Protein 5ZB9 (pdb70)

InterPro domains:
  IPR013178 Histone acetyltransferase Rtt109/CBP [PF08214] (8-359)
  IPR013178 Histone acetyltransferase Rtt109/CBP [SM01250] (8-331)
  IPR016849 Histone acetyltransferase Rtt109 [PS51728] (7-451)
  IPR051236 Histone acetyltransferase RTT109-like [PTHR31571] (3-543)

Structure (mmCIF, N/CA/C/O backbone):
data_5ZB9
#
_entry.id   5ZB9
#
_cell.length_a   81.185
_cell.length_b   92.019
_cell.length_c   98.370
_cell.angle_alpha   90.000
_cell.angle_beta   90.000
_cell.angle_gamma   90.000
#
_symmetry.space_group_name_H-M   'P 21 21 21'
#
loop_
_entity.id
_entity.type
_entity.pdbx_description
1 polymer 'DNA damage response protein Rtt109, putative'
2 non-polymer GLYCEROL
3 water water
#
loop_
_atom_site.group_PDB
_atom_site.id
_atom_site.type_symbol
_atom_site.label_atom_id
_atom_site.label_alt_id
_atom_site.label_comp_id
_atom_site.label_asym_id
_atom_site.label_entity_id
_atom_site.label_seq_id
_atom_site.pdbx_PDB_ins_code
_atom_site.Cartn_x
_atom_site.Cartn_y
_atom_site.Cartn_z
_atom_site.occupancy
_atom_site.B_iso_or_equiv
_atom_site.auth_seq_id
_atom_site.auth_comp_id
_atom_site.auth_asym_id
_atom_site.auth_atom_id
_atom_site.pdbx_PDB_model_num
ATOM 1 N N . VAL A 1 7 ? 70.098 75.069 43.468 1.00 63.20 6 VAL A N 1
ATOM 2 C CA . VAL A 1 7 ? 68.935 75.184 44.342 1.00 56.45 6 VAL A CA 1
ATOM 3 C C . VAL A 1 7 ? 68.873 74.013 45.328 1.00 52.03 6 VAL A C 1
ATOM 4 O O . VAL A 1 7 ? 69.212 72.877 44.988 1.00 53.46 6 VAL A O 1
ATOM 8 N N . ASP A 1 8 ? 68.456 74.309 46.554 1.00 43.77 7 ASP A N 1
ATOM 9 C CA . ASP A 1 8 ? 68.379 73.320 47.621 1.00 42.32 7 ASP A CA 1
ATOM 10 C C . ASP A 1 8 ? 66.921 73.099 48.031 1.00 41.14 7 ASP A C 1
ATOM 11 O O . ASP A 1 8 ? 66.191 74.057 48.294 1.00 39.30 7 ASP A O 1
ATOM 16 N N . LEU A 1 9 ? 66.497 71.840 48.088 1.00 35.62 8 LEU A N 1
ATOM 17 C CA . LEU A 1 9 ? 65.111 71.534 48.415 1.00 31.08 8 LEU A CA 1
ATOM 18 C C . LEU A 1 9 ? 64.775 71.935 49.847 1.00 33.94 8 LEU A C 1
ATOM 19 O O . LEU A 1 9 ? 63.775 72.615 50.084 1.00 32.82 8 LEU A O 1
ATOM 24 N N . GLY A 1 10 ? 65.611 71.523 50.796 1.00 36.33 9 GLY A N 1
ATOM 25 C CA . GLY A 1 10 ? 65.359 71.805 52.201 1.00 35.34 9 GLY A CA 1
ATOM 26 C C . GLY A 1 10 ? 65.302 73.295 52.482 1.00 34.99 9 GLY A C 1
ATOM 27 O O . GLY A 1 10 ? 64.519 73.760 53.308 1.00 36.49 9 GLY A O 1
ATOM 28 N N . ASP A 1 11 ? 66.128 74.053 51.777 1.00 34.43 10 ASP A N 1
ATOM 29 C CA . ASP A 1 11 ? 66.144 75.494 51.945 1.00 40.45 10 ASP A CA 1
ATOM 30 C C . ASP A 1 11 ? 64.922 76.159 51.317 1.00 40.76 10 ASP A C 1
ATOM 31 O O . ASP A 1 11 ? 64.357 77.093 51.888 1.00 39.07 10 ASP A O 1
ATOM 36 N N . SER A 1 12 ? 64.527 75.686 50.138 1.00 36.75 11 SER A N 1
ATOM 37 C CA . SER A 1 12 ? 63.326 76.194 49.481 1.00 38.24 11 SER A CA 1
ATOM 38 C C . SER A 1 12 ? 62.124 76.001 50.381 1.00 33.60 11 SER A C 1
ATOM 39 O O . SER A 1 12 ? 61.305 76.905 50.567 1.00 37.37 11 SER A O 1
ATOM 42 N N . LEU A 1 13 ? 62.052 74.803 50.947 1.00 30.84 12 LEU A N 1
ATOM 43 C CA . LEU A 1 13 ? 60.956 74.385 51.802 1.00 32.12 12 LEU A CA 1
ATOM 44 C C . LEU A 1 13 ? 60.914 75.197 53.088 1.00 30.39 12 LEU A C 1
ATOM 45 O O . LEU A 1 13 ? 59.839 75.518 53.597 1.00 35.41 12 LEU A O 1
ATOM 50 N N . ALA A 1 14 ? 62.091 75.525 53.607 1.00 29.08 13 ALA A N 1
ATOM 51 C CA . ALA A 1 14 ? 62.209 76.288 54.847 1.00 35.19 13 ALA A CA 1
ATOM 52 C C . ALA A 1 14 ? 61.633 77.685 54.688 1.00 33.77 13 ALA A C 1
ATOM 53 O O . ALA A 1 14 ? 61.028 78.232 55.609 1.00 33.58 13 ALA A O 1
ATOM 55 N N . LYS A 1 15 ? 61.824 78.255 53.505 1.00 33.78 14 LYS A N 1
ATOM 56 C CA . LYS A 1 15 ? 61.339 79.597 53.213 1.00 39.83 14 LYS A CA 1
ATOM 57 C C . LYS A 1 15 ? 59.809 79.704 53.148 1.00 41.53 14 LYS A C 1
ATOM 58 O O . LYS A 1 15 ? 59.262 80.781 53.370 1.00 41.96 14 LYS A O 1
ATOM 64 N N . VAL A 1 16 ? 59.117 78.608 52.834 1.00 39.01 15 VAL A N 1
ATOM 65 C CA . VAL A 1 16 ? 57.661 78.674 52.698 1.00 35.00 15 VAL A CA 1
ATOM 66 C C . VAL A 1 16 ? 56.931 78.170 53.940 1.00 32.08 15 VAL A C 1
ATOM 67 O O . VAL A 1 16 ? 55.778 78.529 54.170 1.00 36.65 15 VAL A O 1
ATOM 71 N N . LEU A 1 17 ? 57.594 77.350 54.747 1.00 36.42 16 LEU A N 1
ATOM 72 C CA . LEU A 1 17 ? 56.948 76.818 55.951 1.00 36.45 16 LEU A CA 1
ATOM 73 C C . LEU A 1 17 ? 56.873 77.888 57.027 1.00 34.27 16 LEU A C 1
ATOM 74 O O . LEU A 1 17 ? 57.776 78.707 57.155 1.00 39.48 16 LEU A O 1
ATOM 79 N N . PRO A 1 18 ? 55.779 77.898 57.797 1.00 41.82 17 PRO A N 1
ATOM 80 C CA . PRO A 1 18 ? 55.649 78.871 58.887 1.00 35.06 17 PRO A CA 1
ATOM 81 C C . PRO A 1 18 ? 56.790 78.773 59.897 1.00 41.07 17 PRO A C 1
ATOM 82 O O . PRO A 1 18 ? 57.262 77.676 60.199 1.00 38.97 17 PRO A O 1
ATOM 86 N N . THR A 1 19 ? 57.222 79.927 60.395 1.00 42.85 18 THR A N 1
ATOM 87 C CA . THR A 1 19 ? 58.244 80.021 61.426 1.00 42.90 18 THR A CA 1
ATOM 88 C C . THR A 1 19 ? 58.004 79.044 62.571 1.00 40.85 18 THR A C 1
ATOM 89 O O . THR A 1 19 ? 56.925 79.008 63.150 1.00 37.02 18 THR A O 1
ATOM 93 N N . GLY A 1 20 ? 59.014 78.236 62.874 1.00 43.14 19 GLY A N 1
ATOM 94 C CA . GLY A 1 20 ? 58.925 77.311 63.983 1.00 41.92 19 GLY A CA 1
ATOM 95 C C . GLY A 1 20 ? 58.376 75.947 63.621 1.00 41.28 19 GLY A C 1
ATOM 96 O O . GLY A 1 20 ? 58.397 75.034 64.444 1.00 43.58 19 GLY A O 1
ATOM 97 N N . VAL A 1 21 ? 57.869 75.795 62.402 1.00 34.83 20 VAL A N 1
ATOM 98 C CA . VAL A 1 21 ? 57.447 74.473 61.955 1.00 33.92 20 VAL A CA 1
ATOM 99 C C . VAL A 1 21 ? 58.685 73.653 61.616 1.00 35.03 20 VAL A C 1
ATOM 100 O O . VAL A 1 21 ? 59.485 74.042 60.764 1.00 34.39 20 VAL A O 1
ATOM 104 N N . LYS A 1 22 ? 58.846 72.524 62.295 1.00 31.96 21 LYS A N 1
ATOM 105 C CA . LYS A 1 22 ? 60.011 71.679 62.086 1.00 31.20 21 LYS A CA 1
ATOM 106 C C . LYS A 1 22 ? 59.618 70.343 61.483 1.00 28.50 21 LYS A C 1
ATOM 107 O O . LYS A 1 22 ? 58.807 69.613 62.044 1.00 31.42 21 LYS A O 1
ATOM 113 N N . VAL A 1 23 ? 60.196 70.022 60.335 1.00 22.31 22 VAL A N 1
ATOM 114 C CA . VAL A 1 23 ? 59.981 68.712 59.735 1.00 28.12 22 VAL A CA 1
ATOM 115 C C . VAL A 1 23 ? 61.304 68.130 59.266 1.00 25.39 22 VAL A C 1
ATOM 116 O O . VAL A 1 23 ? 62.308 68.834 59.180 1.00 28.75 22 VAL A O 1
ATOM 120 N N . THR A 1 24 ? 61.301 66.842 58.957 1.00 26.31 23 THR A N 1
ATOM 121 C CA . THR A 1 24 ? 62.474 66.183 58.400 1.00 23.37 23 THR A CA 1
ATOM 122 C C . THR A 1 24 ? 62.115 65.685 57.009 1.00 23.66 23 THR A C 1
ATOM 123 O O . THR A 1 24 ? 61.025 65.153 56.807 1.00 23.10 23 THR A O 1
ATOM 127 N N . ILE A 1 25 ? 63.018 65.864 56.049 1.00 23.05 24 ILE A N 1
ATOM 128 C CA . ILE A 1 25 ? 62.743 65.429 54.689 1.00 24.14 24 ILE A CA 1
ATOM 129 C C . ILE A 1 25 ? 63.756 64.410 54.185 1.00 25.23 24 ILE A C 1
ATOM 130 O O . ILE A 1 25 ? 64.952 64.481 54.484 1.00 25.72 24 ILE A O 1
ATOM 135 N N . ARG A 1 26 ? 63.254 63.448 53.425 1.00 21.36 25 ARG A N 1
ATOM 136 C CA . ARG A 1 26 ? 64.106 62.507 52.729 1.00 22.67 25 ARG A CA 1
ATOM 137 C C . ARG A 1 26 ? 63.640 62.446 51.281 1.00 28.51 25 ARG A C 1
ATOM 138 O O . ARG A 1 26 ? 62.533 62.005 50.968 1.00 27.99 25 ARG A O 1
ATOM 146 N N . HIS A 1 27 ? 64.494 62.941 50.405 1.00 22.27 26 HIS A N 1
ATOM 147 C CA . HIS A 1 27 ? 64.225 62.976 48.994 1.00 19.15 26 HIS A CA 1
ATOM 148 C C . HIS A 1 27 ? 65.112 61.931 48.323 1.00 27.58 26 HIS A C 1
ATOM 149 O O . HIS A 1 27 ? 66.333 62.054 48.317 1.00 25.10 26 HIS A O 1
ATOM 156 N N . ILE A 1 28 ? 64.515 60.879 47.784 1.00 21.59 27 ILE A N 1
ATOM 157 C CA . ILE A 1 28 ? 65.327 59.909 47.077 1.00 26.45 27 ILE A CA 1
ATOM 158 C C . ILE A 1 28 ? 64.929 59.928 45.616 1.00 26.16 27 ILE A C 1
ATOM 159 O O . ILE A 1 28 ? 63.784 60.207 45.282 1.00 27.13 27 ILE A O 1
ATOM 164 N N . SER A 1 29 ? 65.889 59.672 44.740 1.00 25.18 28 SER A N 1
ATOM 165 C CA . SER A 1 29 ? 65.609 59.679 43.315 1.00 30.11 28 SER A CA 1
ATOM 166 C C . SER A 1 29 ? 66.372 58.578 42.601 1.00 31.23 28 SER A C 1
ATOM 167 O O . SER A 1 29 ? 67.236 57.927 43.187 1.00 32.48 28 SER A O 1
ATOM 170 N N . SER A 1 30 ? 66.035 58.360 41.337 1.00 27.16 29 SER A N 1
ATOM 171 C CA . SER A 1 30 ? 66.769 57.411 40.511 1.00 30.79 29 SER A CA 1
ATOM 172 C C . SER A 1 30 ? 67.327 58.152 39.304 1.00 30.58 29 SER A C 1
ATOM 173 O O . SER A 1 30 ? 66.824 59.210 38.935 1.00 33.85 29 SER A O 1
ATOM 176 N N . ALA A 1 31 ? 68.379 57.622 38.697 1.00 35.45 30 ALA A N 1
ATOM 177 C CA . ALA A 1 31 ? 68.980 58.314 37.564 1.00 32.05 30 ALA A CA 1
ATOM 178 C C . ALA A 1 31 ? 68.074 58.117 36.372 1.00 33.02 30 ALA A C 1
ATOM 179 O O . ALA A 1 31 ? 67.350 57.120 36.317 1.00 40.52 30 ALA A O 1
ATOM 181 N N . PRO A 1 32 ? 68.089 59.068 35.427 1.00 30.38 31 PRO A N 1
ATOM 182 C CA . PRO A 1 32 ? 67.256 58.935 34.229 1.00 32.51 31 PRO A CA 1
ATOM 183 C C . PRO A 1 32 ? 67.550 57.631 33.507 1.00 37.92 31 PRO A C 1
ATOM 184 O O . PRO A 1 32 ? 68.712 57.310 33.271 1.00 35.63 31 PRO A O 1
ATOM 188 N N . SER A 1 33 ? 66.511 56.875 33.187 1.00 37.31 32 SER A N 1
ATOM 189 C CA . SER A 1 33 ? 66.682 55.648 32.435 1.00 39.67 32 SER A CA 1
ATOM 190 C C . SER A 1 33 ? 65.609 55.588 31.361 1.00 39.96 32 SER A C 1
ATOM 191 O O . SER A 1 33 ? 64.555 56.203 31.511 1.00 40.16 32 SER A O 1
ATOM 194 N N . PRO A 1 34 ? 65.883 54.866 30.264 1.00 41.26 33 PRO A N 1
ATOM 195 C CA . PRO A 1 34 ? 64.941 54.816 29.146 1.00 36.59 33 PRO A CA 1
ATOM 196 C C . PRO A 1 34 ? 63.597 54.283 29.578 1.00 35.78 33 PRO A C 1
ATOM 197 O O . PRO A 1 34 ? 63.545 53.412 30.439 1.00 38.21 33 PRO A O 1
ATOM 201 N N . CYS A 1 35 ? 62.525 54.808 28.999 1.00 35.48 34 CYS A N 1
ATOM 202 C CA . CYS A 1 35 ? 61.195 54.326 29.328 1.00 29.91 34 CYS A CA 1
ATOM 203 C C . CYS A 1 35 ? 60.317 54.360 28.095 1.00 27.50 34 CYS A C 1
ATOM 204 O O . CYS A 1 35 ? 60.710 54.887 27.055 1.00 28.65 34 CYS A O 1
ATOM 207 N N . VAL A 1 36 ? 59.128 53.783 28.219 1.00 31.97 35 VAL A N 1
ATOM 208 C CA . VAL A 1 36 ? 58.144 53.826 27.152 1.00 29.42 35 VAL A CA 1
ATOM 209 C C . VAL A 1 36 ? 57.689 55.266 26.975 1.00 31.20 35 VAL A C 1
ATOM 210 O O . VAL A 1 36 ? 57.528 55.990 27.958 1.00 31.04 35 VAL A O 1
ATOM 214 N N . ALA A 1 37 ? 57.503 55.682 25.726 1.00 29.03 36 ALA A N 1
ATOM 215 C CA . ALA A 1 37 ? 57.037 57.028 25.416 1.00 29.94 36 ALA A CA 1
ATOM 216 C C . ALA A 1 37 ? 55.686 57.344 26.070 1.00 30.40 36 ALA A C 1
ATOM 217 O O . ALA A 1 37 ? 54.852 56.456 26.273 1.00 26.85 36 ALA A O 1
ATOM 219 N N . LEU A 1 38 ? 55.484 58.616 26.394 1.00 24.55 37 LEU A N 1
ATOM 220 C CA . LEU A 1 38 ? 54.204 59.086 26.903 1.00 30.35 37 LEU A CA 1
ATOM 221 C C . LEU A 1 38 ? 53.128 59.056 25.820 1.00 27.69 37 LEU A C 1
ATOM 222 O O . LEU A 1 38 ? 51.962 58.778 26.095 1.00 29.37 37 LEU A O 1
ATOM 227 N N . PHE A 1 39 ? 53.521 59.353 24.589 1.00 24.77 38 PHE A N 1
ATOM 228 C CA . PHE A 1 39 ? 52.581 59.326 23.474 1.00 30.51 38 PHE A CA 1
ATOM 229 C C . PHE A 1 39 ? 52.839 58.144 22.547 1.00 31.93 38 PHE A C 1
ATOM 230 O O . PHE A 1 39 ? 53.983 57.863 22.193 1.00 35.30 38 PHE A O 1
ATOM 238 N N . ALA A 1 40 ? 51.774 57.452 22.164 1.00 29.11 39 ALA A N 1
ATOM 239 C CA . ALA A 1 40 ? 51.873 56.399 21.159 1.00 31.53 39 ALA A CA 1
ATOM 240 C C . ALA A 1 40 ? 52.267 56.992 19.803 1.00 33.38 39 ALA A C 1
ATOM 241 O O . ALA A 1 40 ? 51.823 58.090 19.438 1.00 27.09 39 ALA A O 1
ATOM 243 N N . ALA A 1 41 ? 53.110 56.267 19.069 1.00 29.99 40 ALA A N 1
ATOM 244 C CA . ALA A 1 41 ? 53.548 56.697 17.742 1.00 32.70 40 ALA A CA 1
ATOM 245 C C . ALA A 1 41 ? 52.430 56.559 16.727 1.00 29.54 40 ALA A C 1
ATOM 246 O O . ALA A 1 41 ? 51.651 55.607 16.782 1.00 32.82 40 ALA A O 1
ATOM 248 N N . PRO A 1 42 ? 52.341 57.515 15.796 1.00 30.50 41 PRO A N 1
ATOM 249 C CA . PRO A 1 42 ? 51.396 57.412 14.681 1.00 34.09 41 PRO A CA 1
ATOM 250 C C . PRO A 1 42 ? 51.836 56.296 13.741 1.00 39.36 41 PRO A C 1
ATOM 251 O O . PRO A 1 42 ? 52.993 55.875 13.820 1.00 38.93 41 PRO A O 1
ATOM 255 N N . PRO A 1 43 ? 50.937 55.817 12.868 1.00 46.83 42 PRO A N 1
ATOM 256 C CA . PRO A 1 43 ? 51.339 54.764 11.924 1.00 44.13 42 PRO A CA 1
ATOM 257 C C . PRO A 1 43 ? 52.537 55.181 11.069 1.00 42.58 42 PRO A C 1
ATOM 258 O O . PRO A 1 43 ? 52.563 56.298 10.550 1.00 42.00 42 PRO A O 1
ATOM 262 N N . GLY A 1 44 ? 53.529 54.303 10.962 1.00 38.61 43 GLY A N 1
ATOM 263 C CA . GLY A 1 44 ? 54.677 54.559 10.114 1.00 48.84 43 GLY A CA 1
ATOM 264 C C . GLY A 1 44 ? 55.847 55.261 10.780 1.00 59.62 43 GLY A C 1
ATOM 265 O O . GLY A 1 44 ? 56.863 55.530 10.136 1.00 59.60 43 GLY A O 1
ATOM 266 N N . GLU A 1 45 ? 55.713 55.566 12.066 1.00 55.19 44 GLU A N 1
ATOM 267 C CA . GLU A 1 45 ? 56.783 56.242 12.785 1.00 45.50 44 GLU A CA 1
ATOM 268 C C . GLU A 1 45 ? 57.171 55.469 14.034 1.00 49.42 44 GLU A C 1
ATOM 269 O O . GLU A 1 45 ? 56.416 54.628 14.521 1.00 50.99 44 GLU A O 1
ATOM 275 N N . GLU A 1 46 ? 58.366 55.741 14.540 1.00 48.50 45 GLU A N 1
ATOM 276 C CA . GLU A 1 46 ? 58.802 55.154 15.795 1.00 47.07 45 GLU A CA 1
ATOM 277 C C . GLU A 1 46 ? 58.424 56.081 16.949 1.00 45.38 45 GLU A C 1
ATOM 278 O O . GLU A 1 46 ? 58.225 57.281 16.744 1.00 44.78 45 GLU A O 1
ATOM 284 N N . PRO A 1 47 ? 58.297 55.523 18.163 1.00 41.04 46 PRO A N 1
ATOM 285 C CA . PRO A 1 47 ? 58.026 56.330 19.358 1.00 38.57 46 PRO A CA 1
ATOM 286 C C . PRO A 1 47 ? 59.174 57.286 19.664 1.00 41.18 46 PRO A C 1
ATOM 287 O O . PRO A 1 47 ? 60.316 56.995 19.310 1.00 42.92 46 PRO A O 1
ATOM 291 N N . GLU A 1 48 ? 58.881 58.405 20.316 1.00 39.27 47 GLU A N 1
ATOM 292 C CA . GLU A 1 48 ? 59.934 59.330 20.700 1.00 37.62 47 GLU A CA 1
ATOM 293 C C . GLU A 1 48 ? 60.805 58.702 21.769 1.00 36.83 47 GLU A C 1
ATOM 294 O O . GLU A 1 48 ? 60.308 58.034 22.673 1.00 38.85 47 GLU A O 1
ATOM 300 N N . SER A 1 49 ? 62.111 58.893 21.637 1.00 37.78 48 SER A N 1
ATOM 301 C CA . SER A 1 49 ? 63.053 58.452 22.649 1.00 37.24 48 SER A CA 1
ATOM 302 C C . SER A 1 49 ? 62.776 59.187 23.958 1.00 36.39 48 SER A C 1
ATOM 303 O O . SER A 1 49 ? 62.792 60.419 24.003 1.00 33.41 48 SER A O 1
ATOM 306 N N . THR A 1 50 ? 62.522 58.431 25.019 1.00 35.90 49 THR A N 1
ATOM 307 C CA . THR A 1 50 ? 62.061 59.017 26.273 1.00 31.81 49 THR A CA 1
ATOM 308 C C . THR A 1 50 ? 62.814 58.451 27.475 1.00 31.82 49 THR A C 1
ATOM 309 O O . THR A 1 50 ? 63.041 57.241 27.575 1.00 34.43 49 THR A O 1
ATOM 313 N N . PHE A 1 51 ? 63.206 59.329 28.389 1.00 32.98 50 PHE A N 1
ATOM 314 C CA . PHE A 1 51 ? 63.835 58.886 29.627 1.00 33.46 50 PHE A CA 1
ATOM 315 C C . PHE A 1 51 ? 62.970 59.279 30.812 1.00 34.72 50 PHE A C 1
ATOM 316 O O . PHE A 1 51 ? 62.245 60.271 30.753 1.00 32.58 50 PHE A O 1
ATOM 324 N N . CYS A 1 52 ? 63.028 58.497 31.882 1.00 37.04 51 CYS A N 1
ATOM 325 C CA . CYS A 1 52 ? 62.276 58.837 33.078 1.00 32.46 51 CYS A CA 1
ATOM 326 C C . CYS A 1 52 ? 63.162 58.845 34.311 1.00 32.13 51 CYS A C 1
ATOM 327 O O . CYS A 1 52 ? 64.082 58.041 34.436 1.00 36.88 51 CYS A O 1
ATOM 330 N N . GLU A 1 53 ? 62.863 59.766 35.218 1.00 30.95 52 GLU A N 1
ATOM 331 C CA . GLU A 1 53 ? 63.592 59.921 36.467 1.00 32.08 52 GLU A CA 1
ATOM 332 C C . GLU A 1 53 ? 62.583 59.895 37.612 1.00 29.73 52 GLU A C 1
ATOM 333 O O . GLU A 1 53 ? 61.660 60.701 37.632 1.00 28.68 52 GLU A O 1
ATOM 339 N N . ASN A 1 54 ? 62.734 58.957 38.544 1.00 27.34 53 ASN A N 1
ATOM 340 C CA . ASN A 1 54 ? 61.835 58.887 39.694 1.00 26.45 53 ASN A CA 1
ATOM 341 C C . ASN A 1 54 ? 62.272 59.791 40.834 1.00 29.43 53 ASN A C 1
ATOM 342 O O . ASN A 1 54 ? 63.459 59.893 41.129 1.00 30.34 53 ASN A O 1
ATOM 347 N N . HIS A 1 55 ? 61.304 60.437 41.476 1.00 27.86 54 HIS A N 1
ATOM 348 C CA . HIS A 1 55 ? 61.553 61.228 42.676 1.00 24.39 54 HIS A CA 1
ATOM 349 C C . HIS A 1 55 ? 60.537 60.899 43.746 1.00 24.66 54 HIS A C 1
ATOM 350 O O . HIS A 1 55 ? 59.340 60.825 43.470 1.00 26.15 54 HIS A O 1
ATOM 357 N N . PHE A 1 56 ? 61.009 60.722 44.972 1.00 22.50 55 PHE A N 1
ATOM 358 C CA . PHE A 1 56 ? 60.103 60.509 46.085 1.00 24.94 55 PHE A CA 1
ATOM 359 C C . PHE A 1 56 ? 60.522 61.328 47.296 1.00 26.10 55 PHE A C 1
ATOM 360 O O . PHE A 1 56 ? 61.675 61.303 47.709 1.00 28.90 55 PHE A O 1
ATOM 368 N N . LEU A 1 57 ? 59.573 62.062 47.858 1.00 23.55 56 LEU A N 1
ATOM 369 C CA . LEU A 1 57 ? 59.830 62.859 49.038 1.00 20.02 56 LEU A CA 1
ATOM 370 C C . LEU A 1 57 ? 58.983 62.357 50.188 1.00 24.12 56 LEU A C 1
ATOM 371 O O . LEU A 1 57 ? 57.753 62.353 50.100 1.00 23.38 56 LEU A O 1
ATOM 376 N N . ALA A 1 58 ? 59.641 61.925 51.259 1.00 22.58 57 ALA A N 1
ATOM 377 C CA . ALA A 1 58 ? 58.950 61.603 52.501 1.00 19.79 57 ALA A CA 1
ATOM 378 C C . ALA A 1 58 ? 59.196 62.705 53.514 1.00 24.46 57 ALA A C 1
ATOM 379 O O . ALA A 1 58 ? 60.330 63.170 53.697 1.00 23.19 57 ALA A O 1
ATOM 381 N N . VAL A 1 59 ? 58.126 63.136 54.164 1.00 20.61 58 VAL A N 1
ATOM 382 C CA . VAL A 1 59 ? 58.231 64.198 55.143 1.00 24.59 58 VAL A CA 1
ATOM 383 C C . VAL A 1 59 ? 57.765 63.670 56.485 1.00 26.12 58 VAL A C 1
ATOM 384 O O . VAL A 1 59 ? 56.703 63.063 56.588 1.00 25.79 58 VAL A O 1
ATOM 388 N N . SER A 1 60 ? 58.577 63.887 57.510 1.00 24.91 59 SER A N 1
ATOM 389 C CA . SER A 1 60 ? 58.242 63.396 58.834 1.00 28.26 59 SER A CA 1
ATOM 390 C C . SER A 1 60 ? 58.389 64.495 59.868 1.00 27.61 59 SER A C 1
ATOM 391 O O . SER A 1 60 ? 58.997 65.536 59.613 1.00 27.57 59 SER A O 1
ATOM 394 N N . ILE A 1 61 ? 57.795 64.254 61.028 1.00 25.01 60 ILE A N 1
ATOM 395 C CA . ILE A 1 61 ? 57.938 65.132 62.167 1.00 32.96 60 ILE A CA 1
ATOM 396 C C . ILE A 1 61 ? 58.416 64.333 63.369 1.00 32.44 60 ILE A C 1
ATOM 397 O O . ILE A 1 61 ? 58.250 63.116 63.418 1.00 39.12 60 ILE A O 1
ATOM 402 N N . SER A 1 62 ? 59.016 65.024 64.328 1.00 39.86 61 SER A N 1
ATOM 403 C CA . SER A 1 62 ? 59.393 64.417 65.602 1.00 51.23 61 SER A CA 1
ATOM 404 C C . SER A 1 62 ? 58.413 64.853 66.691 1.00 55.04 61 SER A C 1
ATOM 405 O O . SER A 1 62 ? 58.440 66.010 67.111 1.00 59.74 61 SER A O 1
ATOM 408 N N . PRO A 1 63 ? 57.543 63.933 67.148 1.00 55.25 62 PRO A N 1
ATOM 409 C CA . PRO A 1 63 ? 56.558 64.259 68.192 1.00 64.21 62 PRO A CA 1
ATOM 410 C C . PRO A 1 63 ? 57.221 64.791 69.471 1.00 72.15 62 PRO A C 1
ATOM 411 O O . PRO A 1 63 ? 56.619 65.575 70.208 1.00 74.48 62 PRO A O 1
ATOM 415 N N . ASN A 1 64 ? 58.453 64.361 69.722 1.00 67.28 63 ASN A N 1
ATOM 416 C CA . ASN A 1 64 ? 59.273 64.949 70.773 1.00 73.05 63 ASN A CA 1
ATOM 417 C C . ASN A 1 64 ? 60.674 65.239 70.258 1.00 76.50 63 ASN A C 1
ATOM 418 O O . ASN A 1 64 ? 61.380 64.332 69.808 1.00 77.68 63 ASN A O 1
ATOM 423 N N . GLU A 1 65 ? 61.065 66.508 70.316 1.00 76.80 64 GLU A N 1
ATOM 424 C CA . GLU A 1 65 ? 62.385 66.928 69.860 1.00 86.97 64 GLU A CA 1
ATOM 425 C C . GLU A 1 65 ? 63.480 66.313 70.736 1.00 92.06 64 GLU A C 1
ATOM 426 O O . GLU A 1 65 ? 63.221 65.908 71.874 1.00 93.80 64 GLU A O 1
ATOM 432 N N . ASN A 1 66 ? 64.695 66.245 70.194 1.00 90.60 65 ASN A N 1
ATOM 433 C CA . ASN A 1 66 ? 65.815 65.540 70.825 1.00 95.29 65 ASN A CA 1
ATOM 434 C C . ASN A 1 66 ? 65.476 64.082 71.151 1.00 92.68 65 ASN A C 1
ATOM 435 O O . ASN A 1 66 ? 65.910 63.536 72.167 1.00 95.89 65 ASN A O 1
ATOM 440 N N . GLU A 1 67 ? 64.687 63.468 70.275 1.00 89.03 66 GLU A N 1
ATOM 441 C CA . GLU A 1 67 ? 64.397 62.043 70.333 1.00 76.12 66 GLU A CA 1
ATOM 442 C C . GLU A 1 67 ? 64.446 61.491 68.921 1.00 71.75 66 GLU A C 1
ATOM 443 O O . GLU A 1 67 ? 64.016 62.153 67.974 1.00 78.09 66 GLU A O 1
ATOM 449 N N . GLU A 1 68 ? 64.958 60.274 68.781 1.00 66.53 67 GLU A N 1
ATOM 450 C CA . GLU A 1 68 ? 65.081 59.634 67.476 1.00 64.18 67 GLU A CA 1
ATOM 451 C C . GLU A 1 68 ? 63.710 59.452 66.829 1.00 65.05 67 GLU A C 1
ATOM 452 O O . GLU A 1 68 ? 63.607 59.221 65.621 1.00 62.55 67 GLU A O 1
ATOM 458 N N . SER A 1 69 ? 62.667 59.573 67.649 1.00 59.28 68 SER A N 1
ATOM 459 C CA . SER A 1 69 ? 61.288 59.352 67.225 1.00 55.43 68 SER A CA 1
ATOM 460 C C . SER A 1 69 ? 60.857 60.269 66.079 1.00 48.04 68 SER A C 1
ATOM 461 O O . SER A 1 69 ? 60.702 61.478 66.254 1.00 46.33 68 SER A O 1
ATOM 464 N N . GLU A 1 70 ? 60.682 59.678 64.904 1.00 36.49 69 GLU A N 1
ATOM 465 C CA . GLU A 1 70 ? 60.080 60.369 63.776 1.00 38.60 69 GLU A CA 1
ATOM 466 C C . GLU A 1 70 ? 58.790 59.668 63.383 1.00 37.90 69 GLU A C 1
ATOM 467 O O . GLU A 1 70 ? 58.679 58.449 63.521 1.00 35.24 69 GLU A O 1
ATOM 473 N N . VAL A 1 71 ? 57.811 60.421 62.890 1.00 34.93 70 VAL A N 1
ATOM 474 C CA . VAL A 1 71 ? 56.711 59.779 62.177 1.00 27.18 70 VAL A CA 1
ATOM 475 C C . VAL A 1 71 ? 56.456 60.475 60.840 1.00 28.96 70 VAL A C 1
ATOM 476 O O . VAL A 1 71 ? 56.324 61.700 60.761 1.00 29.18 70 VAL A O 1
ATOM 480 N N . ILE A 1 72 ? 56.419 59.678 59.781 1.00 24.17 71 ILE A N 1
ATOM 481 C CA . ILE A 1 72 ? 56.116 60.184 58.452 1.00 27.16 71 ILE A CA 1
ATOM 482 C C . ILE A 1 72 ? 54.706 60.765 58.403 1.00 27.55 71 ILE A C 1
ATOM 483 O O . ILE A 1 72 ? 53.753 60.130 58.843 1.00 27.36 71 ILE A O 1
ATOM 488 N N . ILE A 1 73 ? 54.572 61.972 57.867 1.00 27.60 72 ILE A N 1
ATOM 489 C CA . ILE A 1 73 ? 53.257 62.588 57.747 1.00 29.16 72 ILE A CA 1
ATOM 490 C C . ILE A 1 73 ? 52.782 62.712 56.301 1.00 30.07 72 ILE A C 1
ATOM 491 O O . ILE A 1 73 ? 51.596 62.918 56.050 1.00 32.03 72 ILE A O 1
ATOM 496 N N . PHE A 1 74 ? 53.697 62.580 55.349 1.00 26.89 73 PHE A N 1
ATOM 497 C CA . PHE A 1 74 ? 53.351 62.837 53.963 1.00 23.13 73 PHE A CA 1
ATOM 498 C C . PHE A 1 74 ? 54.342 62.191 53.019 1.00 22.62 73 PHE A C 1
ATOM 499 O O . PHE A 1 74 ? 55.535 62.155 53.293 1.00 23.89 73 PHE A O 1
ATOM 507 N N . GLY A 1 75 ? 53.840 61.676 51.906 1.00 22.26 74 GLY A N 1
ATOM 508 C CA . GLY A 1 75 ? 54.696 61.106 50.887 1.00 23.20 74 GLY A CA 1
ATOM 509 C C . GLY A 1 75 ? 54.228 61.525 49.507 1.00 28.32 74 GLY A C 1
ATOM 510 O O . GLY A 1 75 ? 53.031 61.475 49.205 1.00 27.79 74 GLY A O 1
ATOM 511 N N . ILE A 1 76 ? 55.159 61.951 48.663 1.00 21.45 75 ILE A N 1
ATOM 512 C CA . ILE A 1 76 ? 54.786 62.326 47.309 1.00 22.70 75 ILE A CA 1
ATOM 513 C C . ILE A 1 76 ? 55.805 61.807 46.307 1.00 24.65 75 ILE A C 1
ATOM 514 O O . ILE A 1 76 ? 57.013 62.034 46.452 1.00 23.63 75 ILE A O 1
ATOM 519 N N . GLU A 1 77 ? 55.315 61.066 45.313 1.00 22.94 76 GLU A N 1
ATOM 520 C CA . GLU A 1 77 ? 56.174 60.586 44.241 1.00 22.24 76 GLU A CA 1
ATOM 521 C C . GLU A 1 77 ? 55.930 61.395 42.983 1.00 22.23 76 GLU A C 1
ATOM 522 O O . GLU A 1 77 ? 54.789 61.649 42.606 1.00 22.96 76 GLU A O 1
ATOM 528 N N . VAL A 1 78 ? 57.015 61.804 42.340 1.00 24.32 77 VAL A N 1
ATOM 529 C CA . VAL A 1 78 ? 56.928 62.565 41.107 1.00 23.00 77 VAL A CA 1
ATOM 530 C C . VAL A 1 78 ? 57.823 61.954 40.042 1.00 26.32 77 VAL A C 1
ATOM 531 O O . VAL A 1 78 ? 58.998 61.715 40.294 1.00 26.45 77 VAL A O 1
ATOM 535 N N . LEU A 1 79 ? 57.265 61.697 38.861 1.00 22.22 78 LEU A N 1
ATOM 536 C CA . LEU A 1 79 ? 58.041 61.164 37.750 1.00 20.14 78 LEU A CA 1
ATOM 537 C C . LEU A 1 79 ? 58.386 62.269 36.761 1.00 25.41 78 LEU A C 1
ATOM 538 O O . LEU A 1 79 ? 57.501 63.001 36.302 1.00 27.11 78 LEU A O 1
ATOM 543 N N . VAL A 1 80 ? 59.669 62.399 36.435 1.00 23.91 79 VAL A N 1
ATOM 544 C CA . VAL A 1 80 ? 60.098 63.380 35.445 1.00 25.70 79 VAL A CA 1
ATOM 545 C C . VAL A 1 80 ? 60.454 62.673 34.149 1.00 25.99 79 VAL A C 1
ATOM 546 O O . VAL A 1 80 ? 61.376 61.864 34.112 1.00 28.74 79 VAL A O 1
ATOM 550 N N . TYR A 1 81 ? 59.699 62.966 33.095 1.00 27.29 80 TYR A N 1
ATOM 551 C CA . TYR A 1 81 ? 59.965 62.427 31.764 1.00 26.11 80 TYR A CA 1
ATOM 552 C C . TYR A 1 81 ? 60.687 63.458 30.912 1.00 29.39 80 TYR A C 1
ATOM 553 O O . TYR A 1 81 ? 60.441 64.656 31.036 1.00 30.01 80 TYR A O 1
ATOM 562 N N . GLY A 1 82 ? 61.574 62.989 30.044 1.00 29.01 81 GLY A N 1
ATOM 563 C CA . GLY A 1 82 ? 62.249 63.865 29.108 1.00 23.85 81 GLY A CA 1
ATOM 564 C C . GLY A 1 82 ? 62.282 63.300 27.703 1.00 27.69 81 GLY A C 1
ATOM 565 O O . GLY A 1 82 ? 62.613 62.136 27.497 1.00 32.02 81 GLY A O 1
ATOM 566 N N . THR A 1 83 ? 61.894 64.124 26.739 1.00 31.09 82 THR A N 1
ATOM 567 C CA . THR A 1 83 ? 62.179 63.873 25.331 1.00 38.15 82 THR A CA 1
ATOM 568 C C . THR A 1 83 ? 63.004 65.046 24.810 1.00 39.89 82 THR A C 1
ATOM 569 O O . THR A 1 83 ? 63.370 65.943 25.570 1.00 35.29 82 THR A O 1
ATOM 573 N N . ALA A 1 84 ? 63.288 65.053 23.516 1.00 39.99 83 ALA A N 1
ATOM 574 C CA . ALA A 1 84 ? 64.064 66.140 22.954 1.00 36.56 83 ALA A CA 1
ATOM 575 C C . ALA A 1 84 ? 63.286 67.447 23.042 1.00 39.31 83 ALA A C 1
ATOM 576 O O . ALA A 1 84 ? 63.885 68.513 23.159 1.00 42.68 83 ALA A O 1
ATOM 578 N N . HIS A 1 85 ? 61.955 67.369 23.018 1.00 36.93 84 HIS A N 1
ATOM 579 C CA . HIS A 1 85 ? 61.145 68.589 22.928 1.00 42.19 84 HIS A CA 1
ATOM 580 C C . HIS A 1 85 ? 60.182 68.856 24.091 1.00 34.62 84 HIS A C 1
ATOM 581 O O . HIS A 1 85 ? 59.506 69.888 24.109 1.00 33.56 84 HIS A O 1
ATOM 588 N N . LEU A 1 86 ? 60.130 67.955 25.066 1.00 32.94 85 LEU A N 1
ATOM 589 C CA . LEU A 1 86 ? 59.232 68.145 26.201 1.00 28.91 85 LEU A CA 1
ATOM 590 C C . LEU A 1 86 ? 59.790 67.569 27.496 1.00 30.61 85 LEU A C 1
ATOM 591 O O . LEU A 1 86 ? 60.284 66.439 27.517 1.00 27.76 85 LEU A O 1
ATOM 596 N N . THR A 1 87 ? 59.723 68.363 28.566 1.00 28.39 86 THR A N 1
ATOM 597 C CA . THR A 1 87 ? 59.912 67.857 29.923 1.00 26.77 86 THR A CA 1
ATOM 598 C C . THR A 1 87 ? 58.546 67.725 30.586 1.00 26.63 86 THR A C 1
ATOM 599 O O . THR A 1 87 ? 57.754 68.670 30.588 1.00 23.71 86 THR A O 1
ATOM 603 N N . THR A 1 88 ? 58.270 66.555 31.149 1.00 26.98 87 THR A N 1
ATOM 604 C CA . THR A 1 88 ? 57.004 66.343 31.833 1.00 25.15 87 THR A CA 1
ATOM 605 C C . THR A 1 88 ? 57.220 65.958 33.280 1.00 22.08 87 THR A C 1
ATOM 606 O O . THR A 1 88 ? 57.839 64.942 33.577 1.00 24.41 87 THR A O 1
ATOM 610 N N . ILE A 1 89 ? 56.699 66.783 34.177 1.00 18.16 88 ILE A N 1
ATOM 611 C CA . ILE A 1 89 ? 56.732 66.486 35.594 1.00 18.38 88 ILE A CA 1
ATOM 612 C C . ILE A 1 89 ? 55.364 65.963 36.058 1.00 21.92 88 ILE A C 1
ATOM 613 O O . ILE A 1 89 ? 54.388 66.713 36.149 1.00 19.03 88 ILE A O 1
ATOM 618 N N . PHE A 1 90 ? 55.302 64.661 36.330 1.00 19.96 89 PHE A N 1
ATOM 619 C CA . PHE A 1 90 ? 54.038 64.001 36.626 1.00 19.58 89 PHE A CA 1
ATOM 620 C C . PHE A 1 90 ? 53.974 63.499 38.056 1.00 19.55 89 PHE A C 1
ATOM 621 O O . PHE A 1 90 ? 54.873 62.790 38.510 1.00 20.34 89 PHE A O 1
ATOM 629 N N . VAL A 1 91 ? 52.907 63.865 38.761 1.00 16.58 90 VAL A N 1
ATOM 630 C CA . VAL A 1 91 ? 52.688 63.384 40.122 1.00 18.27 90 VAL A CA 1
ATOM 631 C C . VAL A 1 91 ? 52.036 62.006 40.065 1.00 22.63 90 VAL A C 1
ATOM 632 O O . VAL A 1 91 ? 50.936 61.865 39.534 1.00 21.04 90 VAL A O 1
ATOM 636 N N . SER A 1 92 ? 52.708 60.990 40.593 1.00 19.74 91 SER A N 1
ATOM 637 C CA . SER A 1 92 ? 52.173 59.641 40.513 1.00 23.46 91 SER A CA 1
ATOM 638 C C . SER A 1 92 ? 51.517 59.219 41.815 1.00 27.44 91 SER A C 1
ATOM 639 O O . SER A 1 92 ? 50.563 58.448 41.807 1.00 34.85 91 SER A O 1
ATOM 642 N N . LYS A 1 93 ? 52.017 59.739 42.931 1.00 26.49 92 LYS A N 1
ATOM 643 C CA . LYS A 1 93 ? 51.525 59.352 44.254 1.00 28.97 92 LYS A CA 1
ATOM 644 C C . LYS A 1 93 ? 51.583 60.520 45.226 1.00 26.94 92 LYS A C 1
ATOM 645 O O . LYS A 1 93 ? 52.520 61.321 45.200 1.00 30.71 92 LYS A O 1
ATOM 651 N N . ALA A 1 94 ? 50.591 60.603 46.099 1.00 28.67 93 ALA A N 1
ATOM 652 C CA . ALA A 1 94 ? 50.591 61.599 47.160 1.00 22.48 93 ALA A CA 1
ATOM 653 C C . ALA A 1 94 ? 49.615 61.170 48.234 1.00 31.01 93 ALA A C 1
ATOM 654 O O . ALA A 1 94 ? 48.415 61.102 47.993 1.00 33.08 93 ALA A O 1
ATOM 656 N N . ASP A 1 95 ? 50.133 60.860 49.416 1.00 32.41 94 ASP A N 1
ATOM 657 C CA . ASP A 1 95 ? 49.285 60.431 50.515 1.00 29.78 94 ASP A CA 1
ATOM 658 C C . ASP A 1 95 ? 49.781 61.012 51.821 1.00 26.46 94 ASP A C 1
ATOM 659 O O . ASP A 1 95 ? 50.941 61.402 51.933 1.00 27.55 94 ASP A O 1
ATOM 664 N N . SER A 1 96 ? 48.893 61.084 52.803 1.00 28.90 95 SER A N 1
ATOM 665 C CA . SER A 1 96 ? 49.273 61.476 54.153 1.00 30.85 95 SER A CA 1
ATOM 666 C C . SER A 1 96 ? 49.059 60.283 55.059 1.00 33.63 95 SER A C 1
ATOM 667 O O . SER A 1 96 ? 48.473 59.289 54.644 1.00 30.08 95 SER A O 1
ATOM 670 N N . THR A 1 97 ? 49.533 60.374 56.293 1.00 37.25 96 THR A N 1
ATOM 671 C CA . THR A 1 97 ? 49.387 59.262 57.221 1.00 34.30 96 THR A CA 1
ATOM 672 C C . THR A 1 97 ? 48.328 59.586 58.261 1.00 37.37 96 THR A C 1
ATOM 673 O O . THR A 1 97 ? 47.689 58.696 58.809 1.00 42.30 96 THR A O 1
ATOM 677 N N . GLY A 1 98 ? 48.145 60.873 58.521 1.00 37.96 97 GLY A N 1
ATOM 678 C CA . GLY A 1 98 ? 47.157 61.315 59.479 1.00 38.20 97 GLY A CA 1
ATOM 679 C C . GLY A 1 98 ? 47.765 61.658 60.821 1.00 43.49 97 GLY A C 1
ATOM 680 O O . GLY A 1 98 ? 47.040 61.922 61.778 1.00 47.27 97 GLY A O 1
ATOM 681 N N . TYR A 1 99 ? 49.096 61.667 60.894 1.00 44.91 98 TYR A N 1
ATOM 682 C CA . TYR A 1 99 ? 49.785 61.907 62.165 1.00 41.20 98 TYR A CA 1
ATOM 683 C C . TYR A 1 99 ? 50.360 63.311 62.285 1.00 39.65 98 TYR A C 1
ATOM 684 O O . TYR A 1 99 ? 51.081 63.613 63.233 1.00 41.53 98 TYR A O 1
ATOM 693 N N . LEU A 1 100 ? 50.014 64.173 61.336 1.00 40.25 99 LEU A N 1
ATOM 694 C CA . LEU A 1 100 ? 50.471 65.555 61.357 1.00 43.65 99 LEU A CA 1
ATOM 695 C C . LEU A 1 100 ? 50.031 66.279 62.629 1.00 47.78 99 LEU A C 1
ATOM 696 O O . LEU A 1 100 ? 50.695 67.219 63.075 1.00 48.25 99 LEU A O 1
ATOM 701 N N . HIS A 1 101 ? 48.922 65.833 63.218 1.00 47.04 100 HIS A N 1
ATOM 702 C CA . HIS A 1 101 ? 48.391 66.471 64.425 1.00 46.86 100 HIS A CA 1
ATOM 703 C C . HIS A 1 101 ? 49.336 66.343 65.629 1.00 48.86 100 HIS A C 1
ATOM 704 O O . HIS A 1 101 ? 49.254 67.128 66.573 1.00 48.84 100 HIS A O 1
ATOM 711 N N . LEU A 1 102 ? 50.243 65.370 65.584 1.00 46.95 101 LEU A N 1
ATOM 712 C CA . LEU A 1 102 ? 51.227 65.189 66.650 1.00 42.67 101 LEU A CA 1
ATOM 713 C C . LEU A 1 102 ? 52.307 66.265 66.636 1.00 52.25 101 LEU A C 1
ATOM 714 O O . LEU A 1 102 ? 53.241 66.232 67.442 1.00 54.93 101 LEU A O 1
ATOM 719 N N . LEU A 1 103 ? 52.187 67.212 65.712 1.00 54.09 102 LEU A N 1
ATOM 720 C CA . LEU A 1 103 ? 53.159 68.284 65.611 1.00 53.75 102 LEU A CA 1
ATOM 721 C C . LEU A 1 103 ? 52.737 69.445 66.484 1.00 62.68 102 LEU A C 1
ATOM 722 O O . LEU A 1 103 ? 51.767 70.141 66.177 1.00 66.58 102 LEU A O 1
ATOM 727 N N . LYS A 1 104 ? 53.472 69.642 67.575 1.00 66.73 103 LYS A N 1
ATOM 728 C CA . LYS A 1 104 ? 53.197 70.721 68.516 1.00 74.74 103 LYS A CA 1
ATOM 729 C C . LYS A 1 104 ? 53.179 72.085 67.820 1.00 80.66 103 LYS A C 1
ATOM 730 O O . LYS A 1 104 ? 54.135 72.451 67.130 1.00 73.62 103 LYS A O 1
ATOM 736 N N . ASN A 1 105 ? 52.077 72.815 68.005 1.00 80.91 104 ASN A N 1
ATOM 737 C CA . ASN A 1 105 ? 51.873 74.130 67.393 1.00 85.54 104 ASN A CA 1
ATOM 738 C C . ASN A 1 105 ? 51.981 74.103 65.871 1.00 90.13 104 ASN A C 1
ATOM 739 O O . ASN A 1 105 ? 52.868 74.738 65.298 1.00 92.29 104 ASN A O 1
ATOM 744 N N . ALA A 1 106 ? 51.080 73.372 65.221 1.00 86.94 105 ALA A N 1
ATOM 745 C CA . ALA A 1 106 ? 51.079 73.276 63.762 1.00 89.99 105 ALA A CA 1
ATOM 746 C C . ALA A 1 106 ? 50.028 74.199 63.156 1.00 93.52 105 ALA A C 1
ATOM 747 O O . ALA A 1 106 ? 48.836 73.902 63.223 1.00 94.44 105 ALA A O 1
ATOM 749 N N . PRO A 1 107 ? 50.472 75.322 62.560 1.00 95.71 106 PRO A N 1
ATOM 750 C CA . PRO A 1 107 ? 49.595 76.353 61.987 1.00 96.38 106 PRO A CA 1
ATOM 751 C C . PRO A 1 107 ? 48.547 75.820 61.005 1.00 92.84 106 PRO A C 1
ATOM 752 O O . PRO A 1 107 ? 48.616 74.667 60.558 1.00 79.56 106 PRO A O 1
ATOM 756 N N . LYS A 1 108 ? 47.593 76.687 60.671 1.00 92.42 107 LYS A N 1
ATOM 757 C CA . LYS A 1 108 ? 46.355 76.285 60.013 1.00 93.88 107 LYS A CA 1
ATOM 758 C C . LYS A 1 108 ? 46.454 76.112 58.493 1.00 93.49 107 LYS A C 1
ATOM 759 O O . LYS A 1 108 ? 45.657 75.371 57.907 1.00 84.70 107 LYS A O 1
ATOM 765 N N . VAL A 1 109 ? 47.408 76.794 57.857 1.00 87.43 108 VAL A N 1
ATOM 766 C CA . VAL A 1 109 ? 47.648 76.597 56.426 1.00 79.80 108 VAL A CA 1
ATOM 767 C C . VAL A 1 109 ? 47.959 75.124 56.174 1.00 69.72 108 VAL A C 1
ATOM 768 O O . VAL A 1 109 ? 48.584 74.472 57.013 1.00 71.77 108 VAL A O 1
ATOM 772 N N . SER A 1 110 ? 47.498 74.586 55.046 1.00 54.24 109 SER A N 1
ATOM 773 C CA . SER A 1 110 ? 47.764 73.185 54.754 1.00 46.34 109 SER A CA 1
ATOM 774 C C . SER A 1 110 ? 49.258 73.032 54.517 1.00 39.28 109 SER A C 1
ATOM 775 O O . SER A 1 110 ? 49.775 73.428 53.471 1.00 39.20 109 SER A O 1
ATOM 778 N N . LEU A 1 111 ? 49.949 72.484 55.511 1.00 37.34 110 LEU A N 1
ATOM 779 C CA . LEU A 1 111 ? 51.354 72.146 55.359 1.00 35.43 110 LEU A CA 1
ATOM 780 C C . LEU A 1 111 ? 51.542 71.232 54.166 1.00 29.23 110 LEU A C 1
ATOM 781 O O . LEU A 1 111 ? 52.515 71.362 53.429 1.00 30.03 110 LEU A O 1
ATOM 786 N N . LEU A 1 112 ? 50.604 70.310 53.971 1.00 25.80 111 LEU A N 1
ATOM 787 C CA . LEU A 1 112 ? 50.715 69.374 52.866 1.00 26.94 111 LEU A CA 1
ATOM 788 C C . LEU A 1 112 ? 50.645 70.113 51.527 1.00 25.99 111 LEU A C 1
ATOM 789 O O . LEU A 1 112 ? 51.356 69.756 50.583 1.00 25.36 111 LEU A O 1
ATOM 794 N N . ARG A 1 113 ? 49.826 71.159 51.449 1.00 23.67 112 ARG A N 1
ATOM 795 C CA . ARG A 1 113 ? 49.757 71.947 50.221 1.00 23.86 112 ARG A CA 1
ATOM 796 C C . ARG A 1 113 ? 51.077 72.671 49.997 1.00 25.11 112 ARG A C 1
ATOM 797 O O . ARG A 1 113 ? 51.608 72.674 48.889 1.00 25.54 112 ARG A O 1
ATOM 805 N N . LEU A 1 114 ? 51.613 73.271 51.057 1.00 30.28 113 LEU A N 1
ATOM 806 C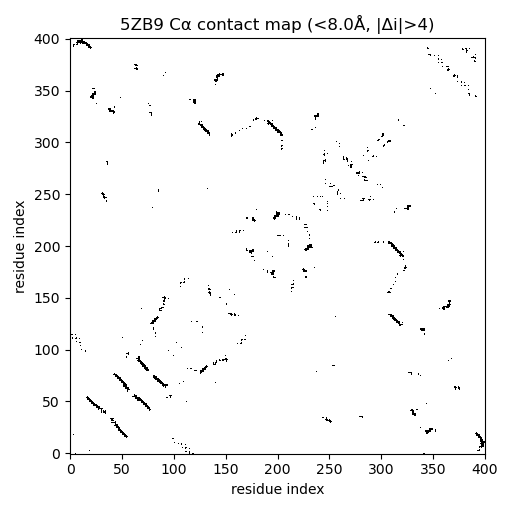 CA . LEU A 1 114 ? 52.874 74.010 50.971 1.00 24.61 113 LEU A CA 1
ATOM 807 C C . LEU A 1 114 ? 54.035 73.114 50.546 1.00 25.17 113 LEU A C 1
ATOM 808 O O . LEU A 1 114 ? 54.854 73.490 49.698 1.00 23.89 113 LEU A O 1
ATOM 813 N N . ILE A 1 115 ? 54.090 71.921 51.130 1.00 19.47 114 ILE A N 1
ATOM 814 C CA . ILE A 1 115 ? 55.124 70.958 50.798 1.00 21.24 114 ILE A CA 1
ATOM 815 C C . ILE A 1 115 ? 55.041 70.530 49.331 1.00 22.45 114 ILE A C 1
ATOM 816 O O . ILE A 1 115 ? 56.044 70.580 48.616 1.00 23.81 114 ILE A O 1
ATOM 821 N N . SER A 1 116 ? 53.851 70.125 48.887 1.00 19.32 115 SER A N 1
ATOM 822 C CA . SER A 1 116 ? 53.637 69.689 47.505 1.00 21.51 115 SER A CA 1
ATOM 823 C C . SER A 1 116 ? 54.018 70.767 46.487 1.00 20.96 115 SER A C 1
ATOM 824 O O . SER A 1 116 ? 54.625 70.477 45.464 1.00 18.64 115 SER A O 1
ATOM 827 N N . ASN A 1 117 ? 53.616 72.000 46.780 1.00 20.76 116 ASN A N 1
ATOM 828 C CA . ASN A 1 117 ? 53.953 73.190 46.007 1.00 18.39 116 ASN A CA 1
ATOM 829 C C . ASN A 1 117 ? 55.475 73.367 45.911 1.00 23.47 116 ASN A C 1
ATOM 830 O O . ASN A 1 117 ? 56.034 73.534 44.825 1.00 26.45 116 ASN A O 1
ATOM 835 N N . ALA A 1 118 ? 56.141 73.312 47.059 1.00 24.05 117 ALA A N 1
ATOM 836 C CA . ALA A 1 118 ? 57.581 73.516 47.131 1.00 21.62 117 ALA A CA 1
ATOM 837 C C . ALA A 1 118 ? 58.345 72.434 46.384 1.00 20.10 117 ALA A C 1
ATOM 838 O O . ALA A 1 118 ? 59.291 72.731 45.663 1.00 24.72 117 ALA A O 1
ATOM 840 N N . PHE A 1 119 ? 57.935 71.182 46.560 1.00 19.13 118 PHE A N 1
ATOM 841 C CA . PHE A 1 119 ? 58.577 70.056 45.877 1.00 21.75 118 PHE A CA 1
ATOM 842 C C . PHE A 1 119 ? 58.441 70.162 44.349 1.00 22.09 118 PHE A C 1
ATOM 843 O O . PHE A 1 119 ? 59.425 70.015 43.623 1.00 23.02 118 PHE A O 1
ATOM 851 N N . LEU A 1 120 ? 57.231 70.429 43.864 1.00 20.01 119 LEU A N 1
ATOM 852 C CA . LEU A 1 120 ? 57.011 70.627 42.430 1.00 19.64 119 LEU A CA 1
ATOM 853 C C . LEU A 1 120 ? 57.794 71.831 41.900 1.00 21.02 119 LEU A C 1
ATOM 854 O O . LEU A 1 120 ? 58.460 71.734 40.870 1.00 19.51 119 LEU A O 1
ATOM 859 N N . SER A 1 121 ? 57.714 72.955 42.608 1.00 18.57 120 SER A N 1
ATOM 860 C CA . SER A 1 121 ? 58.503 74.141 42.277 1.00 25.02 120 SER A CA 1
ATOM 861 C C . SER A 1 121 ? 59.977 73.797 42.128 1.00 25.67 120 SER A C 1
ATOM 862 O O . SER A 1 121 ? 60.630 74.184 41.159 1.00 23.04 120 SER A O 1
ATOM 865 N N . PHE A 1 122 ? 60.486 73.058 43.106 1.00 23.96 121 PHE A N 1
ATOM 866 C CA . PHE A 1 122 ? 61.872 72.621 43.114 1.00 21.42 121 PHE A CA 1
ATOM 867 C C . PHE A 1 122 ? 62.219 71.819 41.868 1.00 25.91 121 PHE A C 1
ATOM 868 O O . PHE A 1 122 ? 63.233 72.081 41.225 1.00 32.74 121 PHE A O 1
ATOM 876 N N . LEU A 1 123 ? 61.373 70.851 41.517 1.00 24.56 122 LEU A N 1
ATOM 877 C CA . LEU A 1 123 ? 61.659 69.984 40.379 1.00 23.32 122 LEU A CA 1
ATOM 878 C C . LEU A 1 123 ? 61.562 70.754 39.061 1.00 27.91 122 LEU A C 1
ATOM 879 O O . LEU A 1 123 ? 62.273 70.445 38.106 1.00 26.93 122 LEU A O 1
ATOM 884 N N . VAL A 1 124 ? 60.690 71.760 39.008 1.00 22.25 123 VAL A N 1
ATOM 885 C CA . VAL A 1 124 ? 60.579 72.588 37.813 1.00 23.62 123 VAL A CA 1
ATOM 886 C C . VAL A 1 124 ? 61.837 73.432 37.606 1.00 29.78 123 VAL A C 1
ATOM 887 O O . VAL A 1 124 ? 62.376 73.483 36.500 1.00 30.23 123 VAL A O 1
ATOM 891 N N . GLN A 1 125 ? 62.307 74.081 38.672 1.00 26.09 124 GLN A N 1
ATOM 892 C CA . GLN A 1 125 ? 63.520 74.898 38.606 1.00 28.31 124 GLN A CA 1
ATOM 893 C C . GLN A 1 125 ? 64.723 74.097 38.129 1.00 29.00 124 GLN A C 1
ATOM 894 O O . GLN A 1 125 ? 65.541 74.599 37.367 1.00 37.16 124 GLN A O 1
ATOM 900 N N . THR A 1 126 ? 64.819 72.846 38.564 1.00 25.07 125 THR A N 1
ATOM 901 C CA . THR A 1 126 ? 66.018 72.054 38.316 1.00 26.37 125 THR A CA 1
ATOM 902 C C . THR A 1 126 ? 65.943 71.172 37.076 1.00 27.70 125 THR A C 1
ATOM 903 O O . THR A 1 126 ? 66.922 70.522 36.734 1.00 35.82 125 THR A O 1
ATOM 907 N N . HIS A 1 127 ? 64.799 71.128 36.404 1.00 26.79 126 HIS A N 1
ATOM 908 C CA . HIS A 1 127 ? 64.672 70.268 35.228 1.00 28.61 126 HIS A CA 1
ATOM 909 C C . HIS A 1 127 ? 64.280 71.062 34.003 1.00 27.43 126 HIS A C 1
ATOM 910 O O . HIS A 1 127 ? 64.228 70.534 32.892 1.00 33.94 126 HIS A O 1
ATOM 917 N N . GLN A 1 128 ? 64.018 72.340 34.224 1.00 28.74 127 GLN A N 1
ATOM 918 C CA . GLN A 1 128 ? 63.8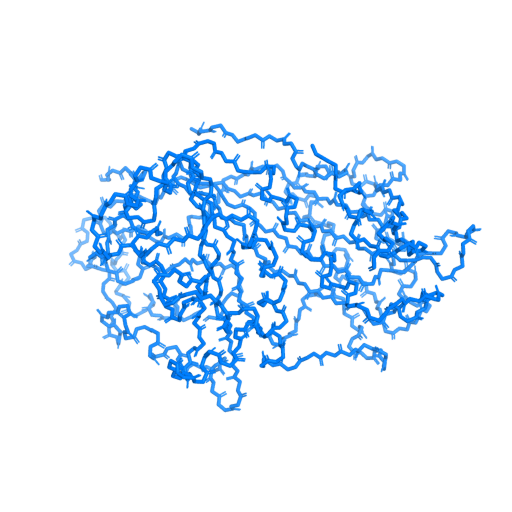04 73.290 33.147 1.00 35.10 127 GLN A CA 1
ATOM 919 C C . GLN A 1 128 ? 65.021 73.351 32.222 1.00 33.40 127 GLN A C 1
ATOM 920 O O . GLN A 1 128 ? 66.125 73.625 32.666 1.00 35.83 127 GLN A O 1
ATOM 926 N N . ARG A 1 129 ? 64.817 73.078 30.940 1.00 36.92 128 ARG A N 1
ATOM 927 C CA . ARG A 1 129 ? 65.881 73.203 29.949 1.00 34.17 128 ARG A CA 1
ATOM 928 C C . ARG A 1 129 ? 65.617 74.422 29.081 1.00 34.75 128 ARG A C 1
ATOM 929 O O . ARG A 1 129 ? 64.462 74.740 28.806 1.00 42.73 128 ARG A O 1
ATOM 937 N N . PRO A 1 130 ? 66.685 75.112 28.651 1.00 36.92 129 PRO A N 1
ATOM 938 C CA . PRO A 1 130 ? 66.565 76.291 27.781 1.00 33.93 129 PRO A CA 1
ATOM 939 C C . PRO A 1 130 ? 65.876 75.975 26.459 1.00 34.37 129 PRO A C 1
ATOM 940 O O . PRO A 1 130 ? 66.274 75.038 25.763 1.00 37.11 129 PRO A O 1
ATOM 944 N N . GLY A 1 131 ? 64.849 76.747 26.123 1.00 31.70 130 GLY A N 1
ATOM 945 C CA . GLY A 1 131 ? 64.128 76.561 24.878 1.00 32.07 130 GLY A CA 1
ATOM 946 C C . GLY A 1 131 ? 63.199 75.355 24.809 1.00 39.83 130 GLY A C 1
ATOM 947 O O . GLY A 1 131 ? 62.514 75.166 23.806 1.00 46.91 130 GLY A O 1
ATOM 948 N N . VAL A 1 132 ? 63.163 74.540 25.860 1.00 33.42 131 VAL A N 1
ATOM 949 C CA . VAL A 1 132 ? 62.326 73.341 25.860 1.00 33.26 131 VAL A CA 1
ATOM 950 C C . VAL A 1 132 ? 61.081 73.490 26.734 1.00 32.61 131 VAL A C 1
ATOM 951 O O . VAL A 1 132 ? 61.178 73.760 27.932 1.00 35.22 131 VAL A O 1
ATOM 955 N N . ARG A 1 133 ? 59.915 73.314 26.121 1.00 29.00 132 ARG A N 1
ATOM 956 C CA . ARG A 1 133 ? 58.643 73.335 26.837 1.00 25.56 132 ARG A CA 1
ATOM 957 C C . ARG A 1 133 ? 58.636 72.353 28.018 1.00 28.28 132 ARG A C 1
ATOM 958 O O . ARG A 1 133 ? 59.125 71.222 27.903 1.00 23.80 132 ARG A O 1
ATOM 966 N N . LEU A 1 134 ? 58.111 72.802 29.158 1.00 22.30 133 LEU A N 1
ATOM 967 C CA . LEU A 1 134 ? 57.993 71.957 30.345 1.00 21.90 133 LEU A CA 1
ATOM 968 C C . LEU A 1 134 ? 56.544 71.890 30.834 1.00 27.77 133 LEU A C 1
ATOM 969 O O . LEU A 1 134 ? 55.835 72.901 30.877 1.00 25.46 133 LEU A O 1
ATOM 974 N N . MET A 1 135 ? 56.117 70.693 31.219 1.00 25.84 134 MET A N 1
ATOM 975 C CA . MET A 1 135 ? 54.750 70.470 31.669 1.00 22.33 134 MET A CA 1
ATOM 976 C C . MET A 1 135 ? 54.689 69.833 33.059 1.00 23.91 134 MET A C 1
ATOM 977 O O . MET A 1 135 ? 55.427 68.889 33.355 1.00 21.72 134 MET A O 1
ATOM 982 N N . VAL A 1 136 ? 53.820 70.364 33.913 1.00 20.30 135 VAL A N 1
ATOM 983 C CA . VAL A 1 136 ? 53.480 69.689 35.156 1.00 18.90 135 VAL A CA 1
ATOM 984 C C . VAL A 1 136 ? 52.095 69.096 34.994 1.00 20.41 135 VAL A C 1
ATOM 985 O O . VAL A 1 136 ? 51.170 69.775 34.557 1.00 20.34 135 VAL A O 1
ATOM 989 N N . SER A 1 137 ? 51.951 67.826 35.340 1.00 17.56 136 SER A N 1
ATOM 990 C CA . SER A 1 137 ? 50.704 67.142 35.094 1.00 17.15 136 SER A CA 1
ATOM 991 C C . SER A 1 137 ? 50.338 66.196 36.235 1.00 20.10 136 SER A C 1
ATOM 992 O O . SER A 1 137 ? 51.204 65.711 36.963 1.00 18.56 136 SER A O 1
ATOM 995 N N . LEU A 1 138 ? 49.042 65.934 36.370 1.00 21.13 137 LEU A N 1
ATOM 996 C CA . LEU A 1 138 ? 48.526 65.024 37.387 1.00 18.86 137 LEU A CA 1
ATOM 997 C C . LEU A 1 138 ? 47.061 64.728 37.106 1.00 17.31 137 LEU A C 1
ATOM 998 O O . LEU A 1 138 ? 46.397 65.487 36.401 1.00 20.58 137 LEU A O 1
ATOM 1003 N N . PHE A 1 139 ? 46.550 63.642 37.669 1.00 17.41 138 PHE A N 1
ATOM 1004 C CA . PHE A 1 139 ? 45.109 63.440 37.694 1.00 21.52 138 PHE A CA 1
ATOM 1005 C C . PHE A 1 139 ? 44.664 63.462 39.149 1.00 19.01 138 PHE A C 1
ATOM 1006 O O . PHE A 1 139 ? 45.386 63.012 40.028 1.00 21.95 138 PHE A O 1
ATOM 1014 N N . ALA A 1 140 ? 43.488 64.016 39.404 1.00 20.55 139 ALA A N 1
ATOM 1015 C CA . ALA A 1 140 ? 43.021 64.181 40.773 1.00 20.78 139 ALA A CA 1
ATOM 1016 C C . ALA A 1 140 ? 41.779 63.349 41.021 1.00 25.09 139 ALA A C 1
ATOM 1017 O O . ALA A 1 140 ? 40.772 63.517 40.336 1.00 26.60 139 ALA A O 1
ATOM 1019 N N . ARG A 1 141 ? 41.863 62.449 41.997 1.00 28.41 140 ARG A N 1
ATOM 1020 C CA . ARG A 1 141 ? 40.719 61.650 42.424 1.00 28.56 140 ARG A CA 1
ATOM 1021 C C . ARG A 1 141 ? 41.030 60.967 43.748 1.00 25.27 140 ARG A C 1
ATOM 1022 O O . ARG A 1 141 ? 42.176 60.606 44.011 1.00 31.11 140 ARG A O 1
ATOM 1030 N N . ALA A 1 142 ? 40.015 60.816 44.591 1.00 21.53 141 ALA A N 1
ATOM 1031 C CA . ALA A 1 142 ? 40.162 60.050 45.828 1.00 36.55 141 ALA A CA 1
ATOM 1032 C C . ALA A 1 142 ? 40.320 58.57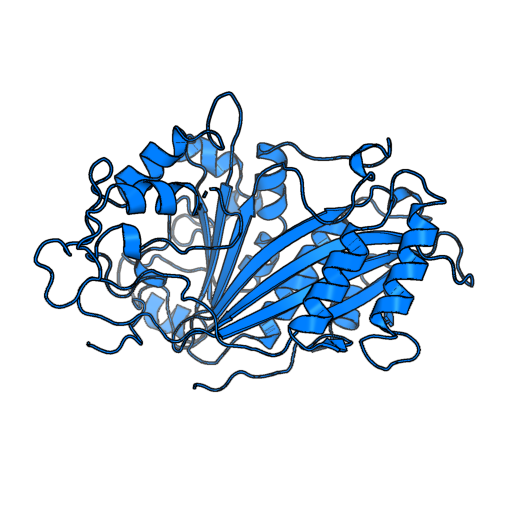3 45.499 1.00 32.91 141 ALA A C 1
ATOM 1033 O O . ALA A 1 142 ? 39.572 58.036 44.684 1.00 33.04 141 ALA A O 1
ATOM 1035 N N . GLN A 1 143 ? 41.293 57.912 46.115 1.00 47.00 142 GLN A N 1
ATOM 1036 C CA . GLN A 1 143 ? 41.557 56.520 45.762 1.00 55.65 142 GLN A CA 1
ATOM 1037 C C . GLN A 1 143 ? 42.409 55.812 46.778 1.00 56.79 142 GLN A C 1
ATOM 1038 O O . GLN A 1 143 ? 42.798 56.392 47.788 1.00 72.02 142 GLN A O 1
ATOM 1044 N N . ASN A 1 144 ? 42.705 54.549 46.486 1.00 71.39 143 ASN A N 1
ATOM 1045 C CA . ASN A 1 144 ? 43.541 53.717 47.345 1.00 77.53 143 ASN A CA 1
ATOM 1046 C C . ASN A 1 144 ? 45.021 53.927 47.053 1.00 83.37 143 ASN A C 1
ATOM 1047 O O . ASN A 1 144 ? 45.676 53.025 46.523 1.00 93.77 143 ASN A O 1
ATOM 1052 N N . GLN A 1 145 ? 45.535 55.115 47.374 1.00 76.56 144 GLN A N 1
ATOM 1053 C CA . GLN A 1 145 ? 46.954 55.416 47.194 1.00 72.96 144 GLN A CA 1
ATOM 1054 C C . GLN A 1 145 ? 47.800 54.308 47.833 1.00 79.99 144 GLN A C 1
ATOM 1055 O O . GLN A 1 145 ? 47.503 53.851 48.942 1.00 83.58 144 GLN A O 1
ATOM 1061 N N . TYR A 1 146 ? 48.821 53.857 47.108 1.00 73.82 145 TYR A N 1
ATOM 1062 C CA . TYR A 1 146 ? 49.708 52.791 47.569 1.00 71.45 145 TYR A CA 1
ATOM 1063 C C . TYR A 1 146 ? 50.281 53.066 48.955 1.00 63.80 145 TYR A C 1
ATOM 1064 O O . TYR A 1 146 ? 50.276 52.203 49.835 1.00 64.66 145 TYR A O 1
ATOM 1073 N N . LEU A 1 147 ? 50.742 54.300 49.128 1.00 59.21 146 LEU A N 1
ATOM 1074 C CA . LEU A 1 147 ? 51.811 54.634 50.060 1.00 47.06 146 LEU A CA 1
ATOM 1075 C C . LEU A 1 147 ? 51.711 54.088 51.472 1.00 39.16 146 LEU A C 1
ATOM 1076 O O . LEU A 1 147 ? 52.592 53.355 51.900 1.00 47.63 146 LEU A O 1
ATOM 1081 N N . PHE A 1 148 ? 50.669 54.449 52.204 1.00 44.52 147 PHE A N 1
ATOM 1082 C CA . PHE A 1 148 ? 50.664 54.173 53.640 1.00 51.99 147 PHE A CA 1
ATOM 1083 C C . PHE A 1 148 ? 49.495 53.295 54.081 1.00 53.21 147 PHE A C 1
ATOM 1084 O O . PHE A 1 148 ? 48.437 53.797 54.456 1.00 52.58 147 PHE A O 1
ATOM 1092 N N . PRO A 1 149 ? 49.695 51.971 54.048 1.00 61.27 148 PRO A N 1
ATOM 1093 C CA . PRO A 1 149 ? 48.613 51.041 54.381 1.00 59.15 148 PRO A CA 1
ATOM 1094 C C . PRO A 1 149 ? 48.255 51.067 55.861 1.00 53.88 148 PRO A C 1
ATOM 1095 O O . PRO A 1 149 ? 49.122 51.133 56.737 1.00 52.00 148 PRO A O 1
ATOM 1099 N N . GLY A 1 150 ? 46.958 51.022 56.131 1.00 58.61 149 GLY A N 1
ATOM 1100 C CA . GLY A 1 150 ? 46.479 51.022 57.494 1.00 62.92 149 GLY A CA 1
ATOM 1101 C C . GLY A 1 150 ? 46.255 52.425 58.015 1.00 67.55 149 GLY A C 1
ATOM 1102 O O . GLY A 1 150 ? 45.485 52.625 58.959 1.00 66.30 149 GLY A O 1
ATOM 1103 N N . SER A 1 151 ? 46.919 53.401 57.398 1.00 56.00 150 SER A N 1
ATOM 1104 C CA . SER A 1 151 ? 46.745 54.792 57.791 1.00 53.24 150 SER A CA 1
ATOM 1105 C C . SER A 1 151 ? 45.293 55.216 57.587 1.00 56.15 150 SER A C 1
ATOM 1106 O O . SER A 1 151 ? 44.830 56.186 58.191 1.00 55.20 150 SER A O 1
ATOM 1109 N N . ILE A 1 152 ? 44.579 54.480 56.738 1.00 61.23 151 ILE A N 1
ATOM 1110 C CA . ILE A 1 152 ? 43.161 54.746 56.504 1.00 68.85 151 ILE A CA 1
ATOM 1111 C C . ILE A 1 152 ? 42.345 54.475 57.775 1.00 65.81 151 ILE A C 1
ATOM 1112 O O . ILE A 1 152 ? 41.305 55.098 58.002 1.00 59.62 151 ILE A O 1
ATOM 1117 N N . GLU A 1 153 ? 42.838 53.568 58.616 1.00 61.16 152 GLU A N 1
ATOM 1118 C CA . GLU A 1 153 ? 42.165 53.241 59.866 1.00 61.36 152 GLU A CA 1
ATOM 1119 C C . GLU A 1 153 ? 42.429 54.281 60.953 1.00 65.06 152 GLU A C 1
ATOM 1120 O O . GLU A 1 153 ? 41.683 54.364 61.928 1.00 69.27 152 GLU A O 1
ATOM 1126 N N . ASN A 1 154 ? 43.490 55.067 60.783 1.00 58.32 153 ASN A N 1
ATOM 1127 C CA . ASN A 1 154 ? 43.809 56.136 61.724 1.00 56.13 153 ASN A CA 1
ATOM 1128 C C . ASN A 1 154 ? 42.709 57.190 61.711 1.00 59.60 153 ASN A C 1
ATOM 1129 O O 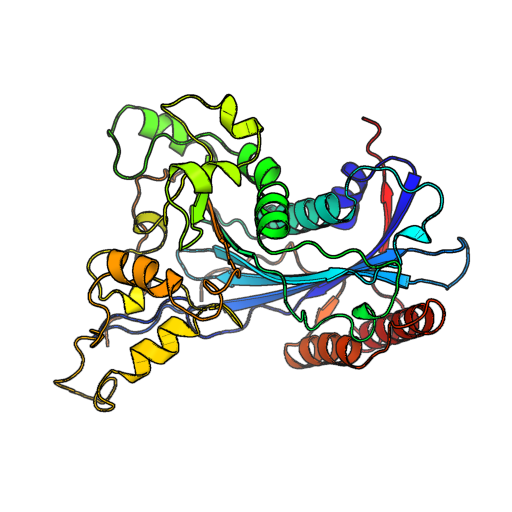. ASN A 1 154 ? 42.550 57.914 60.730 1.00 62.93 153 ASN A O 1
ATOM 1134 N N . PRO A 1 155 ? 41.951 57.286 62.817 1.00 65.19 154 PRO A N 1
ATOM 1135 C CA . PRO A 1 155 ? 40.801 58.193 62.933 1.00 55.32 154 PRO A CA 1
ATOM 1136 C C . PRO A 1 155 ? 41.165 59.659 62.719 1.00 57.30 154 PRO A C 1
ATOM 1137 O O . PRO A 1 155 ? 40.277 60.494 62.558 1.00 66.13 154 PRO A O 1
ATOM 1141 N N . GLU A 1 156 ? 42.457 59.963 62.707 1.00 58.28 155 GLU A N 1
ATOM 1142 C CA . GLU A 1 156 ? 42.916 61.341 62.573 1.00 60.33 155 GLU A CA 1
ATOM 1143 C C . GLU A 1 156 ? 43.254 61.716 61.136 1.00 55.46 155 GLU A C 1
ATOM 1144 O O . GLU A 1 156 ? 43.492 62.883 60.833 1.00 54.01 155 GLU A O 1
ATOM 1150 N N . LYS A 1 157 ? 43.281 60.722 60.256 1.00 53.47 156 LYS A N 1
ATOM 1151 C CA . LYS A 1 157 ? 43.544 60.966 58.845 1.00 54.48 156 LYS A CA 1
ATOM 1152 C C . LYS A 1 157 ? 42.284 61.478 58.165 1.00 60.39 156 LYS A C 1
ATOM 1153 O O . LYS A 1 157 ? 41.287 60.765 58.074 1.00 59.04 156 LYS A O 1
ATOM 1159 N N . HIS A 1 158 ? 42.328 62.719 57.694 1.00 64.88 157 HIS A N 1
ATOM 1160 C CA . HIS A 1 158 ? 41.182 63.306 57.012 1.00 67.47 157 HIS A CA 1
ATOM 1161 C C . HIS A 1 158 ? 41.409 63.361 55.508 1.00 63.16 157 HIS A C 1
ATOM 1162 O O . HIS A 1 158 ? 42.329 64.028 55.034 1.00 67.69 157 HIS A O 1
ATOM 1169 N N . VAL A 1 159 ? 40.560 62.648 54.771 1.00 62.77 158 VAL A N 1
ATOM 1170 C CA . VAL A 1 159 ? 40.666 62.551 53.319 1.00 60.04 158 VAL A CA 1
ATOM 1171 C C . VAL A 1 159 ? 39.593 63.402 52.636 1.00 49.25 158 VAL A C 1
ATOM 1172 O O . VAL A 1 159 ? 38.493 63.577 53.157 1.00 49.07 158 VAL A O 1
ATOM 1176 N N . LEU A 1 160 ? 39.937 63.949 51.476 1.00 45.86 159 LEU A N 1
ATOM 1177 C CA . LEU A 1 160 ? 39.006 64.720 50.668 1.00 36.03 159 LEU A CA 1
ATOM 1178 C C . LEU A 1 160 ? 38.292 63.827 49.650 1.00 28.68 159 LEU A C 1
ATOM 1179 O O . LEU A 1 160 ? 38.814 62.779 49.273 1.00 33.27 159 LEU A O 1
ATOM 1184 N N . ASP A 1 161 ? 37.107 64.236 49.202 1.00 19.24 160 ASP A N 1
ATOM 1185 C CA . ASP A 1 161 ? 36.464 63.542 48.090 1.00 29.14 160 ASP A CA 1
ATOM 1186 C C . ASP A 1 161 ? 37.019 64.070 46.750 1.00 26.71 160 ASP A C 1
ATOM 1187 O O . ASP A 1 161 ? 37.912 64.924 46.736 1.00 24.74 160 ASP A O 1
ATOM 1192 N N . ASP A 1 162 ? 36.515 63.549 45.638 1.00 20.71 161 ASP A N 1
ATOM 1193 C CA . ASP A 1 162 ? 37.023 63.936 44.321 1.00 25.45 161 ASP A CA 1
ATOM 1194 C C . ASP A 1 162 ? 37.005 65.450 44.086 1.00 24.85 161 ASP A C 1
ATOM 1195 O O . ASP A 1 162 ? 38.009 66.020 43.661 1.00 26.20 161 ASP A O 1
ATOM 1200 N N . ARG A 1 163 ? 35.877 66.099 44.357 1.00 22.08 162 ARG A N 1
ATOM 1201 C CA . ARG A 1 163 ? 35.772 67.531 44.103 1.00 21.86 162 ARG A CA 1
ATOM 1202 C C . ARG A 1 163 ? 36.753 68.310 44.967 1.00 22.88 162 ARG A C 1
ATOM 1203 O O . ARG A 1 163 ? 37.360 69.268 44.507 1.00 25.98 162 ARG A O 1
ATOM 1211 N N . GLY A 1 164 ? 36.913 67.894 46.217 1.00 25.70 163 GLY A N 1
ATOM 1212 C CA . GLY A 1 164 ? 37.852 68.546 47.108 1.00 19.73 163 GLY A CA 1
ATOM 1213 C C . GLY A 1 164 ? 39.288 68.378 46.659 1.00 23.68 163 GLY A C 1
ATOM 1214 O O . GLY A 1 164 ? 40.094 69.309 46.773 1.00 24.13 163 GLY A O 1
ATOM 1215 N N . LEU A 1 165 ? 39.616 67.193 46.148 1.00 23.18 164 LEU A N 1
ATOM 1216 C CA . LEU A 1 165 ? 40.972 66.920 45.676 1.00 21.79 164 LEU A CA 1
ATOM 1217 C C . LEU A 1 165 ? 41.319 67.727 44.426 1.00 23.81 164 LEU A C 1
ATOM 1218 O O . LEU A 1 165 ? 42.436 68.235 44.296 1.00 21.00 164 LEU A O 1
ATOM 1223 N N . ILE A 1 166 ? 40.364 67.844 43.510 1.00 18.77 165 ILE A N 1
ATOM 1224 C CA . ILE A 1 166 ? 40.572 68.658 42.322 1.00 19.60 165 ILE A CA 1
ATOM 1225 C C . ILE A 1 166 ? 40.828 70.128 42.700 1.00 20.94 165 ILE A C 1
ATOM 1226 O O . ILE A 1 166 ? 41.764 70.742 42.188 1.00 19.41 165 ILE A O 1
ATOM 1231 N N . LYS A 1 167 ? 40.034 70.689 43.610 1.00 19.11 166 LYS A N 1
ATOM 1232 C CA . LYS A 1 167 ? 40.275 72.065 44.041 1.00 19.38 166 LYS A CA 1
ATOM 1233 C C . LYS A 1 167 ? 41.610 72.186 44.757 1.00 20.62 166 LYS A C 1
ATOM 1234 O O . LYS A 1 167 ? 42.320 73.182 44.595 1.00 20.05 166 LYS A O 1
ATOM 1240 N N . TRP A 1 168 ? 41.955 71.164 45.537 1.00 19.95 167 TRP A N 1
ATOM 1241 C CA . TRP A 1 168 ? 43.197 71.174 46.310 1.00 19.73 167 TRP A CA 1
ATOM 1242 C C . TRP A 1 168 ? 44.412 71.226 45.383 1.00 19.19 167 TRP A C 1
ATOM 1243 O O . TRP A 1 168 ? 45.301 72.060 45.550 1.00 17.85 167 TRP A O 1
ATOM 1254 N N . TRP A 1 169 ? 44.431 70.343 44.393 1.00 16.75 168 TRP A N 1
ATOM 1255 C CA . TRP A 1 169 ? 45.547 70.270 43.463 1.00 19.00 168 TRP A CA 1
ATOM 1256 C C . TRP A 1 169 ? 45.680 71.535 42.627 1.00 18.02 168 TRP A C 1
ATOM 1257 O O . TRP A 1 169 ? 46.786 71.946 42.299 1.00 17.80 168 TRP A O 1
ATOM 1268 N N . CYS A 1 170 ? 44.562 72.164 42.288 1.00 19.69 169 CYS A N 1
ATOM 1269 C CA . CYS A 1 170 ? 44.642 73.446 41.592 1.00 20.16 169 CYS A CA 1
ATOM 1270 C C . CYS A 1 170 ? 45.293 74.510 42.482 1.00 20.95 169 CYS A C 1
ATOM 1271 O O . CYS A 1 170 ? 46.060 75.335 41.986 1.00 22.39 169 CYS A O 1
ATOM 1274 N N . ARG A 1 171 ? 45.023 74.474 43.791 1.00 18.44 170 ARG A N 1
ATOM 1275 C CA A ARG A 1 171 ? 45.618 75.433 44.717 0.50 18.16 170 ARG A CA 1
ATOM 1276 C CA B ARG A 1 171 ? 45.620 75.435 44.715 0.50 17.85 170 ARG A CA 1
ATOM 1277 C C . ARG A 1 171 ? 47.110 75.164 44.895 1.00 17.80 170 ARG A C 1
ATOM 1278 O O . ARG A 1 171 ? 47.879 76.066 45.191 1.00 21.60 170 ARG A O 1
ATOM 1293 N N . VAL A 1 172 ? 47.520 73.916 44.706 1.00 19.96 171 VAL A N 1
ATOM 1294 C CA . VAL A 1 172 ? 48.938 73.571 44.741 1.00 21.09 171 VAL A CA 1
ATOM 1295 C C . VAL A 1 172 ? 49.650 74.173 43.532 1.00 22.50 171 VAL A C 1
ATOM 1296 O O . VAL A 1 172 ? 50.743 74.738 43.634 1.00 24.04 171 VAL A O 1
ATOM 1300 N N . ILE A 1 173 ? 49.003 74.037 42.382 1.00 20.54 172 ILE A N 1
ATOM 1301 C CA . ILE A 1 173 ? 49.541 74.476 41.103 1.00 20.48 172 ILE A CA 1
ATOM 1302 C C . ILE A 1 173 ? 49.520 76.007 40.935 1.00 22.08 172 ILE A C 1
ATOM 1303 O O . ILE A 1 173 ? 50.440 76.582 40.353 1.00 18.72 172 ILE A O 1
ATOM 1308 N N . ASP A 1 174 ? 48.488 76.661 41.468 1.00 22.12 173 ASP A N 1
ATOM 1309 C CA . ASP A 1 174 ? 48.270 78.095 41.225 1.00 21.83 173 ASP A CA 1
ATOM 1310 C C . ASP A 1 174 ? 49.504 78.985 41.482 1.00 21.56 173 ASP A C 1
ATOM 1311 O O . ASP A 1 174 ? 49.850 79.795 40.627 1.00 23.56 173 ASP A O 1
ATOM 1316 N N . PRO A 1 175 ? 50.184 78.837 42.641 1.00 25.75 174 PRO A N 1
ATOM 1317 C CA . PRO A 1 175 ? 51.343 79.718 42.856 1.00 21.59 174 PRO A CA 1
ATOM 1318 C C . PRO A 1 175 ? 52.519 79.416 41.930 1.00 24.86 174 PRO A C 1
ATOM 1319 O O . PRO A 1 175 ? 53.303 80.318 41.623 1.00 29.44 174 PRO A O 1
ATOM 1323 N N . ILE A 1 176 ? 52.652 78.169 41.495 1.00 21.56 175 ILE A N 1
ATOM 1324 C CA . ILE A 1 176 ? 53.686 77.846 40.523 1.00 25.94 175 ILE A 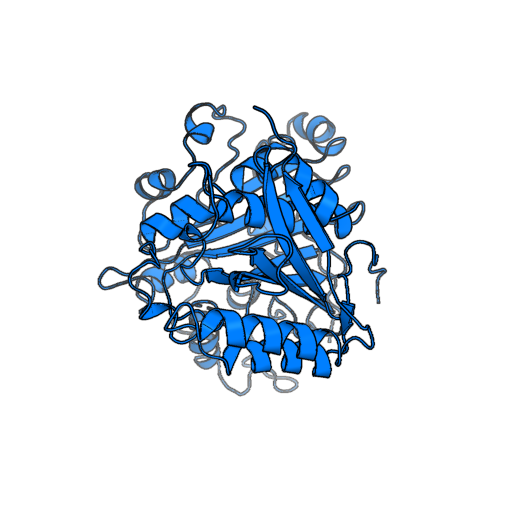CA 1
ATOM 1325 C C . ILE A 1 176 ? 53.367 78.554 39.223 1.00 28.10 175 ILE A C 1
ATOM 1326 O O . ILE A 1 176 ? 54.222 79.222 38.638 1.00 28.89 175 ILE A O 1
ATOM 1331 N N . LEU A 1 177 ? 52.116 78.394 38.794 1.00 26.15 176 LEU A N 1
ATOM 1332 C CA . LEU A 1 177 ? 51.593 79.015 37.586 1.00 22.57 176 LEU A CA 1
ATOM 1333 C C . LEU A 1 177 ? 51.881 80.513 37.565 1.00 26.82 176 LEU A C 1
ATOM 1334 O O . LEU A 1 177 ? 52.323 81.055 36.559 1.00 25.59 176 LEU A O 1
ATOM 1339 N N . ARG A 1 178 ? 51.655 81.172 38.695 1.00 22.78 177 ARG A N 1
ATOM 1340 C CA . ARG A 1 178 ? 51.666 82.624 38.728 1.00 25.28 177 ARG A CA 1
ATOM 1341 C C . ARG A 1 178 ? 53.041 83.239 38.984 1.00 30.02 177 ARG A C 1
ATOM 1342 O O . ARG A 1 178 ? 53.155 84.444 39.172 1.00 30.46 177 ARG A O 1
ATOM 1350 N N . GLU A 1 179 ? 54.079 82.410 38.981 1.00 31.61 178 GLU A N 1
ATOM 1351 C CA . GLU A 1 179 ? 55.446 82.909 38.960 1.00 31.79 178 GLU A CA 1
ATOM 1352 C C . GLU A 1 179 ? 55.857 83.221 37.527 1.00 35.13 178 GLU A C 1
ATOM 1353 O O . GLU A 1 179 ? 56.908 83.808 37.288 1.00 39.53 178 GLU A O 1
ATOM 1359 N N . TYR A 1 180 ? 55.014 82.823 36.577 1.00 33.25 179 TYR A N 1
ATOM 1360 C CA . TYR A 1 180 ? 55.292 82.995 35.156 1.00 27.94 179 TYR A CA 1
ATOM 1361 C C . TYR A 1 180 ? 54.363 84.021 34.529 1.00 29.88 179 TYR A C 1
ATOM 1362 O O . TYR A 1 180 ? 53.333 84.380 35.104 1.00 33.65 179 TYR A O 1
ATOM 1371 N N . GLU A 1 181 ? 54.728 84.489 33.343 1.00 31.77 180 GLU A N 1
ATOM 1372 C CA . GLU A 1 181 ? 53.958 85.530 32.672 1.00 35.26 180 GLU A CA 1
ATOM 1373 C C . GLU A 1 181 ? 52.661 84.992 32.077 1.00 33.59 180 GLU A C 1
ATOM 1374 O O . GLU A 1 181 ? 52.610 83.848 31.619 1.00 30.54 180 GLU A O 1
ATOM 1380 N N . PRO A 1 182 ? 51.604 85.817 32.089 1.00 32.18 181 PRO A N 1
ATOM 1381 C CA . PRO A 1 182 ? 50.341 85.457 31.435 1.00 30.00 181 PRO A CA 1
ATOM 1382 C C . PRO A 1 182 ? 50.523 85.239 29.942 1.00 35.12 181 PRO A C 1
ATOM 1383 O O . PRO A 1 182 ? 51.476 85.743 29.353 1.00 42.56 181 PRO A O 1
ATOM 1387 N N . GLU A 1 183 ? 49.616 84.486 29.336 1.00 41.05 182 GLU A N 1
ATOM 1388 C CA . GLU A 1 183 ? 49.650 84.260 27.897 1.00 43.07 182 GLU A CA 1
ATOM 1389 C C . GLU A 1 183 ? 48.315 84.660 27.270 1.00 48.99 182 GLU A C 1
ATOM 1390 O O . GLU A 1 183 ? 47.307 84.807 27.964 1.00 40.88 182 GLU A O 1
ATOM 1396 N N . THR A 1 184 ? 48.311 84.819 25.952 1.00 56.95 183 THR A N 1
ATOM 1397 C CA . THR A 1 184 ? 47.173 85.396 25.255 1.00 56.21 183 THR A CA 1
ATOM 1398 C C . THR A 1 184 ? 46.297 84.367 24.556 1.00 65.67 183 THR A C 1
ATOM 1399 O O . THR A 1 184 ? 45.103 84.593 24.360 1.00 72.75 183 THR A O 1
ATOM 1403 N N . GLY A 1 185 ? 46.883 83.240 24.172 1.00 65.74 184 GLY A N 1
ATOM 1404 C CA . GLY A 1 185 ? 46.122 82.213 23.484 1.00 77.65 184 GLY A CA 1
ATOM 1405 C C . GLY A 1 185 ? 46.881 81.591 22.329 1.00 86.35 184 GLY A C 1
ATOM 1406 O O . GLY A 1 185 ? 47.367 82.296 21.440 1.00 84.54 184 GLY A O 1
ATOM 1407 N N . SER A 1 186 ? 46.975 80.263 22.354 1.00 91.64 185 SER A N 1
ATOM 1408 C CA . SER A 1 186 ? 47.712 79.497 21.350 1.00 88.22 185 SER A CA 1
ATOM 1409 C C . SER A 1 186 ? 47.174 79.753 19.944 1.00 100.80 185 SER A C 1
ATOM 1410 O O . SER A 1 186 ? 47.837 80.397 19.128 1.00 100.94 185 SER A O 1
ATOM 1413 N N . HIS A 1 187 ? 45.971 79.254 19.668 1.00 108.43 186 HIS A N 1
ATOM 1414 C CA . HIS A 1 187 ? 45.323 79.479 18.378 1.00 108.96 186 HIS A CA 1
ATOM 1415 C C . HIS A 1 187 ? 44.558 80.801 18.382 1.00 110.11 186 HIS A C 1
ATOM 1416 O O . HIS A 1 187 ? 43.442 80.890 17.867 1.00 109.75 186 HIS A O 1
ATOM 1423 N N . GLU A 1 188 ? 45.177 81.825 18.966 1.00 110.00 187 GLU A N 1
ATOM 1424 C CA . GLU A 1 188 ? 44.582 83.153 19.056 1.00 112.78 187 GLU A CA 1
ATOM 1425 C C . GLU A 1 188 ? 45.290 84.119 18.102 1.00 116.31 187 GLU A C 1
ATOM 1426 O O . GLU A 1 188 ? 46.238 83.738 17.410 1.00 113.77 187 GLU A O 1
ATOM 1432 N N . LYS A 1 189 ? 44.812 85.361 18.074 1.00 118.82 188 LYS A N 1
ATOM 1433 C CA . LYS A 1 189 ? 45.372 86.433 17.253 1.00 119.42 188 LYS A CA 1
ATOM 1434 C C . LYS A 1 189 ? 46.890 86.569 17.391 1.00 121.04 188 LYS A C 1
ATOM 1435 O O . LYS A 1 189 ? 47.431 86.536 18.498 1.00 117.55 188 LYS A O 1
ATOM 1441 N N . ALA A 1 190 ? 47.569 86.721 16.258 1.00 122.66 189 ALA A N 1
ATOM 1442 C CA . ALA A 1 190 ? 49.017 86.899 16.250 1.00 125.34 189 ALA A CA 1
ATOM 1443 C C . ALA A 1 190 ? 49.389 88.380 16.317 1.00 129.03 189 ALA A C 1
ATOM 1444 O O . ALA A 1 190 ? 49.788 88.974 15.314 1.00 132.42 189 ALA A O 1
ATOM 1446 N N . VAL A 1 191 ? 49.253 88.971 17.502 1.00 124.77 190 VAL A N 1
ATOM 1447 C CA . VAL A 1 191 ? 49.578 90.382 17.698 1.00 126.70 190 VAL A CA 1
ATOM 1448 C C . VAL A 1 191 ? 51.065 90.551 18.004 1.00 125.05 190 VAL A C 1
ATOM 1449 O O . VAL A 1 191 ? 51.881 89.704 17.641 1.00 119.95 190 VAL A O 1
ATOM 1453 N N . ASP A 1 192 ? 51.411 91.649 18.670 1.00 126.92 191 ASP A N 1
ATOM 1454 C CA . ASP A 1 192 ? 52.782 91.867 19.124 1.00 127.41 191 ASP A CA 1
ATOM 1455 C C . ASP A 1 192 ? 52.983 91.286 20.521 1.00 123.15 191 ASP A C 1
ATOM 1456 O O . ASP A 1 192 ? 53.935 91.635 21.226 1.00 116.93 191 ASP A O 1
ATOM 1461 N N . ASP A 1 193 ? 52.073 90.398 20.912 1.00 117.98 192 ASP A N 1
ATOM 1462 C CA . ASP A 1 193 ? 52.210 89.633 22.143 1.00 111.95 192 ASP A CA 1
ATOM 1463 C C . ASP A 1 193 ? 53.212 88.506 21.923 1.00 111.58 192 ASP A C 1
ATOM 1464 O O . ASP A 1 193 ? 53.567 87.784 22.856 1.00 103.74 192 ASP A O 1
ATOM 1469 N N . GLN A 1 194 ? 53.655 88.365 20.674 1.00 116.26 193 GLN A N 1
ATOM 1470 C CA . GLN A 1 194 ? 54.664 87.380 20.297 1.00 113.77 193 GLN A CA 1
ATOM 1471 C C . GLN A 1 194 ? 56.030 87.721 20.898 1.00 113.93 193 GLN A C 1
ATOM 1472 O O . GLN A 1 194 ? 56.629 86.894 21.587 1.00 108.26 193 GLN A O 1
ATOM 1478 N N . THR A 1 195 ? 56.514 88.936 20.637 1.00 115.08 194 THR A N 1
ATOM 1479 C CA . THR A 1 195 ? 57.821 89.377 21.135 1.00 111.45 194 THR A CA 1
ATOM 1480 C C . THR A 1 195 ? 57.800 89.658 22.642 1.00 103.99 194 THR A C 1
ATOM 1481 O O . THR A 1 195 ? 58.825 89.541 23.318 1.00 94.51 194 THR A O 1
ATOM 1485 N N . GLN A 1 196 ? 56.630 90.024 23.159 1.00 106.06 195 GLN A N 1
ATOM 1486 C CA . GLN A 1 196 ? 56.453 90.234 24.594 1.00 105.41 195 GLN A CA 1
ATOM 1487 C C . GLN A 1 196 ? 56.641 88.940 25.381 1.00 105.26 195 GLN A C 1
ATOM 1488 O O . GLN A 1 196 ? 57.554 88.826 26.201 1.00 99.81 195 GLN A O 1
ATOM 1494 N N . GLU A 1 197 ? 55.770 87.968 25.119 1.00 103.59 196 GLU A N 1
ATOM 1495 C CA . GLU A 1 197 ? 55.743 86.713 25.870 1.00 94.91 196 GLU A CA 1
ATOM 1496 C C . GLU A 1 197 ? 56.943 85.813 25.591 1.00 91.79 196 GLU A C 1
ATOM 1497 O O . GLU A 1 197 ? 57.165 84.842 26.317 1.00 92.06 196 GLU A O 1
ATOM 1503 N N . SER A 1 198 ? 57.710 86.122 24.546 1.00 88.61 197 SER A N 1
ATOM 1504 C CA . SER A 1 198 ? 58.823 85.257 24.154 1.00 85.14 197 SER A CA 1
ATOM 1505 C C . SER A 1 198 ? 60.075 85.504 24.997 1.00 82.02 197 SER A C 1
ATOM 1506 O O . SER A 1 198 ? 60.777 84.559 25.354 1.00 76.49 197 SER A O 1
ATOM 1509 N N . ALA A 1 199 ? 60.347 86.766 25.322 1.00 85.10 198 ALA A N 1
ATOM 1510 C CA . ALA A 1 199 ? 61.542 87.119 26.091 1.00 80.50 198 ALA A CA 1
ATOM 1511 C C . ALA A 1 199 ? 61.435 86.705 27.562 1.00 78.09 198 ALA A C 1
ATOM 1512 O O . ALA A 1 199 ? 62.424 86.730 28.297 1.00 77.01 198 ALA A O 1
ATOM 1514 N N . LYS A 1 200 ? 60.233 86.323 27.983 1.00 77.64 199 LYS A N 1
ATOM 1515 C CA . LYS A 1 200 ? 59.973 85.962 29.376 1.00 74.88 199 LYS A CA 1
ATOM 1516 C C . LYS A 1 200 ? 59.384 84.559 29.506 1.00 59.89 199 LYS A C 1
ATOM 1517 O O . LYS A 1 200 ? 58.771 84.045 28.570 1.00 57.26 199 LYS A O 1
ATOM 1523 N N . SER A 1 201 ? 59.584 83.941 30.665 1.00 54.04 200 SER A N 1
ATOM 1524 C CA . SER A 1 201 ? 58.999 82.633 30.943 1.00 42.75 200 SER A CA 1
ATOM 1525 C C . SER A 1 201 ? 57.505 82.775 31.231 1.00 38.46 200 SER A C 1
ATOM 1526 O O . SER A 1 201 ? 57.102 83.543 32.119 1.00 35.87 200 SER A O 1
ATOM 1529 N N . SER A 1 202 ? 56.682 82.049 30.478 1.00 29.65 201 SER A N 1
ATOM 1530 C CA . SER A 1 202 ? 55.233 82.180 30.618 1.00 35.95 201 SER A CA 1
ATOM 1531 C C . SER A 1 202 ? 54.539 80.835 30.813 1.00 32.59 201 SER A C 1
ATOM 1532 O O . SER A 1 202 ? 55.127 79.780 30.560 1.00 30.16 201 SER A O 1
ATOM 1535 N N . ALA A 1 203 ? 53.282 80.880 31.253 1.00 26.90 202 ALA A N 1
ATOM 1536 C CA . ALA A 1 203 ? 52.557 79.657 31.587 1.00 23.92 202 ALA A CA 1
ATOM 1537 C C . ALA A 1 203 ? 51.046 79.832 31.651 1.00 26.87 202 ALA A C 1
ATOM 1538 O O . ALA A 1 203 ? 50.537 80.909 31.973 1.00 26.43 202 ALA A O 1
ATOM 1540 N N . THR A 1 204 ? 50.342 78.741 31.360 1.00 25.02 203 THR A N 1
ATOM 1541 C CA . THR A 1 204 ? 48.895 78.650 31.526 1.00 22.72 203 THR A CA 1
ATOM 1542 C C . THR A 1 204 ? 48.570 77.290 32.151 1.00 21.99 203 THR A C 1
ATOM 1543 O O . THR A 1 204 ? 49.281 76.303 31.913 1.00 19.48 203 THR A O 1
ATOM 1547 N N . ALA A 1 205 ? 47.515 77.238 32.960 1.00 20.88 204 ALA A N 1
ATOM 1548 C CA . ALA A 1 205 ? 47.060 75.982 33.553 1.00 16.16 204 ALA A CA 1
ATOM 1549 C C . ALA A 1 205 ? 45.797 75.499 32.853 1.00 21.23 204 ALA A C 1
ATOM 1550 O O . ALA A 1 205 ? 44.879 76.289 32.595 1.00 22.27 204 ALA A O 1
ATOM 1552 N N . PHE A 1 206 ? 45.756 74.207 32.542 1.00 18.57 205 PHE A N 1
ATOM 1553 C CA . PHE A 1 206 ? 44.620 73.607 31.836 1.00 17.07 205 PHE A CA 1
ATOM 1554 C C . PHE A 1 206 ? 43.971 72.527 32.689 1.00 21.54 205 PHE A C 1
ATOM 1555 O O . PHE A 1 206 ? 44.663 71.684 33.272 1.00 18.28 205 PHE A O 1
ATOM 1563 N N . LEU A 1 207 ? 42.644 72.556 32.767 1.00 19.74 206 LEU A N 1
ATOM 1564 C CA . LEU A 1 207 ? 41.914 71.600 33.579 1.00 16.57 206 LEU A CA 1
ATOM 1565 C C . LEU A 1 207 ? 40.736 71.022 32.819 1.00 18.56 206 LEU A C 1
ATOM 1566 O O . LEU A 1 207 ? 39.969 71.754 32.200 1.00 19.37 206 LEU A O 1
ATOM 1571 N N . ILE A 1 208 ? 40.602 69.702 32.866 1.00 19.15 207 ILE A N 1
ATOM 1572 C CA . ILE A 1 208 ? 39.433 69.031 32.321 1.00 19.08 207 ILE A CA 1
ATOM 1573 C C . ILE A 1 208 ? 38.848 68.063 33.347 1.00 20.96 207 ILE A C 1
ATOM 1574 O O . ILE A 1 208 ? 39.555 67.227 33.906 1.00 21.77 207 ILE A O 1
ATOM 1579 N N . VAL A 1 209 ? 37.555 68.198 33.600 1.00 19.10 208 VAL A N 1
ATOM 1580 C CA . VAL A 1 209 ? 36.840 67.277 34.464 1.00 20.24 208 VAL A CA 1
ATOM 1581 C C . VAL A 1 209 ? 35.677 66.697 33.684 1.00 21.23 208 VAL A C 1
ATOM 1582 O O . VAL A 1 209 ? 34.604 67.290 33.651 1.00 24.66 208 VAL A O 1
ATOM 1586 N N . PRO A 1 210 ? 35.894 65.545 33.034 1.00 29.79 209 PRO A N 1
ATOM 1587 C CA . PRO A 1 210 ? 34.869 64.921 32.181 1.00 27.70 209 PRO A CA 1
ATOM 1588 C C . PRO A 1 210 ? 33.549 64.756 32.926 1.00 27.43 209 PRO A C 1
ATOM 1589 O O . PRO A 1 210 ? 33.549 64.251 34.052 1.00 27.35 209 PRO A O 1
ATOM 1593 N N . GLY A 1 211 ? 32.451 65.198 32.317 1.00 27.58 210 GLY A N 1
ATOM 1594 C CA . GLY A 1 211 ? 31.151 65.167 32.963 1.00 21.92 210 GLY A CA 1
ATOM 1595 C C . GLY A 1 211 ? 30.726 66.547 33.439 1.00 28.25 210 GLY A C 1
ATOM 1596 O O . GLY A 1 211 ? 29.555 66.784 33.722 1.00 34.72 210 GLY A O 1
ATOM 1597 N N . CYS A 1 212 ? 31.681 67.464 33.532 1.00 24.45 211 CYS A N 1
ATOM 1598 C CA . CYS A 1 212 ? 31.391 68.813 33.992 1.00 21.99 211 CYS A CA 1
ATOM 1599 C C . CYS A 1 212 ? 31.524 69.793 32.848 1.00 24.96 211 CYS A C 1
ATOM 1600 O O . CYS A 1 212 ? 32.513 69.763 32.115 1.00 24.03 211 CYS A O 1
ATOM 1603 N N . ASP A 1 213 ? 30.539 70.671 32.696 1.00 21.42 212 ASP A N 1
ATOM 1604 C CA . ASP A 1 213 ? 30.567 71.623 31.595 1.00 22.97 212 ASP A CA 1
ATOM 1605 C C . ASP A 1 213 ? 31.528 72.769 31.879 1.00 23.19 212 ASP A C 1
ATOM 1606 O O . ASP A 1 213 ? 32.140 72.831 32.948 1.00 20.38 212 ASP A O 1
ATOM 1611 N N . LYS A 1 214 ? 31.639 73.693 30.932 1.00 26.89 213 LYS A N 1
ATOM 1612 C CA . LYS A 1 214 ? 32.600 74.778 31.062 1.00 27.53 213 LYS A CA 1
ATOM 1613 C C . LYS A 1 214 ? 32.279 75.687 32.260 1.00 31.89 213 LYS A C 1
ATOM 1614 O O . LYS A 1 214 ? 33.176 76.323 32.814 1.00 34.95 213 LYS A O 1
ATOM 1620 N N . PHE A 1 215 ? 31.019 75.723 32.689 1.00 28.61 214 PHE A N 1
ATOM 1621 C CA . PHE A 1 215 ? 30.645 76.579 33.819 1.00 31.17 214 PHE A CA 1
ATOM 1622 C C . PHE A 1 215 ? 30.940 75.903 35.152 1.00 27.67 214 PHE A C 1
ATOM 1623 O O . PHE A 1 215 ? 31.572 76.501 36.022 1.00 26.33 214 PHE A O 1
ATOM 1631 N N . GLU A 1 216 ? 30.513 74.654 35.310 1.00 23.69 215 GLU A N 1
ATOM 1632 C CA . GLU A 1 216 ? 30.792 73.931 36.545 1.00 24.17 215 GLU A CA 1
ATOM 1633 C C . GLU A 1 216 ? 32.307 73.722 36.747 1.00 26.10 215 GLU A C 1
ATOM 1634 O O . GLU A 1 216 ? 32.805 73.800 37.867 1.00 24.19 215 GLU A O 1
ATOM 1640 N N . THR A 1 217 ? 33.036 73.479 35.662 1.00 25.03 216 THR A N 1
ATOM 1641 C CA . THR A 1 217 ? 34.485 73.277 35.738 1.00 19.68 216 THR A CA 1
ATOM 1642 C C . THR A 1 217 ? 35.216 74.495 36.300 1.00 23.69 216 THR A C 1
ATOM 1643 O O . THR A 1 217 ? 36.225 74.348 36.983 1.00 26.37 216 THR A O 1
ATOM 1647 N N . ARG A 1 218 ? 34.712 75.698 36.028 1.00 26.65 217 ARG A N 1
ATOM 1648 C CA . ARG A 1 218 ? 35.331 76.907 36.581 1.00 25.80 217 ARG A CA 1
ATOM 1649 C C . ARG A 1 218 ? 35.188 76.938 38.103 1.00 26.98 217 ARG A C 1
ATOM 1650 O O . ARG A 1 218 ? 35.933 77.637 38.795 1.00 28.59 217 ARG A O 1
ATOM 1658 N N . GLY A 1 219 ? 34.244 76.163 38.627 1.00 22.63 218 GLY A N 1
ATOM 1659 C CA . GLY A 1 219 ? 34.097 76.037 40.065 1.00 22.84 218 GLY A CA 1
ATOM 1660 C C . GLY A 1 219 ? 35.331 75.441 40.720 1.00 25.94 218 GLY A C 1
ATOM 1661 O O . GLY A 1 219 ? 35.543 75.604 41.918 1.00 27.54 218 GLY A O 1
ATOM 1662 N N . PHE A 1 220 ? 36.156 74.749 39.938 1.00 20.20 219 PHE A N 1
ATOM 1663 C CA . PHE A 1 220 ? 37.343 74.118 40.493 1.00 19.37 219 PHE A CA 1
ATOM 1664 C C . PHE A 1 220 ? 38.534 75.072 40.505 1.00 22.70 219 PHE A C 1
ATOM 1665 O O . PHE A 1 220 ? 39.500 74.846 41.234 1.00 18.01 219 PHE A O 1
ATOM 1673 N N . PHE A 1 221 ? 38.464 76.131 39.698 1.00 19.14 220 PHE A N 1
ATOM 1674 C CA . PHE A 1 221 ? 39.565 77.089 39.596 1.00 23.31 220 PHE A CA 1
ATOM 1675 C C . PHE A 1 221 ? 39.779 77.828 40.920 1.00 18.30 220 PHE A C 1
ATOM 1676 O O . PHE A 1 221 ? 38.825 78.087 41.641 1.00 24.05 220 PHE A O 1
ATOM 1684 N N . PRO A 1 222 ? 41.031 78.191 41.234 1.00 22.24 221 PRO A N 1
ATOM 1685 C CA . PRO A 1 222 ? 41.288 79.031 42.416 1.00 24.23 221 PRO A CA 1
ATOM 1686 C C . PRO A 1 222 ? 40.645 80.421 42.278 1.00 25.69 221 PRO A C 1
ATOM 1687 O O . PRO A 1 222 ? 40.482 80.900 41.156 1.00 24.31 221 PRO A O 1
ATOM 1691 N N . ILE A 1 223 ? 40.308 81.064 43.395 1.00 23.83 222 ILE A N 1
ATOM 1692 C CA . ILE A 1 223 ? 39.612 82.355 43.356 1.00 25.60 222 ILE A CA 1
ATOM 1693 C C . ILE A 1 223 ? 40.461 83.449 42.693 1.00 24.46 222 ILE A C 1
ATOM 1694 O O . ILE A 1 223 ? 39.929 84.434 42.175 1.00 25.04 222 ILE A O 1
ATOM 1699 N N . THR A 1 224 ? 41.773 83.255 42.665 1.00 21.10 223 THR A N 1
ATOM 1700 C CA . THR A 1 224 ? 42.649 84.150 41.913 1.00 22.78 223 THR A CA 1
ATOM 1701 C C . THR A 1 224 ? 42.216 84.339 40.448 1.00 25.68 223 THR A C 1
ATOM 1702 O O . THR A 1 224 ? 42.486 85.379 39.850 1.00 32.34 223 THR A O 1
ATOM 1706 N N . ALA A 1 225 ? 41.538 83.345 39.879 1.00 24.83 224 ALA A N 1
ATOM 1707 C CA . ALA A 1 225 ? 41.141 83.392 38.472 1.00 29.06 224 ALA A CA 1
ATOM 1708 C C . ALA A 1 225 ? 40.035 84.413 38.215 1.00 34.01 224 ALA A C 1
ATOM 1709 O O . ALA A 1 225 ? 39.799 84.811 37.067 1.00 30.60 224 ALA A O 1
ATOM 1711 N N . ARG A 1 226 ? 39.360 84.833 39.278 1.00 28.98 225 ARG A N 1
ATOM 1712 C CA . ARG A 1 226 ? 38.281 85.799 39.149 1.00 31.65 225 ARG A CA 1
ATOM 1713 C C . ARG A 1 226 ? 38.798 87.141 38.630 1.00 36.06 225 ARG A C 1
ATOM 1714 O O . ARG A 1 226 ? 38.104 87.843 37.889 1.00 36.46 225 ARG A O 1
ATOM 1722 N N . SER A 1 227 ? 40.028 87.477 39.000 1.00 29.95 226 SER A N 1
ATOM 1723 C CA . SER A 1 227 ? 40.573 88.793 38.696 1.00 39.62 226 SER A CA 1
ATOM 1724 C C . SER A 1 227 ? 41.555 88.820 37.517 1.00 33.82 226 SER A C 1
ATOM 1725 O O . SER A 1 227 ? 42.101 89.875 37.195 1.00 37.70 226 SER A O 1
ATOM 1728 N N . ASP A 1 228 ? 41.783 87.680 36.875 1.00 28.16 227 ASP A N 1
ATOM 1729 C CA . ASP A 1 228 ? 42.572 87.669 35.647 1.00 25.30 227 ASP A CA 1
ATOM 1730 C C . ASP A 1 228 ? 41.749 88.314 34.543 1.00 28.60 227 ASP A C 1
ATOM 1731 O O . ASP A 1 228 ? 40.529 88.166 34.517 1.00 27.56 227 ASP A O 1
ATOM 1736 N N . GLY A 1 229 ? 42.402 89.044 33.644 1.00 26.91 228 GLY A N 1
ATOM 1737 C CA . GLY A 1 229 ? 41.697 89.677 32.540 1.00 27.89 228 GLY A CA 1
ATOM 1738 C C . GLY A 1 229 ? 41.203 88.675 31.513 1.00 26.53 228 GLY A C 1
ATOM 1739 O O . GLY A 1 229 ? 41.809 87.620 31.344 1.00 30.15 228 GLY A O 1
ATOM 1740 N N . LYS A 1 230 ? 40.106 89.000 30.832 1.00 27.93 229 LYS A N 1
ATOM 1741 C CA . LYS A 1 230 ? 39.554 88.137 29.785 1.00 28.96 229 LYS A CA 1
ATOM 1742 C C . LYS A 1 230 ? 40.567 87.763 28.707 1.00 31.03 229 LYS A C 1
ATOM 1743 O O . LYS A 1 230 ? 40.488 86.674 28.140 1.00 34.50 229 LYS A O 1
ATOM 1749 N N . ASP A 1 231 ? 41.501 88.669 28.421 1.00 28.16 230 ASP A N 1
ATOM 1750 C CA . ASP A 1 231 ? 42.459 88.482 27.332 1.00 28.39 230 ASP A CA 1
ATOM 1751 C C . ASP A 1 231 ? 43.650 87.614 27.720 1.00 31.26 230 ASP A C 1
ATOM 1752 O O . ASP A 1 231 ? 44.354 87.105 26.854 1.00 35.03 230 ASP A O 1
ATOM 1757 N N . ARG A 1 232 ? 43.884 87.453 29.019 1.00 29.20 231 ARG A N 1
ATOM 1758 C CA . ARG A 1 232 ? 44.999 86.635 29.484 1.00 31.73 231 ARG A CA 1
ATOM 1759 C C . ARG A 1 232 ? 44.617 85.713 30.635 1.00 29.85 231 ARG A C 1
ATOM 1760 O O . ARG A 1 232 ? 45.153 85.851 31.736 1.00 28.87 231 ARG A O 1
ATOM 1768 N N . PRO A 1 233 ? 43.702 84.762 30.388 1.00 25.24 232 PRO A N 1
ATOM 1769 C CA . PRO A 1 233 ? 43.341 83.847 31.479 1.00 27.10 232 PRO A CA 1
ATOM 1770 C C . PRO A 1 233 ? 44.509 82.938 31.848 1.00 25.06 232 PRO A C 1
ATOM 1771 O O . PRO A 1 233 ? 45.339 82.609 30.993 1.00 20.99 232 PRO A O 1
ATOM 1775 N N . ARG A 1 234 ? 44.590 82.565 33.120 1.00 25.91 233 ARG A N 1
ATOM 1776 C CA . ARG A 1 234 ? 45.647 81.676 33.576 1.00 21.07 233 ARG A CA 1
ATOM 1777 C C . ARG A 1 234 ? 45.105 80.253 33.755 1.00 23.69 233 ARG A C 1
ATOM 1778 O O . ARG A 1 234 ? 45.874 79.291 33.775 1.00 21.70 233 ARG A O 1
ATOM 1786 N N . TRP A 1 235 ? 43.782 80.129 33.888 1.00 19.11 234 TRP A N 1
ATOM 1787 C CA . TRP A 1 235 ? 43.121 78.823 33.937 1.00 19.78 234 TRP A CA 1
ATOM 1788 C C . TRP A 1 235 ? 42.165 78.650 32.763 1.00 22.72 234 TRP A C 1
ATOM 1789 O O . TRP A 1 235 ? 41.324 79.508 32.496 1.00 23.70 234 TRP A O 1
ATOM 1800 N N . LEU A 1 236 ? 42.306 77.535 32.059 1.00 21.18 235 LEU A N 1
ATOM 1801 C CA . LEU A 1 236 ? 41.465 77.247 30.906 1.00 19.63 235 LEU A CA 1
ATOM 1802 C C . LEU A 1 236 ? 40.865 75.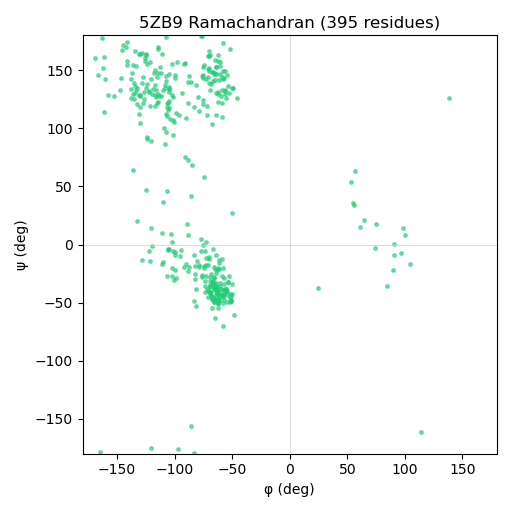865 31.038 1.00 23.07 235 LEU A C 1
ATOM 1803 O O . LEU A 1 236 ? 41.545 74.928 31.452 1.00 20.14 235 LEU A O 1
ATOM 1808 N N . ASN A 1 237 ? 39.591 75.741 30.681 1.00 25.19 236 ASN A N 1
ATOM 1809 C CA . ASN A 1 237 ? 38.927 74.447 30.657 1.00 20.54 236 ASN A CA 1
ATOM 1810 C C . ASN A 1 237 ? 39.115 73.767 29.305 1.00 21.68 236 ASN A C 1
ATOM 1811 O O . ASN A 1 237 ? 38.185 73.684 28.514 1.00 28.82 236 ASN A O 1
ATOM 1816 N N . SER A 1 238 ? 40.320 73.281 29.039 1.00 23.07 237 SER A N 1
ATOM 1817 C CA . SER A 1 238 ? 40.564 72.525 27.815 1.00 25.81 237 SER A CA 1
ATOM 1818 C C . SER A 1 238 ? 41.855 71.718 27.891 1.00 24.55 237 SER A C 1
ATOM 1819 O O . SER A 1 238 ? 42.573 71.766 28.885 1.00 26.76 237 SER A O 1
ATOM 1822 N N . TYR A 1 239 ? 42.131 70.969 26.830 1.00 22.33 238 TYR A N 1
ATOM 1823 C CA . TYR A 1 239 ? 43.351 70.191 26.713 1.00 21.63 238 TYR A CA 1
ATOM 1824 C C . TYR A 1 239 ? 44.309 70.874 25.735 1.00 26.40 238 TYR A C 1
ATOM 1825 O O . TYR A 1 239 ? 43.953 71.118 24.585 1.00 27.59 238 TYR A O 1
ATOM 1834 N N . PRO A 1 240 ? 45.530 71.186 26.194 1.00 25.20 239 PRO A N 1
ATOM 1835 C CA . PRO A 1 240 ? 46.494 71.977 25.418 1.00 27.94 239 PRO A CA 1
ATOM 1836 C C . PRO A 1 240 ? 47.131 71.173 24.290 1.00 28.18 239 PRO A C 1
ATOM 1837 O O . PRO A 1 240 ? 48.356 71.050 24.250 1.00 30.68 239 PRO A O 1
ATOM 1841 N N . LEU A 1 241 ? 46.297 70.648 23.395 1.00 30.72 240 LEU A N 1
ATOM 1842 C CA . LEU A 1 241 ? 46.715 69.746 22.320 1.00 29.21 240 LEU A CA 1
ATOM 1843 C C . LEU A 1 241 ? 47.887 70.241 21.468 1.00 31.89 240 LEU A C 1
ATOM 1844 O O . LEU A 1 241 ? 48.846 69.509 21.240 1.00 36.37 240 LEU A O 1
ATOM 1849 N N . HIS A 1 242 ? 47.812 71.481 21.003 1.00 33.40 241 HIS A N 1
ATOM 1850 C CA . HIS A 1 242 ? 48.811 71.993 20.076 1.00 39.26 241 HIS A CA 1
ATOM 1851 C C . HIS A 1 242 ? 50.159 72.268 20.723 1.00 35.98 241 HIS A C 1
ATOM 1852 O O . HIS A 1 242 ? 51.165 72.364 20.026 1.00 39.15 241 HIS A O 1
ATOM 1859 N N . GLN A 1 243 ? 50.194 72.363 22.049 1.00 31.13 242 GLN A N 1
ATOM 1860 C CA . GLN A 1 243 ? 51.467 72.556 22.744 1.00 31.73 242 GLN A CA 1
ATOM 1861 C C . GLN A 1 243 ? 52.142 71.225 23.068 1.00 30.54 242 GLN A C 1
ATOM 1862 O O . GLN A 1 243 ? 53.355 71.159 23.241 1.00 28.29 242 GLN A O 1
ATOM 1868 N N . LEU A 1 244 ? 51.346 70.166 23.133 1.00 32.30 243 LEU A N 1
ATOM 1869 C CA . LEU A 1 244 ? 51.841 68.846 23.500 1.00 32.99 243 LEU A CA 1
ATOM 1870 C C . LEU A 1 244 ? 52.099 67.948 22.295 1.00 34.20 243 LEU A C 1
ATOM 1871 O O . LEU A 1 244 ? 52.946 67.061 22.352 1.00 37.11 243 LEU A O 1
ATOM 1876 N N . CYS A 1 245 ? 51.355 68.169 21.214 1.00 35.04 244 CYS A N 1
ATOM 1877 C CA . CYS A 1 245 ? 51.430 67.303 20.036 1.00 41.44 244 CYS A CA 1
ATOM 1878 C C . CYS A 1 245 ? 51.800 68.045 18.759 1.00 40.82 244 CYS A C 1
ATOM 1879 O O . CYS A 1 245 ? 51.215 69.075 18.433 1.00 49.04 244 CYS A O 1
ATOM 1882 N N . ASP A 1 246 ? 52.767 67.500 18.032 1.00 45.50 245 ASP A N 1
ATOM 1883 C CA . ASP A 1 246 ? 53.245 68.107 16.794 1.00 54.91 245 ASP A CA 1
ATOM 1884 C C . ASP A 1 246 ? 52.251 67.933 15.651 1.00 52.41 245 ASP A C 1
ATOM 1885 O O . ASP A 1 246 ? 52.159 68.779 14.763 1.00 50.16 245 ASP A O 1
ATOM 1890 N N . ASN A 1 247 ? 51.511 66.830 15.680 1.00 47.50 246 ASN A N 1
ATOM 1891 C CA . ASN A 1 247 ? 50.530 66.539 14.649 1.00 46.15 246 ASN A CA 1
ATOM 1892 C C . ASN A 1 247 ? 49.149 66.329 15.245 1.00 47.36 246 ASN A C 1
ATOM 1893 O O . ASN A 1 247 ? 48.776 65.211 15.590 1.00 47.60 246 ASN A O 1
ATOM 1898 N N . PRO A 1 248 ? 48.376 67.413 15.353 1.00 49.54 247 PRO A N 1
ATOM 1899 C CA . PRO A 1 248 ? 47.015 67.405 15.904 1.00 49.71 247 PRO A CA 1
ATOM 1900 C C . PRO A 1 248 ? 46.031 66.638 15.026 1.00 57.19 247 PRO A C 1
ATOM 1901 O O . PRO A 1 248 ? 44.857 66.492 15.391 1.00 52.80 247 PRO A O 1
ATOM 1905 N N . ASN A 1 249 ? 46.505 66.164 13.876 1.00 53.08 248 ASN A N 1
ATOM 1906 C CA . ASN A 1 249 ? 45.656 65.426 12.949 1.00 52.64 248 ASN A CA 1
ATOM 1907 C C . ASN A 1 249 ? 45.945 63.933 12.975 1.00 50.94 248 ASN A C 1
ATOM 1908 O O . ASN A 1 249 ? 45.266 63.155 12.306 1.00 49.62 248 ASN A O 1
ATOM 1913 N N . ALA A 1 250 ? 46.950 63.539 13.754 1.00 43.46 249 ALA A N 1
ATOM 1914 C CA . ALA A 1 250 ? 47.247 62.127 13.978 1.00 38.09 249 ALA A CA 1
ATOM 1915 C C . ALA A 1 250 ? 46.053 61.450 14.668 1.00 39.16 249 ALA A C 1
ATOM 1916 O O . ALA A 1 250 ? 45.171 62.138 15.189 1.00 41.61 249 ALA A O 1
ATOM 1918 N N . PRO A 1 251 ? 45.993 60.104 14.653 1.00 38.77 250 PRO A N 1
ATOM 1919 C CA . PRO A 1 251 ? 44.851 59.444 15.306 1.00 36.53 250 PRO A CA 1
ATOM 1920 C C . PRO A 1 251 ? 44.783 59.762 16.801 1.00 31.47 250 PRO A C 1
ATOM 1921 O O . PRO A 1 251 ? 45.831 59.930 17.430 1.00 29.22 250 PRO A O 1
ATOM 1925 N N . PRO A 1 252 ? 43.565 59.850 17.360 1.00 31.00 251 PRO A N 1
ATOM 1926 C CA . PRO A 1 252 ? 43.380 60.257 18.759 1.00 29.09 251 PRO A CA 1
ATOM 1927 C C . PRO A 1 252 ? 44.258 59.469 19.736 1.00 29.86 251 PRO A C 1
ATOM 1928 O O . PRO A 1 252 ? 44.718 60.042 20.718 1.00 31.54 251 PRO A O 1
ATOM 1932 N N . ARG A 1 253 ? 44.517 58.195 19.452 1.00 27.96 252 ARG A N 1
ATOM 1933 C CA . ARG A 1 253 ? 45.325 57.363 20.341 1.00 29.40 252 ARG A CA 1
ATOM 1934 C C . ARG A 1 253 ? 46.750 57.884 20.520 1.00 27.51 252 ARG A C 1
ATOM 1935 O O . ARG A 1 253 ? 47.467 57.437 21.413 1.00 30.86 252 ARG A O 1
ATOM 1943 N N . CYS A 1 254 ? 47.155 58.822 19.668 1.00 25.67 253 CYS A N 1
ATOM 1944 C CA . CYS A 1 254 ? 48.505 59.381 19.711 1.00 30.58 253 CYS A CA 1
ATOM 1945 C C . CYS A 1 254 ? 48.552 60.729 20.416 1.00 29.50 253 CYS A C 1
ATOM 1946 O O . CYS A 1 254 ? 49.629 61.266 20.669 1.00 31.48 253 CYS A O 1
ATOM 1949 N N . LEU A 1 255 ? 47.381 61.277 20.718 1.00 26.96 254 LEU A N 1
ATOM 1950 C CA . LEU A 1 255 ? 47.284 62.658 21.161 1.00 26.99 254 LEU A CA 1
ATOM 1951 C C . LEU A 1 255 ? 47.162 62.810 22.678 1.00 29.72 254 LEU A C 1
ATOM 1952 O O . LEU A 1 255 ? 47.197 63.922 23.184 1.00 27.04 254 LEU A O 1
ATOM 1957 N N . VAL A 1 256 ? 47.020 61.692 23.390 1.00 30.20 255 VAL A N 1
ATOM 1958 C CA . VAL A 1 256 ? 46.841 61.694 24.847 1.00 27.14 255 VAL A CA 1
ATOM 1959 C C . VAL A 1 256 ? 48.001 61.001 25.569 1.00 26.71 255 VAL A C 1
ATOM 1960 O O . VAL A 1 256 ? 48.405 59.910 25.184 1.00 29.13 255 VAL A O 1
ATOM 1964 N N . PRO A 1 257 ? 48.546 61.627 26.622 1.00 27.37 256 PRO A N 1
ATOM 1965 C CA . PRO A 1 257 ? 49.707 60.996 27.263 1.00 25.46 256 PRO A CA 1
ATOM 1966 C C . PRO A 1 257 ? 49.324 59.809 28.147 1.00 25.43 256 PRO A C 1
ATOM 1967 O O . PRO A 1 257 ? 48.276 59.827 28.780 1.00 27.37 256 PRO A O 1
ATOM 1971 N N . ARG A 1 258 ? 50.175 58.791 28.191 1.00 26.21 257 ARG A N 1
ATOM 1972 C CA . ARG A 1 258 ? 49.875 57.573 28.938 1.00 26.38 257 ARG A CA 1
ATOM 1973 C C . ARG A 1 258 ? 50.713 57.441 30.215 1.00 25.54 257 ARG A C 1
ATOM 1974 O O . ARG A 1 258 ? 51.852 56.990 30.179 1.00 29.69 257 ARG A O 1
ATOM 1982 N N . PHE A 1 259 ? 50.129 57.842 31.341 1.00 27.54 258 PHE A N 1
ATOM 1983 C CA . PHE A 1 259 ? 50.796 57.804 32.642 1.00 25.11 258 PHE A CA 1
ATOM 1984 C C . PHE A 1 259 ? 50.390 56.559 33.434 1.00 25.67 258 PHE A C 1
ATOM 1985 O O . PHE A 1 259 ? 49.325 55.992 33.183 1.00 26.68 258 PHE A O 1
ATOM 1993 N N . PRO A 1 260 ? 51.232 56.138 34.400 1.00 27.60 259 PRO A N 1
ATOM 1994 C CA . PRO A 1 260 ? 50.926 55.008 35.294 1.00 27.07 259 PRO A CA 1
ATOM 1995 C C . PRO A 1 260 ? 49.644 55.196 36.107 1.00 33.71 259 PRO A C 1
ATOM 1996 O O . PRO A 1 260 ? 49.442 56.265 36.690 1.00 30.38 259 PRO A O 1
ATOM 2000 N N . ASP A 1 261 ? 48.801 54.165 36.141 1.00 37.07 260 ASP A N 1
ATOM 2001 C CA . ASP A 1 261 ? 47.612 54.119 36.998 1.00 32.35 260 ASP A CA 1
ATOM 2002 C C . ASP A 1 261 ? 46.592 55.221 36.704 1.00 31.76 260 ASP A C 1
ATOM 2003 O O . ASP A 1 261 ? 45.690 55.459 37.498 1.00 41.13 260 ASP A O 1
ATOM 2008 N N . ASP A 1 262 ? 46.730 55.875 35.560 1.00 26.56 261 ASP A N 1
ATOM 2009 C CA . ASP A 1 262 ? 45.817 56.935 35.150 1.00 28.00 261 ASP A CA 1
ATOM 2010 C C . ASP A 1 262 ? 44.518 56.356 34.572 1.00 30.73 261 ASP A C 1
ATOM 2011 O O . ASP A 1 262 ? 44.557 55.548 33.649 1.00 34.59 261 ASP A O 1
ATOM 2016 N N . PRO A 1 263 ? 43.361 56.792 35.103 1.00 31.59 262 PRO A N 1
ATOM 2017 C CA . PRO A 1 263 ? 42.035 56.436 34.577 1.00 31.00 262 PRO A CA 1
ATOM 2018 C C . PRO A 1 263 ? 41.887 56.646 33.067 1.00 31.21 262 PRO A C 1
ATOM 2019 O O . PRO A 1 263 ? 41.167 55.890 32.411 1.00 35.75 262 PRO A O 1
ATOM 2035 N N . THR A 1 265 ? 44.420 56.538 30.830 1.00 23.34 264 THR A N 1
ATOM 2036 C CA . THR A 1 265 ? 45.254 55.513 30.206 1.00 27.07 264 THR A CA 1
ATOM 2037 C C . THR A 1 265 ? 44.544 54.152 30.194 1.00 28.08 264 THR A C 1
ATOM 2038 O O . THR A 1 265 ? 44.660 53.390 29.239 1.00 28.23 264 THR A O 1
ATOM 2042 N N . ARG A 1 266 ? 43.813 53.864 31.266 1.00 27.02 265 ARG A N 1
ATOM 2043 C CA . ARG A 1 266 ? 43.017 52.649 31.369 1.00 26.99 265 ARG A CA 1
ATOM 2044 C C . ARG A 1 266 ? 42.030 52.588 30.209 1.00 28.99 265 ARG A C 1
ATOM 2045 O O . ARG A 1 266 ? 41.839 51.543 29.590 1.00 31.06 265 ARG A O 1
ATOM 2053 N N . PHE A 1 267 ? 41.424 53.732 29.916 1.00 27.10 266 PHE A N 1
ATOM 2054 C CA . PHE A 1 267 ? 40.499 53.876 28.804 1.00 27.13 266 PHE A CA 1
ATOM 2055 C C . PHE A 1 267 ? 41.228 53.722 27.471 1.00 27.44 266 PHE A C 1
ATOM 2056 O O . PHE A 1 267 ? 40.758 53.010 26.588 1.00 26.00 266 PHE A O 1
ATOM 2064 N N . LEU A 1 268 ? 42.367 54.401 27.330 1.00 25.23 267 LEU A N 1
ATOM 2065 C CA . LEU A 1 268 ? 43.161 54.327 26.104 1.00 29.87 267 LEU A CA 1
ATOM 2066 C C . LEU A 1 268 ? 43.519 52.878 25.753 1.00 27.23 267 LEU A C 1
ATOM 2067 O O . LEU A 1 268 ? 43.521 52.481 24.589 1.00 25.12 267 LEU A O 1
ATOM 2072 N N . ILE A 1 269 ? 43.806 52.094 26.781 1.00 22.10 268 ILE A N 1
ATOM 2073 C CA . ILE A 1 269 ? 44.223 50.718 26.600 1.00 29.66 268 ILE A CA 1
ATOM 2074 C C . ILE A 1 269 ? 43.042 49.846 26.151 1.00 33.01 268 ILE A C 1
ATOM 2075 O O . ILE A 1 269 ? 43.205 48.982 25.287 1.00 33.39 268 ILE A O 1
ATOM 2080 N N . ASP A 1 270 ? 41.858 50.104 26.705 1.00 25.96 269 ASP A N 1
ATOM 2081 C CA . ASP A 1 270 ? 40.635 49.434 26.275 1.00 26.49 269 ASP A CA 1
ATOM 2082 C C . ASP A 1 270 ? 40.284 49.761 24.837 1.00 30.59 269 ASP A C 1
ATOM 2083 O O . ASP A 1 270 ? 39.838 48.894 24.083 1.00 32.28 269 ASP A O 1
ATOM 2088 N N . LEU A 1 271 ? 40.456 51.022 24.465 1.00 27.57 270 LEU A N 1
ATOM 2089 C CA . LEU A 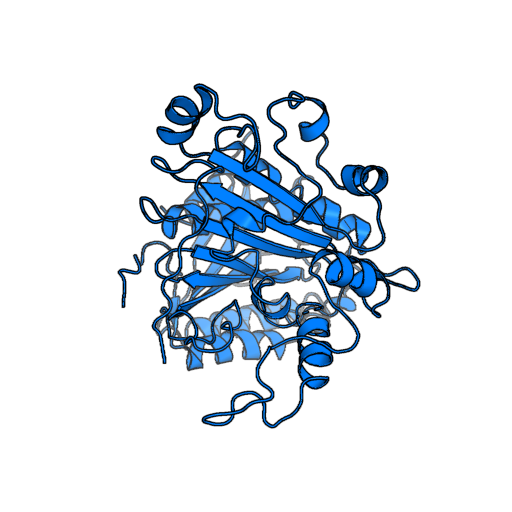1 271 ? 40.169 51.436 23.104 1.00 29.33 270 LEU A CA 1
ATOM 2090 C C . LEU A 1 271 ? 41.199 50.828 22.150 1.00 32.56 270 LEU A C 1
ATOM 2091 O O . LEU A 1 271 ? 40.843 50.373 21.070 1.00 32.51 270 LEU A O 1
ATOM 2096 N N . ASP A 1 272 ? 42.468 50.810 22.556 1.00 31.89 271 ASP A N 1
ATOM 2097 C CA . ASP A 1 272 ? 43.518 50.202 21.740 1.00 31.12 271 ASP A CA 1
ATOM 2098 C C . ASP A 1 272 ? 43.203 48.739 21.431 1.00 34.11 271 ASP A C 1
ATOM 2099 O O . ASP A 1 272 ? 43.530 48.245 20.356 1.00 38.60 271 ASP A O 1
ATOM 2104 N N . ASP A 1 273 ? 42.558 48.051 22.367 1.00 27.51 272 ASP A N 1
ATOM 2105 C CA . ASP A 1 273 ? 42.214 46.652 22.166 1.00 28.63 272 ASP A CA 1
ATOM 2106 C C . ASP A 1 273 ? 41.049 46.452 21.180 1.00 31.68 272 ASP A C 1
ATOM 2107 O O . ASP A 1 273 ? 40.717 45.325 20.829 1.00 29.88 272 ASP A O 1
ATOM 2112 N N . GLU A 1 274 ? 40.426 47.538 20.734 1.00 34.01 273 GLU A N 1
ATOM 2113 C CA . GLU A 1 274 ? 39.447 47.449 19.654 1.00 31.47 273 GLU A CA 1
ATOM 2114 C C . GLU A 1 274 ? 40.162 47.343 18.307 1.00 30.27 273 GLU A C 1
ATOM 2115 O O . GLU A 1 274 ? 39.561 46.953 17.308 1.00 41.68 273 GLU A O 1
ATOM 2121 N N . LEU A 1 275 ? 41.443 47.699 18.279 1.00 30.62 274 LEU A N 1
ATOM 2122 C CA . LEU A 1 275 ? 42.240 47.612 17.052 1.00 38.69 274 LEU A CA 1
ATOM 2123 C C . LEU A 1 275 ? 42.501 46.163 16.665 1.00 33.89 274 LEU A C 1
ATOM 2124 O O . LEU A 1 275 ? 42.595 45.298 17.534 1.00 35.46 274 LEU A O 1
ATOM 2129 N N . PRO A 1 276 ? 42.622 45.889 15.359 1.00 39.41 275 PRO A N 1
ATOM 2130 C CA . PRO A 1 276 ? 43.010 44.538 14.930 1.00 35.35 275 PRO A CA 1
ATOM 2131 C C . PRO A 1 276 ? 44.441 44.225 15.367 1.00 41.71 275 PRO A C 1
ATOM 2132 O O . PRO A 1 276 ? 45.246 45.142 15.470 1.00 43.18 275 PRO A O 1
ATOM 2136 N N . GLU A 1 277 ? 44.748 42.962 15.655 1.00 52.41 276 GLU A N 1
ATOM 2137 C CA . GLU A 1 277 ? 46.076 42.619 16.171 1.00 59.58 276 GLU A CA 1
ATOM 2138 C C . GLU A 1 277 ? 47.117 42.677 15.068 1.00 55.22 276 GLU A C 1
ATOM 2139 O O . GLU A 1 277 ? 48.313 42.779 15.335 1.00 64.63 276 GLU A O 1
ATOM 2145 N N . SER A 1 278 ? 46.654 42.629 13.824 1.00 53.07 277 SER A N 1
ATOM 2146 C CA . SER A 1 278 ? 47.521 42.863 12.678 1.00 56.28 277 SER A CA 1
ATOM 2147 C C . SER A 1 278 ? 48.190 44.243 12.758 1.00 62.19 277 SER A C 1
ATOM 2148 O O . SER A 1 278 ? 49.203 44.478 12.099 1.00 55.60 277 SER A O 1
ATOM 2151 N N . THR A 1 279 ? 47.615 45.147 13.559 1.00 63.87 278 THR A N 1
ATOM 2152 C CA . THR A 1 279 ? 48.202 46.470 13.797 1.00 65.08 278 THR A CA 1
ATOM 2153 C C . THR A 1 279 ? 49.578 46.297 14.446 1.00 67.42 278 THR A C 1
ATOM 2154 O O . THR A 1 279 ? 49.789 45.395 15.268 1.00 63.84 278 THR A O 1
ATOM 2158 N N . GLY A 1 280 ? 50.526 47.136 14.045 1.00 59.83 279 GLY A N 1
ATOM 2159 C CA . GLY A 1 280 ? 51.895 46.983 14.504 1.00 69.24 279 GLY A CA 1
ATOM 2160 C C . GLY A 1 280 ? 52.717 45.992 13.686 1.00 76.63 279 GLY A C 1
ATOM 2161 O O . GLY A 1 280 ? 53.918 46.202 13.487 1.00 70.88 279 GLY A O 1
ATOM 2162 N N . ALA A 1 281 ? 52.080 44.918 13.212 1.00 70.65 280 ALA A N 1
ATOM 2163 C CA . ALA A 1 281 ? 52.764 43.898 12.411 1.00 63.07 280 ALA A CA 1
ATOM 2164 C C . ALA A 1 281 ? 53.346 44.494 11.131 1.00 64.00 280 ALA A C 1
ATOM 2165 O O . ALA A 1 281 ? 52.842 45.498 10.621 1.00 64.72 280 ALA A O 1
ATOM 2167 N N . ALA A 1 282 ? 54.406 43.869 10.621 1.00 64.49 281 ALA A N 1
ATOM 2168 C CA . ALA A 1 282 ? 55.150 44.392 9.474 1.00 57.41 281 ALA A CA 1
ATOM 2169 C C . ALA A 1 282 ? 54.304 44.443 8.200 1.00 58.52 281 ALA A C 1
ATOM 2170 O O . ALA A 1 282 ? 53.643 43.466 7.836 1.00 53.35 281 ALA A O 1
ATOM 2172 N N . GLY A 1 283 ? 54.322 45.599 7.537 1.00 62.26 282 GLY A N 1
ATOM 2173 C CA . GLY A 1 283 ? 53.611 45.793 6.285 1.00 53.65 282 GLY A CA 1
ATOM 2174 C C . GLY A 1 283 ? 52.100 45.696 6.395 1.00 56.57 282 GLY A C 1
ATOM 2175 O O . GLY A 1 283 ? 51.416 45.468 5.399 1.00 61.76 282 GLY A O 1
ATOM 2176 N N . SER A 1 284 ? 51.574 45.885 7.600 1.00 57.35 283 SER A N 1
ATOM 2177 C CA . SER A 1 284 ? 50.147 45.705 7.848 1.00 58.44 283 SER A CA 1
ATOM 2178 C C . SER A 1 284 ? 49.286 46.702 7.072 1.00 62.82 283 SER A C 1
ATOM 2179 O O . SER A 1 284 ? 49.692 47.842 6.836 1.00 67.28 283 SER A O 1
ATOM 2182 N N . LYS A 1 285 ? 48.097 46.255 6.673 1.00 70.02 284 LYS A N 1
ATOM 2183 C CA . LYS A 1 285 ? 47.114 47.107 6.006 1.00 67.74 284 LYS A CA 1
ATOM 2184 C C . LYS A 1 285 ? 46.030 47.544 6.998 1.00 68.93 284 LYS A C 1
ATOM 2185 O O . LYS A 1 285 ? 45.154 48.349 6.678 1.00 73.36 284 LYS A O 1
ATOM 2191 N N . GLU A 1 286 ? 46.103 46.997 8.206 1.00 60.57 285 GLU A N 1
ATOM 2192 C CA . GLU A 1 286 ? 45.181 47.339 9.276 1.00 61.03 285 GLU A CA 1
ATOM 2193 C C . GLU A 1 286 ? 45.867 48.217 10.327 1.00 62.31 285 GLU A C 1
ATOM 2194 O O . GLU A 1 286 ? 45.744 47.969 11.526 1.00 56.63 285 GLU A O 1
ATOM 2200 N N . ASN A 1 287 ? 46.595 49.238 9.878 1.00 63.98 286 ASN A N 1
ATOM 2201 C CA . ASN A 1 287 ? 47.360 50.082 10.796 1.00 63.16 286 ASN A CA 1
ATOM 2202 C C . ASN A 1 287 ? 47.031 51.566 10.671 1.00 52.50 286 ASN A C 1
ATOM 2203 O O . ASN A 1 287 ? 47.924 52.405 10.611 1.00 50.54 286 ASN A O 1
ATOM 2208 N N . SER A 1 288 ? 45.743 51.885 10.631 1.00 49.50 287 SER A N 1
ATOM 2209 C CA . SER A 1 288 ? 45.304 53.273 10.635 1.00 38.82 287 SER A CA 1
ATOM 2210 C C . SER A 1 288 ? 45.428 53.846 12.042 1.00 48.04 287 SER A C 1
ATOM 2211 O O . SER A 1 288 ? 45.585 55.054 12.226 1.00 43.45 287 SER A O 1
ATOM 2214 N N . GLY A 1 289 ? 45.356 52.959 13.032 1.00 42.12 288 GLY A N 1
ATOM 2215 C CA . GLY A 1 289 ? 45.399 53.352 14.424 1.00 36.09 288 GLY A CA 1
ATOM 2216 C C . GLY A 1 289 ? 44.091 53.970 14.877 1.00 41.74 288 GLY A C 1
ATOM 2217 O O . GLY A 1 289 ? 44.039 54.651 15.897 1.00 37.06 288 GLY A O 1
ATOM 2218 N N . HIS A 1 290 ? 43.025 53.740 14.118 1.00 43.96 289 HIS A N 1
ATOM 2219 C CA . HIS A 1 290 ? 41.729 54.301 14.466 1.00 35.08 289 HIS A CA 1
ATOM 2220 C C . HIS A 1 290 ? 40.913 53.321 15.292 1.00 41.58 289 HIS A C 1
ATOM 2221 O O . HIS A 1 290 ? 40.776 52.151 14.944 1.00 40.10 289 HIS A O 1
ATOM 2228 N N . TRP A 1 291 ? 40.377 53.818 16.398 1.00 37.22 290 TRP A N 1
ATOM 2229 C CA . TRP A 1 291 ? 39.514 53.038 17.258 1.00 30.93 290 TRP A CA 1
ATOM 2230 C C . TRP A 1 291 ? 38.163 52.773 16.614 1.00 36.59 290 TRP A C 1
ATOM 2231 O O . TRP A 1 291 ? 37.755 53.470 15.682 1.00 37.44 290 TRP A O 1
ATOM 2242 N N . ARG A 1 292 ? 37.455 51.784 17.146 1.00 36.96 291 ARG A N 1
ATOM 2243 C CA . ARG A 1 292 ? 36.137 51.435 16.637 1.00 36.54 291 ARG A CA 1
ATOM 2244 C C . ARG A 1 292 ? 35.070 52.363 17.210 1.00 39.67 291 ARG A C 1
ATOM 2245 O O . ARG A 1 292 ? 34.306 52.978 16.468 1.00 40.72 291 ARG A O 1
ATOM 2253 N N . SER A 1 293 ? 35.035 52.479 18.533 1.00 38.94 292 SER A N 1
ATOM 2254 C CA . SER A 1 293 ? 33.956 53.202 19.195 1.00 34.65 292 SER A CA 1
ATOM 2255 C C . SER A 1 293 ? 34.229 54.692 19.410 1.00 36.48 292 SER A C 1
ATOM 2256 O O . SER A 1 293 ? 33.299 55.447 19.668 1.00 42.88 292 SER A O 1
ATOM 2259 N N . VAL A 1 294 ? 35.486 55.118 19.312 1.00 35.84 293 VAL A N 1
ATOM 2260 C CA . VAL A 1 294 ? 35.826 56.534 19.491 1.00 33.64 293 VAL A CA 1
ATOM 2261 C C . VAL A 1 294 ? 36.624 57.060 18.298 1.00 35.99 293 VAL A C 1
ATOM 2262 O O . VAL A 1 294 ? 37.675 56.505 17.957 1.00 36.18 293 VAL A O 1
ATOM 2266 N N . LYS A 1 295 ? 36.139 58.141 17.687 1.00 33.14 294 LYS A N 1
ATOM 2267 C CA . LYS A 1 295 ? 36.665 58.600 16.398 1.00 34.11 294 LYS A CA 1
ATOM 2268 C C . LYS A 1 295 ? 37.453 59.906 16.445 1.00 37.78 294 LYS A C 1
ATOM 2269 O O . LYS A 1 295 ? 38.159 60.240 15.496 1.00 43.84 294 LYS A O 1
ATOM 2275 N N . SER A 1 296 ? 37.335 60.647 17.538 1.00 33.74 295 SER A N 1
ATOM 2276 C CA . SER A 1 296 ? 38.059 61.902 17.674 1.00 27.76 295 SER A CA 1
ATOM 2277 C C . SER A 1 296 ? 38.480 62.161 19.113 1.00 36.33 295 SER A C 1
ATOM 2278 O O . SER A 1 296 ? 38.003 61.500 20.047 1.00 30.56 295 SER A O 1
ATOM 2281 N N . LEU A 1 297 ? 39.360 63.143 19.288 1.00 30.60 296 LEU A N 1
ATOM 2282 C CA . LEU A 1 297 ? 39.802 63.546 20.615 1.00 28.01 296 LEU A CA 1
ATOM 2283 C C . LEU A 1 297 ? 38.631 64.099 21.428 1.00 32.32 296 LEU A C 1
ATOM 2284 O O . LEU A 1 297 ? 38.476 63.781 22.607 1.00 33.55 296 LEU A O 1
ATOM 2289 N N . ALA A 1 298 ? 37.801 64.915 20.787 1.00 31.82 297 ALA A N 1
ATOM 2290 C CA . ALA A 1 298 ? 36.596 65.448 21.421 1.00 33.53 297 ALA A CA 1
ATOM 2291 C C . ALA A 1 298 ? 35.706 64.329 21.949 1.00 33.28 297 ALA A C 1
ATOM 2292 O O . ALA A 1 298 ? 35.129 64.429 23.032 1.00 36.79 297 ALA A O 1
ATOM 2294 N N . GLN A 1 299 ? 35.605 63.256 21.175 1.00 33.46 298 GLN A N 1
ATOM 2295 C CA . GLN A 1 299 ? 34.733 62.146 21.524 1.00 31.99 298 GLN A CA 1
ATOM 2296 C C . GLN A 1 299 ? 35.357 61.289 22.631 1.00 31.77 298 GLN A C 1
ATOM 2297 O O . GLN A 1 299 ? 34.648 60.658 23.419 1.00 31.13 298 GLN A O 1
ATOM 2303 N N . PHE A 1 300 ? 36.686 61.276 22.690 1.00 30.88 299 PHE A N 1
ATOM 2304 C CA . PHE A 1 300 ? 37.400 60.614 23.780 1.00 28.07 299 PHE A CA 1
ATOM 2305 C C . PHE A 1 300 ? 37.049 61.243 25.136 1.00 25.48 299 PHE A C 1
ATOM 2306 O O . PHE A 1 300 ? 36.731 60.527 26.084 1.00 25.98 299 PHE A O 1
ATOM 2314 N N . TRP A 1 301 ? 37.090 62.572 25.231 1.00 25.58 300 TRP A N 1
ATOM 2315 C CA . TRP A 1 301 ? 36.772 63.231 26.500 1.00 30.17 300 TRP A CA 1
ATOM 2316 C C . TRP A 1 301 ? 35.299 63.042 26.870 1.00 32.11 300 TRP A C 1
ATOM 2317 O O . TRP A 1 301 ? 34.958 62.915 28.053 1.00 28.09 300 TRP A O 1
ATOM 2328 N N . GLU A 1 302 ? 34.427 63.014 25.867 1.00 31.61 301 GLU A N 1
ATOM 2329 C CA . GLU A 1 302 ? 33.015 62.795 26.135 1.00 27.23 301 GLU A CA 1
ATOM 2330 C C . GLU A 1 302 ? 32.797 61.404 26.690 1.00 31.04 301 GLU A C 1
ATOM 2331 O O . GLU A 1 302 ? 32.094 61.224 27.682 1.00 33.80 301 GLU A O 1
ATOM 2337 N N . MET A 1 303 ? 33.412 60.414 26.058 1.00 31.38 302 MET A N 1
ATOM 2338 C CA . MET A 1 303 ? 33.206 59.034 26.482 1.00 29.34 302 MET A CA 1
ATOM 2339 C C . MET A 1 303 ? 33.955 58.714 27.778 1.00 30.45 302 MET A C 1
ATOM 2340 O O . MET A 1 303 ? 33.615 57.752 28.469 1.00 33.52 302 MET A O 1
ATOM 2345 N N . MET A 1 304 ? 34.967 59.517 28.112 1.00 27.42 303 MET A N 1
ATOM 2346 C CA . MET A 1 304 ? 35.633 59.376 29.407 1.00 27.76 303 MET A CA 1
ATOM 2347 C C . MET A 1 304 ? 34.618 59.533 30.524 1.00 28.68 303 MET A C 1
ATOM 2348 O O . MET A 1 304 ? 34.666 58.815 31.517 1.00 27.24 303 MET A O 1
ATOM 2353 N N . SER A 1 305 ? 33.684 60.464 30.341 1.00 25.12 304 SER A N 1
ATOM 2354 C CA . SER A 1 305 ? 32.687 60.763 31.362 1.00 28.03 304 SER A CA 1
ATOM 2355 C C . SER A 1 305 ? 31.744 59.606 31.674 1.00 31.31 304 SER A C 1
ATOM 2356 O O . SER A 1 305 ? 30.976 59.694 32.630 1.00 36.18 304 SER A O 1
ATOM 2359 N N . PHE A 1 306 ? 31.790 58.535 30.878 1.00 27.64 305 PHE A N 1
ATOM 2360 C CA . PHE A 1 306 ? 30.941 57.366 31.124 1.00 31.49 305 PHE A CA 1
ATOM 2361 C C . PHE A 1 306 ? 31.713 56.189 31.703 1.00 27.83 305 PHE A C 1
ATOM 2362 O O . PHE A 1 306 ? 31.136 55.156 32.026 1.00 29.90 305 PHE A O 1
ATOM 2370 N N . ARG A 1 307 ? 33.020 56.354 31.832 1.00 26.57 306 ARG A N 1
ATOM 2371 C CA . ARG A 1 307 ? 33.857 55.354 32.462 1.00 24.00 306 ARG A CA 1
ATOM 2372 C C . ARG A 1 307 ? 33.568 55.302 33.956 1.00 27.70 306 ARG A C 1
ATOM 2373 O O . ARG A 1 307 ? 32.997 56.228 34.508 1.00 30.26 306 ARG A O 1
ATOM 2381 N N . GLN A 1 308 ? 33.979 54.220 34.605 1.00 27.11 307 GLN A N 1
ATOM 2382 C CA . GLN A 1 308 ? 33.692 54.018 36.012 1.00 28.75 307 GLN A CA 1
ATOM 2383 C C . GLN A 1 308 ? 34.197 55.176 36.887 1.00 37.53 307 GLN A C 1
ATOM 2384 O O . GLN A 1 308 ? 33.508 55.614 37.808 1.00 36.66 307 GLN A O 1
ATOM 2390 N N . GLU A 1 309 ? 35.388 55.681 36.587 1.00 29.77 308 GLU A N 1
ATOM 2391 C CA . GLU A 1 309 ? 35.989 56.740 37.386 1.00 28.59 308 GLU A CA 1
ATOM 2392 C C . GLU A 1 309 ? 35.268 58.097 37.239 1.00 34.44 308 GLU A C 1
ATOM 2393 O O . GLU A 1 309 ? 35.518 59.031 38.012 1.00 25.27 308 GLU A O 1
ATOM 2399 N N . CYS A 1 310 ? 34.364 58.206 36.270 1.00 30.40 309 CYS A N 1
ATOM 2400 C CA . CYS A 1 310 ? 33.679 59.473 36.028 1.00 28.18 309 CYS A CA 1
ATOM 2401 C C . CYS A 1 310 ? 32.162 59.411 36.166 1.00 32.07 309 CYS A C 1
ATOM 2402 O O . CYS A 1 310 ? 31.465 60.326 35.726 1.00 35.50 309 CYS A O 1
ATOM 2405 N N . SER A 1 311 ? 31.640 58.345 36.762 1.00 32.07 310 SER A N 1
ATOM 2406 C CA . SER A 1 311 ? 30.190 58.211 36.861 1.00 37.75 310 SER A CA 1
ATOM 2407 C C . SER A 1 311 ? 29.736 57.613 38.195 1.00 38.58 310 SER A C 1
ATOM 2408 O O . SER A 1 311 ? 30.564 57.212 39.016 1.00 31.68 310 SER A O 1
ATOM 2411 N N . ALA A 1 312 ? 28.415 57.573 38.402 1.00 40.58 311 ALA A N 1
ATOM 2412 C CA . ALA A 1 312 ? 27.817 57.149 39.672 1.00 34.27 311 ALA A CA 1
ATOM 2413 C C . ALA A 1 312 ? 28.344 57.974 40.840 1.00 32.26 311 ALA A C 1
ATOM 2414 O O . ALA A 1 312 ? 28.504 57.460 41.942 1.00 36.69 311 ALA A O 1
ATOM 2416 N N . GLY A 1 313 ? 28.627 59.250 40.598 1.00 37.37 312 GLY A N 1
ATOM 2417 C CA . GLY A 1 313 ? 29.087 60.127 41.657 1.00 33.47 312 GLY A CA 1
ATOM 2418 C C . GLY A 1 313 ? 30.588 60.309 41.757 1.00 34.69 312 GLY A C 1
ATOM 2419 O O . GLY A 1 313 ? 31.050 61.134 42.539 1.00 41.82 312 GLY A O 1
ATOM 2420 N N . ARG A 1 314 ? 31.358 59.548 40.981 1.00 33.26 313 ARG A N 1
ATOM 2421 C CA . ARG A 1 314 ? 32.811 59.713 40.970 1.00 29.24 313 ARG A CA 1
ATOM 2422 C C . ARG A 1 314 ? 33.259 60.771 39.952 1.00 27.09 313 ARG A C 1
ATOM 2423 O O . ARG A 1 314 ? 32.662 60.917 38.888 1.00 28.00 313 ARG A O 1
ATOM 2431 N N . LEU A 1 315 ? 34.304 61.519 40.287 1.00 23.83 314 LEU A N 1
ATOM 2432 C CA . LEU A 1 315 ? 34.923 62.422 39.322 1.00 21.00 314 LEU A CA 1
ATOM 2433 C C . LEU A 1 315 ? 36.439 62.273 39.349 1.00 23.65 314 LEU A C 1
ATOM 2434 O O . LEU A 1 315 ? 37.016 61.868 40.357 1.00 23.07 314 LEU A O 1
ATOM 2439 N N . VAL A 1 316 ? 37.076 62.582 38.226 1.00 21.11 315 VAL A N 1
ATOM 2440 C CA . VAL A 1 316 ? 38.518 62.756 38.198 1.00 21.74 315 VAL A CA 1
ATOM 2441 C C . VAL A 1 316 ? 38.824 64.014 37.397 1.00 22.94 315 VAL A C 1
ATOM 2442 O O . VAL A 1 316 ? 38.172 64.303 36.393 1.00 24.06 315 VAL A O 1
ATOM 2446 N N . GLY A 1 317 ? 39.779 64.797 37.874 1.00 22.59 316 GLY A N 1
ATOM 2447 C CA . GLY A 1 317 ? 40.213 65.965 37.136 1.00 20.74 316 GLY A CA 1
ATOM 2448 C C . GLY A 1 317 ? 41.585 65.724 36.534 1.00 20.85 316 GLY A C 1
ATOM 2449 O O . GLY A 1 317 ? 42.451 65.115 37.166 1.00 22.20 316 GLY A O 1
ATOM 2450 N N . PHE A 1 318 ? 41.787 66.197 35.312 1.00 17.56 317 PHE A N 1
ATOM 2451 C CA . PHE A 1 318 ? 43.089 66.106 34.679 1.00 17.34 317 PHE A CA 1
ATOM 2452 C C . PHE A 1 318 ? 43.678 67.492 34.534 1.00 17.37 317 PHE A C 1
ATOM 2453 O O . PHE A 1 318 ? 43.043 68.399 34.002 1.00 19.05 317 PHE A O 1
ATOM 2461 N N . LEU A 1 319 ? 44.901 67.650 35.018 1.00 18.19 318 LEU A N 1
ATOM 2462 C CA . LEU A 1 319 ? 45.533 68.954 35.078 1.00 16.58 318 LEU A CA 1
ATOM 2463 C C . LEU A 1 319 ? 46.857 69.003 34.304 1.00 19.94 318 LEU A C 1
ATOM 2464 O O . LEU A 1 319 ? 47.704 68.118 34.440 1.00 17.60 318 LEU A O 1
ATOM 2469 N N . TRP A 1 320 ? 47.019 70.032 33.479 1.00 18.77 319 TRP A N 1
ATOM 2470 C CA . TRP A 1 320 ? 48.281 70.267 32.794 1.00 17.21 319 TRP A CA 1
ATOM 2471 C C . TRP A 1 320 ? 48.691 71.713 33.002 1.00 20.25 319 TRP A C 1
ATOM 2472 O O . TRP A 1 320 ? 47.970 72.633 32.617 1.00 21.33 319 TRP A O 1
ATOM 2483 N N . LEU A 1 321 ? 49.834 71.911 33.644 1.00 15.53 320 LEU A N 1
ATOM 2484 C CA . LEU A 1 321 ? 50.427 73.228 33.717 1.00 17.90 320 LEU A CA 1
ATOM 2485 C C . LEU A 1 321 ? 51.501 73.303 32.647 1.00 19.68 320 LEU A C 1
ATOM 2486 O O . LEU A 1 321 ? 52.501 72.583 32.716 1.00 20.19 320 LEU A O 1
ATOM 2491 N N . VAL A 1 322 ? 51.287 74.139 31.638 1.00 16.38 321 VAL A N 1
ATOM 2492 C CA . VAL A 1 322 ? 52.242 74.209 30.532 1.00 19.48 321 VAL A CA 1
ATOM 2493 C C . VAL A 1 322 ? 53.071 75.489 30.599 1.00 26.87 321 VAL A C 1
ATOM 2494 O O . VAL A 1 322 ? 52.535 76.608 30.521 1.00 21.58 321 VAL A O 1
ATOM 2498 N N . ILE A 1 323 ? 54.381 75.304 30.747 1.00 21.35 322 ILE A N 1
ATOM 2499 C CA . ILE A 1 323 ? 55.323 76.405 30.908 1.00 27.55 322 ILE A CA 1
ATOM 2500 C C . ILE A 1 323 ? 56.161 76.617 29.647 1.00 28.85 322 ILE A C 1
ATOM 2501 O O . ILE A 1 323 ? 56.863 75.713 29.192 1.00 25.99 322 ILE A O 1
ATOM 2506 N N . ASN A 1 324 ? 56.085 77.817 29.082 1.00 29.69 323 ASN A N 1
ATOM 2507 C CA . ASN A 1 324 ? 56.876 78.136 27.899 1.00 35.61 323 ASN A CA 1
ATOM 2508 C C . ASN A 1 324 ? 58.020 79.057 28.271 1.00 32.95 323 ASN A C 1
ATOM 2509 O O . ASN A 1 324 ? 57.803 80.216 28.621 1.00 38.30 323 ASN A O 1
ATOM 2514 N N . PRO A 1 325 ? 59.252 78.532 28.207 1.00 40.52 324 PRO A N 1
ATOM 2515 C CA . PRO A 1 325 ? 60.464 79.244 28.612 1.00 48.78 324 PRO A CA 1
ATOM 2516 C C . PRO A 1 325 ? 60.792 80.379 27.635 1.00 52.50 324 PRO A C 1
ATOM 2517 O O . PRO A 1 325 ? 60.204 80.421 26.549 1.00 45.90 324 PRO A O 1
ATOM 2521 N N . PRO A 1 326 ? 61.702 81.294 28.017 1.00 57.04 325 PRO A N 1
ATOM 2522 C CA . PRO A 1 326 ? 62.029 82.404 27.117 1.00 55.45 325 PRO A CA 1
ATOM 2523 C C . PRO A 1 326 ? 62.498 81.918 25.748 1.00 56.69 325 PRO A C 1
ATOM 2524 O O . PRO A 1 326 ? 63.338 81.021 25.659 1.00 54.68 325 PRO A O 1
ATOM 2528 N N . GLY A 1 327 ? 61.942 82.500 24.692 1.00 60.37 326 GLY A N 1
ATOM 2529 C CA . GLY A 1 327 ? 62.259 82.080 23.340 1.00 59.22 326 GLY A CA 1
ATOM 2530 C C . GLY A 1 327 ? 61.194 81.135 22.831 1.00 59.98 326 GLY A C 1
ATOM 2531 O O . GLY A 1 327 ? 61.369 80.451 21.825 1.00 61.78 326 GLY A O 1
ATOM 2532 N N . LEU A 1 328 ? 60.076 81.104 23.545 1.00 69.66 327 LEU A N 1
ATOM 2533 C CA . LEU A 1 328 ? 58.978 80.204 23.227 1.00 61.51 327 LEU A CA 1
ATOM 2534 C C . LEU A 1 328 ? 57.672 80.821 23.716 1.00 63.93 327 LEU A C 1
ATOM 2535 O O . LEU A 1 328 ? 57.572 81.245 24.871 1.00 62.07 327 LEU A O 1
ATOM 2540 N N . VAL A 1 329 ? 56.687 80.904 22.825 1.00 65.26 328 VAL A N 1
ATOM 2541 C CA . VAL A 1 329 ? 55.351 81.365 23.190 1.00 60.88 328 VAL A CA 1
ATOM 2542 C C . VAL A 1 329 ? 54.383 80.202 23.023 1.00 61.15 328 VAL A C 1
ATOM 2543 O O . VAL A 1 329 ? 54.741 79.179 22.432 1.00 60.79 328 VAL A O 1
ATOM 2547 N N . ASN A 1 330 ? 53.162 80.351 23.532 1.00 59.68 329 ASN A N 1
ATOM 2548 C CA . ASN A 1 330 ? 52.193 79.258 23.479 1.00 62.79 329 ASN A CA 1
ATOM 2549 C C . ASN A 1 330 ? 51.580 79.045 22.086 1.00 69.04 329 ASN A C 1
ATOM 2550 O O . ASN A 1 330 ? 50.763 78.144 21.899 1.00 65.21 329 ASN A O 1
ATOM 2555 N N . SER A 1 331 ? 51.987 79.859 21.113 1.00 72.29 330 SER A N 1
ATOM 2556 C CA . SER A 1 331 ? 51.511 79.714 19.736 1.00 73.90 330 SER A CA 1
ATOM 2557 C C . SER A 1 331 ? 52.444 78.819 18.910 1.00 71.58 330 SER A C 1
ATOM 2558 O O . SER A 1 331 ? 52.055 78.300 17.859 1.00 70.91 330 SER A O 1
ATOM 2561 N N . VAL A 1 332 ? 53.675 78.651 19.387 1.00 67.62 331 VAL A N 1
ATOM 2562 C CA . VAL A 1 332 ? 54.632 77.753 18.752 1.00 63.17 331 VAL A CA 1
ATOM 2563 C C . VAL A 1 332 ? 54.229 76.302 18.993 1.00 60.12 331 VAL A C 1
ATOM 2564 O O . VAL A 1 332 ? 54.297 75.812 20.119 1.00 57.98 331 VAL A O 1
ATOM 2568 N N . GLN A 1 333 ? 53.808 75.619 17.932 1.00 73.91 332 GLN A N 1
ATOM 2569 C CA . GLN A 1 333 ? 53.368 74.230 18.038 1.00 64.78 332 GLN A CA 1
ATOM 2570 C C . GLN A 1 333 ? 54.525 73.313 18.434 1.00 62.84 332 GLN A C 1
ATOM 2571 O O . GLN A 1 333 ? 55.678 73.563 18.075 1.00 68.96 332 GLN A O 1
ATOM 2577 N N . MET A 1 334 ? 54.207 72.270 19.200 1.00 57.14 333 MET A N 1
ATOM 2578 C CA . MET A 1 334 ? 55.164 71.228 19.564 1.00 54.22 333 MET A CA 1
ATOM 2579 C C . MET A 1 334 ? 55.809 70.628 18.311 1.00 64.66 333 MET A C 1
ATOM 2580 O O . MET A 1 334 ? 55.166 70.531 17.264 1.00 65.61 333 MET A O 1
ATOM 2585 N N . THR A 1 335 ? 57.083 70.251 18.409 1.00 64.15 334 THR A N 1
ATOM 2586 C CA . THR A 1 335 ? 57.772 69.626 17.283 1.00 66.53 334 THR A CA 1
ATOM 2587 C C . THR A 1 335 ? 58.100 68.156 17.582 1.00 65.13 334 THR A C 1
ATOM 2588 O O . THR A 1 335 ? 58.257 67.761 18.738 1.00 63.25 334 THR A O 1
ATOM 2592 N N . SER A 1 336 ? 58.188 67.355 16.523 1.00 72.46 335 SER A N 1
ATOM 2593 C CA . SER A 1 336 ? 58.396 65.911 16.630 1.00 73.48 335 SER A CA 1
ATOM 2594 C C . SER A 1 336 ? 59.882 65.516 16.689 1.00 73.84 335 SER A C 1
ATOM 2595 O O . SER A 1 336 ? 60.715 66.084 15.977 1.00 66.00 335 SER A O 1
ATOM 2598 N N . SER A 1 337 ? 60.204 64.543 17.541 1.00 73.50 336 SER A N 1
ATOM 2599 C CA . SER A 1 337 ? 61.554 63.980 17.600 1.00 75.80 336 SER A CA 1
ATOM 2600 C C . SER A 1 337 ? 61.560 62.536 17.085 1.00 74.99 336 SER A C 1
ATOM 2601 O O . SER A 1 337 ? 62.556 61.823 17.223 1.00 73.40 336 SER A O 1
ATOM 2604 N N . ARG A 1 338 ? 60.443 62.120 16.490 1.00 70.96 337 ARG A N 1
ATOM 2605 C CA . ARG A 1 338 ? 60.292 60.763 15.963 1.00 75.12 337 ARG A CA 1
ATOM 2606 C C . ARG A 1 338 ? 61.147 60.519 14.723 1.00 85.90 337 ARG A C 1
ATOM 2607 O O . ARG A 1 338 ? 61.441 61.448 13.963 1.00 86.24 337 ARG A O 1
ATOM 2615 N N . VAL A 1 339 ? 61.533 59.261 14.522 1.00 83.83 338 VAL A N 1
ATOM 2616 C CA . VAL A 1 339 ? 62.216 58.843 13.300 1.00 86.34 338 VAL A CA 1
ATOM 2617 C C . VAL A 1 339 ? 61.296 57.915 12.500 1.00 84.88 338 VAL A C 1
ATOM 2618 O O . VAL A 1 339 ? 60.492 57.176 13.080 1.00 73.30 338 VAL A O 1
ATOM 2622 N N . ALA A 1 340 ? 61.404 57.962 11.172 1.00 96.03 339 ALA A N 1
ATOM 2623 C CA . ALA A 1 340 ? 60.545 57.157 10.303 1.00 86.75 339 ALA A CA 1
ATOM 2624 C C . ALA A 1 340 ? 61.052 55.719 10.176 1.00 89.39 339 ALA A C 1
ATOM 2625 O O . ALA A 1 340 ? 62.252 55.481 10.020 1.00 91.01 339 ALA A O 1
ATOM 2627 N N . SER A 1 341 ? 60.126 54.767 10.244 1.00 87.25 340 SER A N 1
ATOM 2628 C CA . SER A 1 341 ? 60.462 53.348 10.165 1.00 94.97 340 SER A CA 1
ATOM 2629 C C . SER A 1 341 ? 60.169 52.771 8.778 1.00 90.67 340 SER A C 1
ATOM 2630 O O . SER A 1 341 ? 60.995 52.063 8.197 1.00 90.62 340 SER A O 1
ATOM 2633 N N . ALA A 1 406 ? 70.957 60.644 22.500 1.00 86.98 405 ALA A N 1
ATOM 2634 C CA . ALA A 1 406 ? 70.542 60.953 23.865 1.00 82.69 405 ALA A CA 1
ATOM 2635 C C . ALA A 1 406 ? 70.914 62.386 24.238 1.00 94.74 405 ALA A C 1
ATOM 2636 O O . ALA A 1 406 ? 72.084 62.684 24.489 1.00 103.21 405 ALA A O 1
ATOM 2638 N N . PHE A 1 407 ? 69.908 63.262 24.265 1.00 86.93 406 PHE A N 1
ATOM 2639 C CA . PHE A 1 407 ? 70.050 64.670 24.656 1.00 77.28 406 PHE A CA 1
ATOM 2640 C C . PHE A 1 407 ? 70.616 64.838 26.075 1.00 81.75 406 PHE A C 1
ATOM 2641 O O . PHE A 1 407 ? 70.765 63.860 26.814 1.00 88.80 406 PHE A O 1
ATOM 2649 N N . PHE A 1 408 ? 70.907 66.079 26.465 1.00 80.30 407 PHE A N 1
ATOM 2650 C CA . PHE A 1 408 ? 71.526 66.335 27.768 1.00 81.20 407 PHE A CA 1
ATOM 2651 C C . PHE A 1 408 ? 70.506 66.526 28.895 1.00 83.61 407 PHE A C 1
ATOM 2652 O O . PHE A 1 408 ? 69.651 67.414 28.846 1.00 80.60 407 PHE A O 1
ATOM 2660 N N . TRP A 1 409 ? 70.619 65.684 29.916 1.00 82.13 408 TRP A N 1
ATOM 2661 C CA . TRP A 1 409 ? 69.731 65.728 31.069 1.00 72.54 408 TRP A CA 1
ATOM 2662 C C . TRP A 1 409 ? 70.481 66.243 32.299 1.00 78.34 408 TRP A C 1
ATOM 2663 O O . TRP A 1 409 ? 71.209 65.491 32.952 1.00 71.88 408 TRP A O 1
ATOM 2674 N N . PRO A 1 410 ? 70.295 67.532 32.624 1.00 83.81 409 PRO A N 1
ATOM 2675 C CA . PRO A 1 410 ? 70.976 68.161 33.765 1.00 78.98 409 PRO A CA 1
ATOM 2676 C C . PRO A 1 410 ? 70.589 67.525 35.100 1.00 72.87 409 PRO A C 1
ATOM 2677 O O . PRO A 1 410 ? 69.396 67.373 35.387 1.00 70.82 409 PRO A O 1
ATOM 2681 N N . ASP A 1 411 ? 71.580 67.159 35.907 1.00 63.62 410 ASP A N 1
ATOM 2682 C CA . ASP A 1 411 ? 71.283 66.593 37.219 1.00 68.23 410 ASP A CA 1
ATOM 2683 C C . ASP A 1 411 ? 71.625 67.568 38.350 1.00 63.47 410 ASP A C 1
ATOM 2684 O O . ASP A 1 411 ? 72.716 67.541 38.927 1.00 57.16 410 ASP A O 1
ATOM 2689 N N . THR A 1 412 ? 70.667 68.437 38.661 1.00 65.42 411 THR A N 1
ATOM 2690 C CA . THR A 1 412 ? 70.830 69.400 39.744 1.00 64.37 411 THR A CA 1
ATOM 2691 C C . THR A 1 412 ? 69.747 69.244 40.813 1.00 61.53 411 THR A C 1
ATOM 2692 O O . THR A 1 412 ? 69.875 69.778 41.925 1.00 58.83 411 THR A O 1
ATOM 2696 N N . GLY A 1 413 ? 68.689 68.509 40.477 1.00 42.15 412 GLY A N 1
ATOM 2697 C CA . GLY A 1 413 ? 67.617 68.264 41.424 1.00 40.53 412 GLY A CA 1
ATOM 2698 C C . GLY A 1 413 ? 67.574 66.828 41.901 1.00 35.51 412 GLY A C 1
ATOM 2699 O O . GLY A 1 413 ? 66.503 66.265 42.109 1.00 34.99 412 GLY A O 1
ATOM 2700 N N . ARG A 1 414 ? 68.746 66.230 42.065 1.00 38.43 413 ARG A N 1
ATOM 2701 C CA . ARG A 1 414 ? 68.834 64.869 42.566 1.00 34.88 413 ARG A CA 1
ATOM 2702 C C . ARG A 1 414 ? 68.553 64.848 44.063 1.00 34.40 413 ARG A C 1
ATOM 2703 O O . ARG A 1 414 ? 68.726 65.850 44.760 1.00 37.79 413 ARG A O 1
ATOM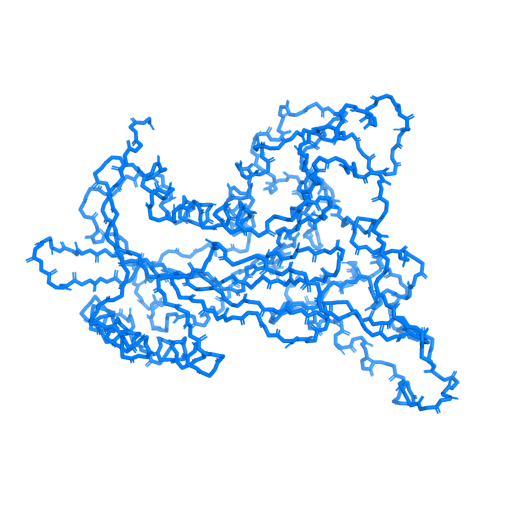 2711 N N . GLY A 1 415 ? 68.090 63.714 44.562 1.00 34.10 414 GLY A N 1
ATOM 2712 C CA . GLY A 1 415 ? 67.747 63.637 45.968 1.00 35.90 414 GLY A CA 1
ATOM 2713 C C . GLY A 1 415 ? 68.947 63.537 46.891 1.00 29.19 414 GLY A C 1
ATOM 2714 O O . GLY A 1 415 ? 70.093 63.529 46.451 1.00 27.54 414 GLY A O 1
ATOM 2715 N N . HIS A 1 416 ? 68.665 63.470 48.187 1.00 27.17 415 HIS A N 1
ATOM 2716 C CA . HIS A 1 416 ? 69.662 63.124 49.184 1.00 21.95 415 HIS A CA 1
ATOM 2717 C C . HIS A 1 416 ? 70.350 61.812 48.828 1.00 27.04 415 HIS A C 1
ATOM 2718 O O . HIS A 1 416 ? 71.524 61.617 49.127 1.00 32.78 415 HIS A O 1
ATOM 2725 N N . ALA A 1 417 ? 69.608 60.916 48.184 1.00 30.48 416 ALA A N 1
ATOM 2726 C CA . ALA A 1 417 ? 70.150 59.648 47.722 1.00 27.80 416 ALA A CA 1
ATOM 2727 C C . ALA A 1 417 ? 69.700 59.348 46.302 1.00 29.51 416 ALA A C 1
ATOM 2728 O O . ALA A 1 417 ? 68.506 59.350 45.997 1.00 29.85 416 ALA A O 1
ATOM 2730 N N . VAL A 1 418 ? 70.665 59.105 45.430 1.00 29.87 417 VAL A N 1
ATOM 2731 C CA . VAL A 1 418 ? 70.369 58.628 44.093 1.00 30.98 417 VAL A CA 1
ATOM 2732 C C . VAL A 1 418 ? 70.504 57.114 44.076 1.00 32.84 417 VAL A C 1
ATOM 2733 O O . VAL A 1 418 ? 71.599 56.584 44.225 1.00 33.83 417 VAL A O 1
ATOM 2737 N N . LEU A 1 419 ? 69.382 56.422 43.920 1.00 33.05 418 LEU A N 1
ATOM 2738 C CA . LEU A 1 419 ? 69.375 54.970 43.934 1.00 30.46 418 LEU A CA 1
ATOM 2739 C C . LEU A 1 419 ? 69.274 54.398 42.533 1.00 33.01 418 LEU A C 1
ATOM 2740 O O . LEU A 1 419 ? 68.780 55.054 41.613 1.00 33.22 418 LEU A O 1
ATOM 2745 N N . SER A 1 420 ? 69.754 53.170 42.377 1.00 32.88 419 SER A N 1
ATOM 2746 C CA . SER A 1 420 ? 69.518 52.419 41.157 1.00 35.85 419 SER A CA 1
ATOM 2747 C C . SER A 1 420 ? 68.016 52.211 41.003 1.00 39.02 419 SER A C 1
ATOM 2748 O O . SER A 1 420 ? 67.267 52.283 41.985 1.00 36.07 419 SER A O 1
ATOM 2751 N N . GLU A 1 421 ? 67.578 51.956 39.777 1.00 31.69 420 GLU A N 1
ATOM 2752 C CA . GLU A 1 421 ? 66.182 51.638 39.525 1.00 38.59 420 GLU A CA 1
ATOM 2753 C C . GLU A 1 421 ? 65.676 50.544 40.465 1.00 41.23 420 GLU A C 1
ATOM 2754 O O . GLU A 1 421 ? 64.574 50.638 41.015 1.00 46.40 420 GLU A O 1
ATOM 2760 N N . GLU A 1 422 ? 66.505 49.525 40.659 1.00 40.37 421 GLU A N 1
ATOM 2761 C CA . GLU A 1 422 ? 66.183 48.399 41.526 1.00 43.84 421 GLU A CA 1
ATOM 2762 C C . GLU A 1 422 ? 66.041 48.817 42.994 1.00 42.48 421 GLU A C 1
ATOM 2763 O O . GLU A 1 422 ? 65.075 48.442 43.666 1.00 37.93 421 GLU A O 1
ATOM 2769 N N . ASP A 1 423 ? 66.999 49.597 43.489 1.00 41.12 422 ASP A N 1
ATOM 2770 C CA . ASP A 1 423 ? 66.984 50.027 44.888 1.00 40.10 422 ASP A CA 1
ATOM 2771 C C . ASP A 1 423 ? 65.863 51.013 45.203 1.00 36.73 422 ASP A C 1
ATOM 2772 O O . ASP A 1 423 ? 65.309 51.002 46.311 1.00 32.48 422 ASP A O 1
ATOM 2777 N N . TYR A 1 424 ? 65.542 51.868 44.236 1.00 30.00 423 TYR A N 1
ATOM 2778 C CA . TYR A 1 424 ? 64.446 52.817 44.396 1.00 34.76 423 TYR A CA 1
ATOM 2779 C C . TYR A 1 424 ? 63.128 52.064 44.583 1.00 32.94 423 TYR A C 1
ATOM 2780 O O . TYR A 1 424 ? 62.379 52.338 45.532 1.00 28.20 423 TYR A O 1
ATOM 2789 N N . LYS A 1 425 ? 62.856 51.115 43.685 1.00 30.72 424 LYS A N 1
ATOM 2790 C CA . LYS A 1 425 ? 61.708 50.216 43.830 1.00 31.26 424 LYS A CA 1
ATOM 2791 C C . LYS A 1 425 ? 61.678 49.537 45.196 1.00 31.01 424 LYS A C 1
ATOM 2792 O O . LYS A 1 425 ? 60.624 49.429 45.819 1.00 33.75 424 LYS A O 1
ATOM 2798 N N . ALA A 1 426 ? 62.836 49.088 45.671 1.00 31.42 425 ALA A N 1
ATOM 2799 C CA . ALA A 1 426 ? 62.896 48.416 46.967 1.00 31.73 425 ALA A CA 1
ATOM 2800 C C . ALA A 1 426 ? 62.587 49.391 48.090 1.00 29.46 425 ALA A C 1
ATOM 2801 O O . ALA A 1 426 ? 62.007 49.013 49.103 1.00 32.12 425 ALA A O 1
ATOM 2803 N N . ALA A 1 427 ? 62.967 50.652 47.906 1.00 33.06 426 ALA A N 1
ATOM 2804 C CA . ALA A 1 427 ? 62.705 51.670 48.918 1.00 30.78 426 ALA A CA 1
ATOM 2805 C C . ALA A 1 427 ? 61.212 51.954 49.024 1.00 30.17 426 ALA A C 1
ATOM 2806 O O . ALA A 1 427 ? 60.677 52.066 50.128 1.00 28.60 426 ALA A O 1
ATOM 2808 N N . ILE A 1 428 ? 60.541 52.066 47.879 1.00 28.68 427 ILE A N 1
ATOM 2809 C CA . ILE A 1 428 ? 59.099 52.337 47.872 1.00 35.73 427 ILE A CA 1
ATOM 2810 C C . ILE A 1 428 ? 58.304 51.120 48.348 1.00 36.12 427 ILE A C 1
ATOM 2811 O O . ILE A 1 428 ? 57.391 51.245 49.165 1.00 33.82 427 ILE A O 1
ATOM 2816 N N . ASN A 1 429 ? 58.660 49.940 47.850 1.00 35.34 428 ASN A N 1
ATOM 2817 C CA . ASN A 1 429 ? 57.968 48.724 48.257 1.00 34.43 428 ASN A CA 1
ATOM 2818 C C . ASN A 1 429 ? 58.111 48.443 49.742 1.00 38.89 428 ASN A C 1
ATOM 2819 O O . ASN A 1 429 ? 57.156 48.008 50.380 1.00 46.50 428 ASN A O 1
ATOM 2824 N N . PHE A 1 430 ? 59.297 48.691 50.293 1.00 35.62 429 PHE A N 1
ATOM 2825 C CA . PHE A 1 430 ? 59.513 48.512 51.725 1.00 32.55 429 PHE A CA 1
ATOM 2826 C C . PHE A 1 430 ? 58.537 49.379 52.512 1.00 38.55 429 PHE A C 1
ATOM 2827 O O . PHE A 1 430 ? 57.936 48.932 53.488 1.00 43.73 429 PHE A O 1
ATOM 2835 N N . LEU A 1 431 ? 58.383 50.622 52.073 1.00 36.37 430 LEU A N 1
ATOM 2836 C CA . LEU A 1 431 ? 57.505 51.569 52.738 1.00 37.56 430 LEU A CA 1
ATOM 2837 C C . LEU A 1 431 ? 56.059 51.094 52.688 1.00 36.93 430 LEU A C 1
ATOM 2838 O O . LEU A 1 431 ? 55.325 51.189 53.669 1.00 38.54 430 LEU A O 1
ATOM 2843 N N . ILE A 1 432 ? 55.661 50.579 51.533 1.00 39.53 431 ILE A N 1
ATOM 2844 C CA . ILE A 1 432 ? 54.304 50.093 51.336 1.00 48.39 431 ILE A CA 1
ATOM 2845 C C . ILE A 1 432 ? 54.041 48.864 52.206 1.00 48.84 431 ILE A C 1
ATOM 2846 O O . ILE A 1 432 ? 52.925 48.650 52.660 1.00 57.80 431 ILE A O 1
ATOM 2851 N N . ASP A 1 433 ? 55.076 48.073 52.464 1.00 46.14 432 ASP A N 1
ATOM 2852 C CA . ASP A 1 433 ? 54.927 46.873 53.286 1.00 45.39 432 ASP A CA 1
ATOM 2853 C C . ASP A 1 433 ? 54.837 47.157 54.786 1.00 47.23 432 ASP A C 1
ATOM 2854 O O . ASP A 1 433 ? 54.796 46.222 55.584 1.00 49.99 432 ASP A O 1
ATOM 2859 N N . GLN A 1 434 ? 54.811 48.428 55.177 1.00 42.62 433 GLN A N 1
ATOM 2860 C CA . GLN A 1 434 ? 54.825 48.765 56.597 1.00 37.92 433 GLN A CA 1
ATOM 2861 C C . GLN A 1 434 ? 53.424 49.021 57.125 1.00 42.45 433 GLN A C 1
ATOM 2862 O O . GLN A 1 434 ? 52.447 48.868 56.401 1.00 50.78 433 GLN A O 1
ATOM 2868 N N . ASP A 1 435 ? 53.341 49.417 58.393 1.00 46.58 434 ASP A N 1
ATOM 2869 C CA A ASP A 1 435 ? 52.050 49.611 59.037 0.50 44.74 434 ASP A CA 1
ATOM 2870 C CA B ASP A 1 435 ? 52.075 49.584 59.096 0.50 44.74 434 ASP A CA 1
ATOM 2871 C C . ASP A 1 435 ? 51.946 50.998 59.657 1.00 43.99 434 ASP A C 1
ATOM 2872 O O . ASP A 1 435 ? 52.874 51.484 60.295 1.00 43.05 434 ASP A O 1
ATOM 2881 N N . PHE A 1 436 ? 50.803 51.647 59.444 1.00 45.90 435 PHE A N 1
ATOM 2882 C CA . PHE A 1 436 ? 50.605 53.010 59.943 1.00 45.62 435 PHE A CA 1
ATOM 2883 C C . PHE A 1 436 ? 49.263 53.176 60.650 1.00 50.14 435 PHE A C 1
ATOM 2884 O O . PHE A 1 436 ? 48.778 54.299 60.825 1.00 41.02 435 PHE A O 1
ATOM 2892 N N . ASN A 1 437 ? 48.686 52.054 61.074 1.00 50.18 436 ASN A N 1
ATOM 2893 C CA . ASN A 1 437 ? 47.393 52.041 61.760 1.00 50.27 436 ASN A CA 1
ATOM 2894 C C . ASN A 1 437 ? 47.343 52.846 63.050 1.00 47.55 436 ASN A C 1
ATOM 2895 O O . ASN A 1 437 ? 46.363 53.539 63.313 1.00 56.90 436 ASN A O 1
ATOM 2900 N N . THR A 1 438 ? 48.386 52.734 63.866 1.00 45.50 437 THR A N 1
ATOM 2901 C CA . THR A 1 438 ? 48.435 53.461 65.132 1.00 48.70 437 THR A CA 1
ATOM 2902 C C . THR A 1 438 ? 49.694 54.309 65.215 1.00 46.25 437 THR A C 1
ATOM 2903 O O . THR A 1 438 ? 50.645 54.096 64.458 1.00 44.57 437 THR A O 1
ATOM 2907 N N . LYS A 1 439 ? 49.696 55.263 66.137 1.00 41.60 438 LYS A N 1
ATOM 2908 C CA . LYS A 1 439 ? 50.855 56.118 66.354 1.00 36.45 438 LYS A CA 1
ATOM 2909 C C . LYS A 1 439 ? 52.127 55.301 66.551 1.00 45.34 438 LYS A C 1
ATOM 2910 O O . LYS A 1 439 ? 53.143 55.548 65.894 1.00 43.93 438 LYS A O 1
ATOM 2916 N N . HIS A 1 440 ? 52.059 54.308 67.432 1.00 49.23 439 HIS A N 1
ATOM 2917 C CA A HIS A 1 440 ? 53.246 53.530 67.772 0.50 47.27 439 HIS A CA 1
ATOM 2918 C CA B HIS A 1 440 ? 53.219 53.492 67.785 0.50 47.27 439 HIS A CA 1
ATOM 2919 C C . HIS A 1 440 ? 53.757 52.714 66.588 1.00 43.50 439 HIS A C 1
ATOM 2920 O O . HIS A 1 440 ? 54.967 52.632 66.371 1.00 47.94 439 HIS A O 1
ATOM 2933 N N . LYS A 1 441 ? 52.848 52.130 65.817 1.00 45.58 440 LYS A N 1
ATOM 2934 C CA . LYS A 1 441 ? 53.239 51.332 64.658 1.00 44.37 440 LYS A CA 1
ATOM 2935 C C . LYS A 1 441 ? 53.818 52.201 63.540 1.00 41.92 440 LYS A C 1
ATOM 2936 O O . LYS A 1 441 ? 54.757 51.792 62.856 1.00 43.00 440 LYS A O 1
ATOM 2942 N N . ALA A 1 442 ? 53.264 53.398 63.365 1.00 37.51 441 ALA A N 1
ATOM 2943 C CA . ALA A 1 442 ? 53.734 54.318 62.334 1.00 39.46 441 ALA A CA 1
ATOM 2944 C C . ALA A 1 442 ? 55.124 54.860 62.670 1.00 36.98 441 ALA A C 1
ATOM 2945 O O . ALA A 1 442 ? 55.990 54.976 61.797 1.00 32.79 441 ALA A O 1
ATOM 2947 N N . ILE A 1 443 ? 55.333 55.193 63.939 1.00 38.94 442 ILE A N 1
ATOM 2948 C CA . ILE A 1 443 ? 56.644 55.629 64.400 1.00 36.89 442 ILE A CA 1
ATOM 2949 C C . ILE A 1 443 ? 57.689 54.543 64.162 1.00 38.49 442 ILE A C 1
ATOM 2950 O O . ILE A 1 443 ? 58.824 54.833 63.784 1.00 45.50 442 ILE A O 1
ATOM 2955 N N . ALA A 1 444 ? 57.293 53.291 64.357 1.00 35.17 443 ALA A N 1
ATOM 2956 C CA . ALA A 1 444 ? 58.192 52.168 64.133 1.00 36.00 443 ALA A CA 1
ATOM 2957 C C . ALA A 1 444 ? 58.453 51.971 62.644 1.00 36.18 443 ALA A C 1
ATOM 2958 O O . ALA A 1 444 ? 59.576 51.675 62.227 1.00 39.74 443 ALA A O 1
ATOM 2960 N N . SER A 1 445 ? 57.406 52.131 61.843 1.00 37.62 444 SER A N 1
ATOM 2961 C CA . SER A 1 445 ? 57.528 51.980 60.400 1.00 36.79 444 SER A CA 1
ATOM 2962 C C . SER A 1 445 ? 58.462 53.045 59.828 1.00 36.97 444 SER A C 1
ATOM 2963 O O . SER A 1 445 ? 59.259 52.766 58.932 1.00 30.46 444 SER A O 1
ATOM 2966 N N . THR A 1 446 ? 58.364 54.257 60.375 1.00 33.64 445 THR A N 1
ATOM 2967 C CA . THR A 1 446 ? 59.194 55.379 59.955 1.00 33.99 445 THR A CA 1
ATOM 2968 C C . THR A 1 446 ? 60.683 55.120 60.204 1.00 38.79 445 THR A C 1
ATOM 2969 O O . THR A 1 446 ? 61.501 55.226 59.281 1.00 34.94 445 THR A O 1
ATOM 2973 N N . LYS A 1 447 ? 61.030 54.782 61.444 1.00 36.76 446 LYS A N 1
ATOM 2974 C CA . LYS A 1 447 ? 62.404 54.425 61.785 1.00 36.00 446 LYS A CA 1
ATOM 2975 C C . LYS A 1 447 ? 62.930 53.304 60.896 1.00 33.70 446 LYS A C 1
ATOM 2976 O O . LYS A 1 447 ? 64.078 53.328 60.454 1.00 38.69 446 LYS A O 1
ATOM 2982 N N . ALA A 1 448 ? 62.075 52.329 60.624 1.00 33.32 447 ALA A N 1
ATOM 2983 C CA . ALA A 1 448 ? 62.461 51.187 59.808 1.00 33.04 447 ALA A CA 1
ATOM 2984 C C . ALA A 1 448 ? 62.758 51.592 58.368 1.00 31.17 447 ALA A C 1
ATOM 2985 O O . ALA A 1 448 ? 63.775 51.185 57.804 1.00 34.74 447 ALA A O 1
ATOM 2987 N N . TRP A 1 449 ? 61.872 52.386 57.769 1.00 33.47 448 TRP A N 1
ATOM 2988 C CA . TRP A 1 449 ? 62.069 52.820 56.386 1.00 31.53 448 TRP A CA 1
ATOM 2989 C C . TRP A 1 449 ? 63.296 53.736 56.259 1.00 31.09 448 TRP A C 1
ATOM 2990 O O . TRP A 1 449 ? 64.035 53.662 55.278 1.00 25.85 448 TRP A O 1
ATOM 3001 N N . ALA A 1 450 ? 63.507 54.590 57.260 1.00 30.66 449 ALA A N 1
ATOM 3002 C CA . ALA A 1 450 ? 64.620 55.532 57.245 1.00 33.35 449 ALA A CA 1
ATOM 3003 C C . ALA A 1 450 ? 65.947 54.791 57.234 1.00 37.02 449 ALA A C 1
ATOM 3004 O O . ALA A 1 450 ? 66.888 55.184 56.539 1.00 35.34 449 ALA A O 1
ATOM 3006 N N . GLU A 1 451 ? 66.011 53.707 58.000 1.00 38.72 450 GLU A N 1
ATOM 3007 C CA . GLU A 1 451 ? 67.212 52.884 58.056 1.00 36.10 450 GLU A CA 1
ATOM 3008 C C . GLU A 1 451 ? 67.420 52.117 56.759 1.00 32.14 450 GLU A C 1
ATOM 3009 O O . GLU A 1 451 ? 68.548 51.995 56.278 1.00 35.52 450 GLU A O 1
ATOM 3015 N N . LYS A 1 452 ? 66.329 51.600 56.200 1.00 31.99 451 LYS A N 1
ATOM 3016 C CA . LYS A 1 452 ? 66.374 50.883 54.930 1.00 29.84 451 LYS A CA 1
ATOM 3017 C C . LYS A 1 452 ? 66.900 51.774 53.814 1.00 33.99 451 LYS A C 1
ATOM 3018 O O . LYS A 1 452 ? 67.717 51.350 52.989 1.00 34.56 451 LYS A O 1
ATOM 3024 N N . VAL A 1 453 ? 66.420 53.012 53.788 1.00 28.12 452 VAL A N 1
ATOM 3025 C CA . VAL A 1 453 ? 66.879 53.972 52.797 1.00 34.10 452 VAL A CA 1
ATOM 3026 C C . VAL A 1 453 ? 68.373 54.222 52.963 1.00 31.04 452 VAL A C 1
ATOM 3027 O O . VAL A 1 453 ? 69.129 54.165 51.992 1.00 33.49 452 VAL A O 1
ATOM 3031 N N . ALA A 1 454 ? 68.787 54.482 54.202 1.00 26.85 453 ALA A N 1
ATOM 3032 C CA . ALA A 1 454 ? 70.197 54.691 54.528 1.00 29.17 453 ALA A CA 1
ATOM 3033 C C . ALA A 1 454 ? 71.055 53.529 54.050 1.00 33.63 453 ALA A C 1
ATOM 3034 O O . ALA A 1 454 ? 72.126 53.736 53.485 1.00 38.80 453 ALA A O 1
ATOM 3036 N N . SER A 1 455 ? 70.575 52.308 54.263 1.00 32.02 454 SER A N 1
ATOM 3037 C CA A SER A 1 455 ? 71.303 51.115 53.853 0.50 35.03 454 SER A CA 1
ATOM 3038 C CA B SER A 1 455 ? 71.314 51.124 53.848 0.50 35.00 454 SER A CA 1
ATOM 3039 C C . SER A 1 455 ? 71.447 51.040 52.338 1.00 36.09 454 SER A C 1
ATOM 3040 O O . SER A 1 455 ? 72.525 50.737 51.820 1.00 41.19 454 SER A O 1
ATOM 3045 N N . LEU A 1 456 ? 70.356 51.310 51.629 1.00 37.04 455 LEU A N 1
ATOM 3046 C CA . LEU A 1 456 ? 70.376 51.254 50.168 1.00 35.06 455 LEU A CA 1
ATOM 3047 C C . LEU A 1 456 ? 71.264 52.355 49.598 1.00 38.43 455 LEU A C 1
ATOM 3048 O O . LEU A 1 456 ? 71.900 52.184 48.559 1.00 36.15 455 LEU A O 1
ATOM 3053 N N . ALA A 1 457 ? 71.292 53.487 50.295 1.00 43.25 456 ALA A N 1
ATOM 3054 C CA . ALA A 1 457 ? 72.029 54.668 49.854 1.00 41.66 456 ALA A CA 1
ATOM 3055 C C . ALA A 1 457 ? 73.512 54.580 50.168 1.00 43.96 456 ALA A C 1
ATOM 3056 O O . ALA A 1 457 ? 74.307 55.371 49.650 1.00 40.28 456 ALA A O 1
ATOM 3058 N N . ASP A 1 458 ? 73.870 53.627 51.026 1.00 38.06 457 ASP A N 1
ATOM 3059 C CA . ASP A 1 458 ? 75.196 53.585 51.626 1.00 42.96 457 ASP A CA 1
ATOM 3060 C C . ASP A 1 458 ? 75.522 54.924 52.278 1.00 44.26 457 ASP A C 1
ATOM 3061 O O . ASP A 1 458 ? 76.547 55.540 51.973 1.00 39.32 457 ASP A O 1
ATOM 3066 N N . GLN A 1 459 ? 74.620 55.366 53.153 1.00 39.25 458 GLN A N 1
ATOM 3067 C CA . GLN A 1 459 ? 74.861 56.467 54.080 1.00 30.87 458 GLN A CA 1
ATOM 3068 C C . GLN A 1 459 ? 74.449 55.997 55.474 1.00 31.88 458 GLN A C 1
ATOM 3069 O O . GLN A 1 459 ? 73.771 54.977 55.609 1.00 35.96 458 GLN A O 1
ATOM 3075 N N . LEU A 1 460 ? 74.874 56.710 56.511 1.00 30.65 459 LEU A N 1
ATOM 3076 C CA . LEU A 1 460 ? 74.498 56.350 57.877 1.00 32.32 459 LEU A CA 1
ATOM 3077 C C . LEU A 1 460 ? 73.121 56.883 58.213 1.00 29.98 459 LEU A C 1
ATOM 3078 O O . LEU A 1 460 ? 72.395 56.322 59.030 1.00 36.86 459 LEU A O 1
ATOM 3083 N N . TRP A 1 461 ? 72.785 57.998 57.583 1.00 31.72 460 TRP A N 1
ATOM 3084 C CA . TRP A 1 461 ? 71.552 58.708 57.857 1.00 26.51 460 TRP A CA 1
ATOM 3085 C C . TRP A 1 461 ? 71.260 59.538 56.623 1.00 25.30 460 TRP A C 1
ATOM 3086 O O . TRP A 1 461 ? 72.136 60.244 56.130 1.00 27.35 460 TRP A O 1
ATOM 3097 N N . VAL A 1 462 ? 70.045 59.424 56.102 1.00 27.44 461 VAL A N 1
ATOM 3098 C CA . VAL A 1 462 ? 69.659 60.130 54.887 1.00 23.83 461 VAL A CA 1
ATOM 3099 C C . VAL A 1 462 ? 68.683 61.263 55.197 1.00 26.57 461 VAL A C 1
ATOM 3100 O O . VAL A 1 462 ? 67.767 61.106 56.006 1.00 23.87 461 VAL A O 1
ATOM 3104 N N . GLY A 1 463 ? 68.897 62.412 54.564 1.00 28.01 462 GLY A N 1
ATOM 3105 C CA . GLY A 1 463 ? 67.943 63.501 54.645 1.00 27.32 462 GLY A CA 1
ATOM 3106 C C . GLY A 1 463 ? 68.464 64.722 55.364 1.00 27.44 462 GLY A C 1
ATOM 3107 O O . GLY A 1 463 ? 69.672 64.913 55.507 1.00 32.53 462 GLY A O 1
ATOM 3108 N N . GLN A 1 464 ? 67.544 65.568 55.802 1.00 25.65 463 GLN A N 1
ATOM 3109 C CA . GLN A 1 464 ? 67.909 66.728 56.598 1.00 25.68 463 GLN A CA 1
ATOM 3110 C C . GLN A 1 464 ? 66.695 67.248 57.321 1.00 21.99 463 GLN A C 1
ATOM 3111 O O . GLN A 1 464 ? 65.557 66.938 56.965 1.00 27.03 463 GLN A O 1
ATOM 3117 N N . ARG A 1 465 ? 66.945 68.039 58.349 1.00 25.02 464 ARG A N 1
ATOM 3118 C CA . ARG A 1 465 ? 65.874 68.629 59.120 1.00 23.54 464 ARG A CA 1
ATOM 3119 C C . ARG A 1 465 ? 65.668 70.061 58.662 1.00 23.73 464 ARG A C 1
ATOM 3120 O O . ARG A 1 465 ? 66.622 70.763 58.324 1.00 28.47 464 ARG A O 1
ATOM 3128 N N . VAL A 1 466 ? 64.411 70.478 58.635 1.00 27.49 465 VAL A N 1
ATOM 3129 C CA . VAL A 1 466 ? 64.038 71.779 58.107 1.00 28.39 465 VAL A CA 1
ATOM 3130 C C . VAL A 1 466 ? 63.215 72.551 59.122 1.00 28.54 465 VAL A C 1
ATOM 3131 O O . VAL A 1 466 ? 62.257 72.022 59.687 1.00 31.75 465 VAL A O 1
ATOM 3135 N N . GLU A 1 467 ? 63.586 73.800 59.361 1.00 29.74 466 GLU A N 1
ATOM 3136 C CA . GLU A 1 467 ? 62.784 74.650 60.221 1.00 35.72 466 GLU A CA 1
ATOM 3137 C C . GLU A 1 467 ? 62.239 75.809 59.407 1.00 32.43 466 GLU A C 1
ATOM 3138 O O . GLU A 1 467 ? 62.994 76.502 58.725 1.00 32.21 466 GLU A O 1
ATOM 3144 N N . GLY A 1 468 ? 60.923 76.001 59.469 1.00 34.32 467 GLY A N 1
ATOM 3145 C CA . GLY A 1 468 ? 60.273 77.088 58.761 1.00 35.46 467 GLY A CA 1
ATOM 3146 C C . GLY A 1 468 ? 60.824 78.466 59.099 1.00 39.92 467 GLY A C 1
ATOM 3147 O O . GLY A 1 468 ? 61.271 78.719 60.220 1.00 36.92 467 GLY A O 1
ATOM 3148 N N . ARG A 1 469 ? 60.767 79.358 58.116 1.00 39.84 468 ARG A N 1
ATOM 3149 C CA . ARG A 1 469 ? 61.326 80.700 58.211 1.00 40.11 468 ARG A CA 1
ATOM 3150 C C . ARG A 1 469 ? 60.306 81.763 57.816 1.00 44.95 468 ARG A C 1
ATOM 3151 O O . ARG A 1 469 ? 60.522 82.954 58.028 1.00 48.28 468 ARG A O 1
ATOM 3159 N N . ASN A 1 470 ? 59.212 81.324 57.202 1.00 47.86 469 ASN A N 1
ATOM 3160 C CA . ASN A 1 470 ? 58.192 82.231 56.682 1.00 50.73 469 ASN A CA 1
ATOM 3161 C C . ASN A 1 470 ? 57.391 82.872 57.807 1.00 50.02 469 ASN A C 1
ATOM 3162 O O . ASN A 1 470 ? 56.743 82.178 58.583 1.00 47.18 469 ASN A O 1
ATOM 3167 N N . ALA A 1 471 ? 57.438 84.198 57.896 1.00 58.26 470 ALA A N 1
ATOM 3168 C CA . ALA A 1 471 ? 56.843 84.895 59.035 1.00 64.32 470 ALA A CA 1
ATOM 3169 C C . ALA A 1 471 ? 55.541 85.601 58.668 1.00 63.64 470 ALA A C 1
ATOM 3170 O O . ALA A 1 471 ? 54.862 86.152 59.533 1.00 71.30 470 ALA A O 1
ATOM 3172 N N . THR A 1 472 ? 55.190 85.572 57.388 1.00 64.24 471 THR A N 1
ATOM 3173 C CA . THR A 1 472 ? 53.995 86.258 56.912 1.00 61.57 471 THR A CA 1
ATOM 3174 C C . THR A 1 472 ? 52.719 85.512 57.298 1.00 68.53 471 THR A C 1
ATOM 3175 O O . THR A 1 472 ? 52.380 84.488 56.704 1.00 72.16 471 THR A O 1
#

B-factor: mean 40.91, std 20.98, range [11.36, 139.67]

Secondary structure (DSSP, 8-state):
--HHHHHHHHSBTT-EEEEEEEEE--EEE--SSPPPTTBPPPPEEEEEEEEEEEE-SSTTSS--EEEEEEEEEEEE-SSEEEEEEEEEEE-S-GGGSTT--SS-HHHHHHHHHHHHHHHHH--TT-EEEEEEEE-----SS-TTGGG-TT-----HHHHHHHHHHHHHHHHTTSB----TTS--STHHHHHHSS-EEEEEEE-TT--HHHHHTTS-GGGGGS-TTS-SEESS--HHHH-S-TTS-GGGTS---TT---HHHHHHHTTS-TTTTSTT-SS-S---SS--SHHHHHHHHTTSGGGSTT---EEEEEEEE-TT--TTS-------B-------SS--SEEE-HHHHHHHHHHHHTS--SSHHHHHHHHHHHHHHHHHHHT-SS--EEEE--B--

Organism: Aspergillus fumigatus (strain ATCC MYA-4609 / CBS 101355 / FGSC A1100 / Af293) (NCBI:txid330879)

Radius of gyration: 21.71 Å; Cα contacts (8 Å, |Δi|>4): 807; chains: 1; bounding box: 47×49×65 Å

Solvent-accessible surface area: 18494 Å² total

Foldseek 3Di:
DDLQVLLQAQFAFFQKKWKFKAKADWDWDFAQFDDFPQWDGFTKTKMKIKMWMWDALDPPDPFIFTFKMWIWMWMDGPAEIEIETDFIDGLLCCVSGPPHDDPPSSLSSLLSLVLLCCVQFDDPQHKYKYKYKAADDDTLFAPLSVLVPRGDDDGRLVRLLSVLSSCVVVQVVFDFAQDQPDDDDCVVVVRQQTKHKAKEKEKQPDDQVVRCVSHDPVQVPDDPRTGRYDHDDLQQAQDVDQPGWLSRRGTQDPPPLVVVSVVQQVQQDPLAPPPPGPRDSSAGDPAGHNVRVSNVSCVDPCNDPPHIMMIMMMMMGGRNGGSNDGTDDPIDGCDDDGGDPSHTLAHAHPVLVVVLRVLSSPAHSNDPVRSSVSVVVSQCSNCVRRVHRGTTGMHGHDHHD

Sequence (401 aa):
VDLGDSLAKVLPTGVKVTIRHISSAPSPCVALFAAPPGEEPESTFCENHFLAVSISPNENEESEVIIFGIEVLVYGTAHLTTIFVSKADSTGYLHLLKNAPKVSLLRLISNAFLSFLVQTHQRPGVRLMVSLFARAQNQYLFPGSIENPEKHVLDDRGLIKWWCRRVIDPILREYEPETGSHEKAVDDQTQESAKSSATAFLIVPGCDKFETRGFFPITARSDGKDRPRWLNSYPLHQLCDNPNAPPRCLVPRFPDDPTRFLIDLDDELPESTGAAGSKENSGHWRSVKSLAQFWEMMSFRQECSAGRLVGFLWLVINPPGLVNSVQMTSSRVASAFFWPDTGRGHAVLSEEDYKAAINFLIDQDDFNTKHHKAIASTKAWAEKVASSLADQLWVGQRVEGRNAT

Nearest PDB structures (foldseek):
  5zb9-assembly1_A  TM=1.003E+00  e=4.883E-92  Aspergillus fumigatus Af293
  5zbb-assembly1_A  TM=9.639E-01  e=2.736E-67  Aspergillus fumigatus Af293
  5zba-assembly1_A  TM=9.619E-01  e=3.086E-67  Aspergillus fumigatus Af293
  3cz7-assembly1_A  TM=7.579E-01  e=2.033E-22  Saccharomyces cerevisiae
  2rim-assembly1_A  TM=7.455E-01  e=8.115E-22  Saccharomyces cerevisiae